Protein AF-A0A7S2RRR4-F1 (afdb_monomer_lite)

Secondary structure (DSSP, 8-state):
--------------------------EEEEEEEEP--SS--EEEE-SSPPPHHHHHHSSS-SSSEES-EEEEEEEEEEHHHH-TT--HHHHSEEEEES---S--HHHHTTTTSHHHHHHHHHHHHHHHHHHHT-SEEEEEEEEEE-GGG--TTT-SEE---BS--B-S--HHHHHHHHHHHHHT-TTTGGGTTSSEEEEEEEEEE-SSSPP-SSEEEEE-GGGS-TTTTEEEEEEEETTEEEEEEEEBGGGTTT--EEE-TT--TTEEEEEEEEES-TT-S-----EEEE--TT--TTSPPP-EEEEEEEEEETT-SS-----TTTS-HHHHHHHSS-----TT--HHHHHTSS-HHHHHHHHHHHH--TTSTT-TT------SSHHHHHHHHHHHHHHHHTGGGS-HHHHHHHHHHS--SSHHHHHHHHHHHHTT--SSSS--TTS-HHHHHHHHHHHHH-HHHHHHHHHHTS--

Organism: NCBI:txid96639

Sequence (476 aa):
MTCRHLNRTEKGLEMTQDKTKNDSRDLLAELAYNVQDMTRPWSYVLSTPRSESEKAAHPIHKVDHGGSMKTVKTRIHDARQSLPCAKLDECGFELSQGWKPSLTHEEYYKLHEPKLVGKLYEEVREYMKTKLGATDVIVFNHQVRNEARADTAGGAVAGYATSQPHTDSTTLSTDQMYLSLLEGNSEYARYKGKGRYMYVHMWKNISDIPIQNNHLAVLDDRTTVKPDDYIEKDLFMDGYHLVLYGLNYRHHKLHKWYYYPAMKNDEMLLFKQVDSDHTKESRTCFHVSVPDNEATDDTPPRESIEIRCIALFPDAELDTVPTKEIACGELMNKNRGMPESIDGVSVLSALGRTISSLFERARYFLTDPSWLPGGLLLFKDYGENDQAISNYVSTLIQGVEAFEKYPANGQAYILGSLYSPDEDTRNENLAKLLVKDDGKTLNLHDKSDEFKQKVAQACCDSMEYRAAVSKHVFTS

InterPro domains:
  IPR044053 Hydroxylase/desaturase AsaB-like [NF041278] (31-313)
  IPR044053 Hydroxylase/desaturase AsaB-like [PTHR34598] (19-314)

Foldseek 3Di:
DDDDDDDDDDDDDDPPPPPPPPPFDKFWFKAKFFAPPVDAWEAEQELDDDDCVRLVPAPPRVDRTDGDIDIDTDIAHACVPPPVPDDCLQFQKDKDFQDFAPDALVVLQVCLDPVSVVSVQVSVFVVCCVVVVFPTKDFQFKAKEWQVPADSRQGSYHYFFARWWWFQADQLLVLLVVVVVLVLDPVNVVLPQFAKKFKKKKKFFSDQFFDAWQFKKKKRLLQDDPPVQWRWHWYHYDLDIGIITTGHPPRSVSIHIYTHGRGGRRMIMMGTCAILDPVGSHGHMIIHGGTGPPDDPPRHTTIMMMIIMMGGDRPHPDRRRDDCVRSVPVVVCVPVPDVDPPPQCRSCNRSVSSCPSLLVVLLCLLQPCVVPPPCLFFEAALDQDPVSLVVLLVSVLVSLLCLVVGDSSSLSCLCRVLDDPDLLSSLLVSLLSNLCHPCRTHNSVVPDPVSSVSSSVVLSVDPSNSVSCCPRRVDD

Structure (mmCIF, N/CA/C/O backbone):
data_AF-A0A7S2RRR4-F1
#
_entry.id   AF-A0A7S2RRR4-F1
#
loop_
_atom_site.group_PDB
_atom_site.id
_atom_site.type_symbol
_atom_site.label_atom_id
_atom_site.label_alt_id
_atom_site.label_comp_id
_atom_site.label_asym_id
_atom_site.label_entity_id
_atom_site.label_seq_id
_atom_site.pdbx_PDB_ins_code
_atom_site.Cartn_x
_atom_site.Cartn_y
_atom_site.Cartn_z
_atom_site.occupancy
_atom_site.B_iso_or_equiv
_atom_site.auth_seq_id
_atom_site.auth_comp_id
_atom_site.auth_asym_id
_atom_site.auth_atom_id
_atom_site.pdbx_PDB_model_num
ATOM 1 N N . MET A 1 1 ? -35.841 -1.454 -68.307 1.00 33.81 1 MET A N 1
ATOM 2 C CA . MET A 1 1 ? -35.546 -0.185 -69.010 1.00 33.81 1 MET A CA 1
ATOM 3 C C . MET A 1 1 ? -35.067 0.812 -67.961 1.00 33.81 1 MET A C 1
ATOM 5 O O . MET A 1 1 ? -35.844 1.183 -67.101 1.00 33.81 1 MET A O 1
ATOM 9 N N . THR A 1 2 ? -33.755 0.891 -67.741 1.00 32.25 2 THR A N 1
ATOM 10 C CA . THR A 1 2 ? -32.833 1.929 -68.267 1.00 32.25 2 THR A CA 1
ATOM 11 C C . THR A 1 2 ? -32.936 3.295 -67.576 1.00 32.25 2 THR A C 1
ATOM 13 O O . THR A 1 2 ? -33.803 4.106 -67.871 1.00 32.25 2 THR A O 1
ATOM 16 N N . CYS A 1 3 ? -31.964 3.482 -66.680 1.00 27.81 3 CYS A N 1
ATOM 17 C CA . CYS A 1 3 ? -31.257 4.674 -66.199 1.00 27.81 3 CYS A CA 1
ATOM 18 C C . CYS A 1 3 ? -31.404 6.013 -66.971 1.00 27.81 3 CYS A C 1
ATOM 20 O O . CYS A 1 3 ? -31.248 6.038 -68.191 1.00 27.81 3 CYS A O 1
ATOM 22 N N . ARG A 1 4 ? -31.525 7.128 -66.220 1.00 29.14 4 ARG A N 1
ATOM 23 C CA . ARG A 1 4 ? -30.990 8.491 -66.496 1.00 29.14 4 ARG A CA 1
ATOM 24 C C . ARG A 1 4 ? -30.701 9.172 -65.134 1.00 29.14 4 ARG A C 1
ATOM 26 O O . ARG A 1 4 ? -31.622 9.305 -64.344 1.00 29.14 4 ARG A O 1
ATOM 33 N N . HIS A 1 5 ? -29.449 9.310 -64.682 1.00 30.09 5 HIS A N 1
ATOM 34 C CA . HIS A 1 5 ? -28.492 10.422 -64.892 1.00 30.09 5 HIS A CA 1
ATOM 35 C C . HIS A 1 5 ? -28.915 11.800 -64.327 1.00 30.09 5 HIS A C 1
ATOM 37 O O . HIS A 1 5 ? -29.706 12.483 -64.968 1.00 30.09 5 HIS A O 1
ATOM 43 N N . LEU A 1 6 ? -28.332 12.232 -63.186 1.00 30.62 6 LEU A N 1
ATOM 44 C CA . LEU A 1 6 ? -27.299 13.300 -63.083 1.00 30.62 6 LEU A CA 1
ATOM 45 C C . LEU A 1 6 ? -27.155 13.923 -61.667 1.00 30.62 6 LEU A C 1
ATOM 47 O O . LEU A 1 6 ? -28.083 14.524 -61.140 1.00 30.62 6 LEU A O 1
ATOM 51 N N . ASN A 1 7 ? -25.928 13.814 -61.138 1.00 29.48 7 ASN A N 1
ATOM 52 C CA . ASN A 1 7 ? -25.114 14.751 -60.338 1.00 29.48 7 ASN A CA 1
ATOM 53 C C . ASN A 1 7 ? -25.719 15.629 -59.223 1.00 29.48 7 ASN A C 1
ATOM 55 O O . ASN A 1 7 ? -26.418 16.602 -59.502 1.00 29.48 7 ASN A O 1
ATOM 59 N N . ARG A 1 8 ? -25.167 15.480 -58.001 1.00 28.70 8 ARG A N 1
ATOM 60 C CA . ARG A 1 8 ? -24.669 16.631 -57.216 1.00 28.70 8 ARG A CA 1
ATOM 61 C C . ARG A 1 8 ? -23.679 16.248 -56.097 1.00 28.70 8 ARG A C 1
ATOM 63 O O . ARG A 1 8 ? -24.056 15.637 -55.109 1.00 28.70 8 ARG A O 1
ATOM 70 N N . THR A 1 9 ? -22.443 16.717 -56.291 1.00 28.83 9 THR A N 1
ATOM 71 C CA . THR A 1 9 ? -21.492 17.283 -55.309 1.00 28.83 9 THR A CA 1
ATOM 72 C C . THR A 1 9 ? -21.079 16.471 -54.080 1.00 28.83 9 THR A C 1
ATOM 74 O O . THR A 1 9 ? -21.775 16.432 -53.069 1.00 28.83 9 THR A O 1
ATOM 77 N N . GLU A 1 10 ? -19.833 15.996 -54.149 1.00 36.81 10 GLU A N 1
ATOM 78 C CA . GLU A 1 10 ? -18.929 15.774 -53.023 1.00 36.81 10 GLU A CA 1
ATOM 79 C C . GLU A 1 10 ? -18.815 17.033 -52.144 1.00 36.81 10 GLU A C 1
ATOM 81 O O . GLU A 1 10 ? -18.468 18.120 -52.612 1.00 36.81 10 GLU A O 1
ATOM 86 N N . LYS A 1 11 ? -19.066 16.869 -50.846 1.00 33.31 11 LYS A N 1
ATOM 87 C CA . LYS A 1 11 ? -18.430 17.650 -49.784 1.00 33.31 11 LYS A CA 1
ATOM 88 C C . LYS A 1 11 ? -18.025 16.662 -48.701 1.00 33.31 11 LYS A C 1
ATOM 90 O O . LYS A 1 11 ? -18.864 15.917 -48.203 1.00 33.31 11 LYS A O 1
ATOM 95 N N . GLY A 1 12 ? -16.724 16.632 -48.430 1.00 38.66 12 GLY A N 1
ATOM 96 C CA . GLY A 1 12 ? -16.088 15.702 -47.514 1.00 38.66 12 GLY A CA 1
ATOM 97 C C . GLY A 1 12 ? -16.698 15.738 -46.119 1.00 38.66 12 GLY A C 1
ATOM 98 O O . GLY A 1 12 ? -16.901 16.803 -45.540 1.00 38.66 12 GLY A O 1
ATOM 99 N N . LEU A 1 13 ? -16.937 14.546 -45.583 1.00 29.50 13 LEU A N 1
ATOM 100 C CA . LEU A 1 13 ? -16.729 14.296 -44.170 1.00 29.50 13 LEU A CA 1
ATOM 101 C C . LEU A 1 13 ? -15.364 13.620 -44.067 1.00 29.50 13 LEU A C 1
ATOM 103 O O . LEU A 1 13 ? -15.201 12.473 -44.486 1.00 29.50 13 LEU A O 1
ATOM 107 N N . GLU A 1 14 ? -14.385 14.347 -43.536 1.00 31.62 14 GLU A N 1
ATOM 108 C CA . GLU A 1 14 ? -13.239 13.723 -42.888 1.00 31.62 14 GLU A CA 1
ATOM 109 C C . GLU A 1 14 ? -13.789 12.764 -41.833 1.00 31.62 14 GLU A C 1
ATOM 111 O O . GLU A 1 14 ? -14.398 13.179 -40.846 1.00 31.62 14 GLU A O 1
ATOM 116 N N . MET A 1 15 ? -13.607 11.464 -42.058 1.00 29.95 15 MET A N 1
ATOM 117 C CA . MET A 1 15 ? -13.696 10.507 -40.970 1.00 29.95 15 MET A CA 1
ATOM 118 C C . MET A 1 15 ? -12.499 10.774 -40.066 1.00 29.95 15 MET A C 1
ATOM 120 O O . MET A 1 15 ? -11.388 10.316 -40.334 1.00 29.95 15 MET A O 1
ATOM 124 N N . THR A 1 16 ? -12.723 11.541 -39.004 1.00 32.69 16 THR A N 1
ATOM 125 C CA . THR A 1 16 ? -11.856 11.529 -37.833 1.00 32.69 16 THR A CA 1
ATOM 126 C C . THR A 1 16 ? -11.742 10.078 -37.386 1.00 32.69 16 THR A C 1
ATOM 128 O O . THR A 1 16 ? -12.714 9.496 -36.904 1.00 32.69 16 THR A O 1
ATOM 131 N N . GLN A 1 17 ? -10.577 9.472 -37.619 1.00 31.19 17 GLN A N 1
ATOM 132 C CA . GLN A 1 17 ? -10.227 8.194 -37.022 1.00 31.19 17 GLN A CA 1
ATOM 133 C C . GLN A 1 17 ? -10.345 8.356 -35.510 1.00 31.19 17 GLN A C 1
ATOM 135 O O . GLN A 1 17 ? -9.578 9.089 -34.886 1.00 31.19 17 GLN A O 1
ATOM 140 N N . ASP A 1 18 ? -11.349 7.695 -34.953 1.00 32.62 18 ASP A N 1
ATOM 141 C CA . ASP A 1 18 ? -11.510 7.496 -33.528 1.00 32.62 18 ASP A CA 1
ATOM 142 C C . ASP A 1 18 ? -10.239 6.805 -33.005 1.00 32.62 18 ASP A C 1
ATOM 144 O O . ASP A 1 18 ? -9.976 5.636 -33.291 1.00 32.62 18 ASP A O 1
ATOM 148 N N . LYS A 1 19 ? -9.388 7.564 -32.305 1.00 33.88 19 LYS A N 1
ATOM 149 C CA . LYS A 1 19 ? -8.138 7.083 -31.696 1.00 33.88 19 LYS A CA 1
ATOM 150 C C . LYS A 1 19 ? -8.386 6.279 -30.411 1.00 33.88 19 LYS A C 1
ATOM 152 O O . LYS A 1 19 ? -7.465 6.091 -29.625 1.00 33.88 19 LYS A O 1
ATOM 157 N N . THR A 1 20 ? -9.588 5.754 -30.183 1.00 37.56 20 THR A N 1
ATOM 158 C CA . THR A 1 20 ? -9.849 4.780 -29.113 1.00 37.56 20 THR A CA 1
ATOM 159 C C . THR A 1 20 ? -9.532 3.358 -29.579 1.00 37.56 20 THR A C 1
ATOM 161 O O . THR A 1 20 ? -10.348 2.439 -29.519 1.00 37.56 20 THR A O 1
ATOM 164 N N . LYS A 1 21 ? -8.300 3.138 -30.049 1.00 39.56 21 LYS A N 1
ATOM 165 C CA . LYS A 1 21 ? -7.807 1.781 -30.270 1.00 39.56 21 LYS A CA 1
ATOM 166 C C . LYS A 1 21 ? -7.536 1.182 -28.892 1.00 39.56 21 LYS A C 1
ATOM 168 O O . LYS A 1 21 ? -6.507 1.437 -28.278 1.00 39.56 21 LYS A O 1
ATOM 173 N N . ASN A 1 22 ? -8.519 0.447 -28.381 1.00 46.09 22 ASN A N 1
ATOM 174 C CA . ASN A 1 22 ? -8.389 -0.438 -27.231 1.00 46.09 22 ASN A CA 1
ATOM 175 C C . ASN A 1 22 ? -7.439 -1.586 -27.629 1.00 46.09 22 ASN A C 1
ATOM 177 O O . ASN A 1 22 ? -7.891 -2.701 -27.888 1.00 46.09 22 ASN A O 1
ATOM 181 N N . ASP A 1 23 ? -6.141 -1.291 -27.786 1.00 52.25 23 ASP A N 1
ATOM 182 C CA . ASP A 1 23 ? -5.082 -2.282 -28.016 1.00 52.25 23 ASP A CA 1
ATOM 183 C C . ASP A 1 23 ? -4.835 -3.012 -26.692 1.00 52.25 23 ASP A C 1
ATOM 185 O O . ASP A 1 23 ? -3.869 -2.801 -25.967 1.00 52.25 23 ASP A O 1
ATOM 189 N N . SER A 1 24 ? -5.802 -3.854 -26.349 1.00 67.31 24 SER A N 1
ATOM 190 C CA . SER A 1 24 ? -5.681 -4.837 -25.292 1.00 67.31 24 SER A CA 1
ATOM 191 C C . SER A 1 24 ? -4.565 -5.813 -25.660 1.00 67.31 24 SER A C 1
ATOM 193 O O . SER A 1 24 ? -4.640 -6.511 -26.678 1.00 67.31 24 SER A O 1
ATOM 195 N N . ARG A 1 25 ? -3.498 -5.817 -24.860 1.00 89.88 25 ARG A N 1
ATOM 196 C CA . ARG A 1 25 ? -2.335 -6.688 -25.037 1.00 89.88 25 ARG A CA 1
ATOM 197 C C . ARG A 1 25 ? -1.664 -6.972 -23.705 1.00 89.88 25 ARG A C 1
ATOM 199 O O . ARG A 1 25 ? -1.812 -6.225 -22.751 1.00 89.88 25 ARG A O 1
ATOM 206 N N . ASP A 1 26 ? -0.872 -8.033 -23.661 1.00 94.75 26 ASP A N 1
ATOM 207 C CA . ASP A 1 26 ? 0.035 -8.243 -22.537 1.00 94.75 26 ASP A CA 1
ATOM 208 C C . ASP A 1 26 ? 1.206 -7.244 -22.597 1.00 94.75 26 ASP A C 1
ATOM 210 O O . ASP A 1 26 ? 1.688 -6.882 -23.679 1.00 94.75 26 ASP A O 1
ATOM 214 N N . LEU A 1 27 ? 1.729 -6.865 -21.431 1.00 95.25 27 LEU A N 1
ATOM 215 C CA . LEU A 1 27 ? 3.007 -6.163 -21.304 1.00 95.25 27 LEU A CA 1
ATOM 216 C C . LEU A 1 27 ? 4.145 -7.160 -21.057 1.00 95.25 27 LEU A C 1
ATOM 218 O O . LEU A 1 27 ? 3.944 -8.279 -20.576 1.00 95.25 27 LEU A O 1
ATOM 222 N N . LEU A 1 28 ? 5.369 -6.729 -21.350 1.00 95.19 28 LEU A N 1
ATOM 223 C CA . LEU A 1 28 ? 6.594 -7.412 -20.941 1.00 95.19 28 LEU A CA 1
ATOM 224 C C . LEU A 1 28 ? 7.393 -6.468 -20.052 1.00 95.19 28 LEU A C 1
ATOM 226 O O . LEU A 1 28 ? 7.872 -5.453 -20.535 1.00 95.19 28 LEU A O 1
ATOM 230 N N . ALA A 1 29 ? 7.553 -6.812 -18.781 1.00 94.94 29 ALA A N 1
ATOM 231 C CA . ALA A 1 29 ? 8.203 -5.964 -17.790 1.00 94.94 29 ALA A CA 1
ATOM 232 C C . ALA A 1 29 ? 9.398 -6.667 -17.154 1.00 94.94 29 ALA A C 1
ATOM 234 O O . ALA A 1 29 ? 9.391 -7.885 -16.978 1.00 94.94 29 ALA A O 1
ATOM 235 N N . GLU A 1 30 ? 10.415 -5.909 -16.767 1.00 96.38 30 GLU A N 1
ATOM 236 C CA . GLU A 1 30 ? 11.508 -6.426 -15.950 1.00 96.38 30 GLU A CA 1
ATOM 237 C C . GLU A 1 30 ? 11.153 -6.283 -14.468 1.00 96.38 30 GLU A C 1
ATOM 239 O O . GLU A 1 30 ? 11.014 -5.176 -13.956 1.00 96.38 30 GLU A O 1
ATOM 244 N N . LEU A 1 31 ? 10.977 -7.418 -13.786 1.00 97.50 31 LEU A N 1
ATOM 245 C CA . LEU A 1 31 ? 10.672 -7.468 -12.357 1.00 97.50 31 LEU A CA 1
ATOM 246 C C . LEU A 1 31 ? 11.884 -7.998 -11.589 1.00 97.50 31 LEU A C 1
ATOM 248 O O . LEU A 1 31 ? 12.401 -9.071 -11.903 1.00 97.50 31 LEU A O 1
ATOM 252 N N . ALA A 1 32 ? 12.326 -7.259 -10.578 1.00 96.94 32 ALA A N 1
ATOM 253 C CA . ALA A 1 32 ? 13.413 -7.600 -9.673 1.00 96.94 32 ALA A CA 1
ATOM 254 C C . ALA A 1 32 ? 12.868 -8.364 -8.459 1.00 96.94 32 ALA A C 1
ATOM 256 O O . ALA A 1 32 ? 12.326 -7.778 -7.525 1.00 96.94 32 ALA A O 1
ATOM 257 N N . TYR A 1 33 ? 13.017 -9.685 -8.487 1.00 97.50 33 TYR A N 1
ATOM 258 C CA . TYR A 1 33 ? 12.625 -10.583 -7.404 1.00 97.50 33 TYR A CA 1
ATOM 259 C C . TYR A 1 33 ? 13.718 -10.682 -6.348 1.00 97.50 33 TYR A C 1
ATOM 261 O O . TYR A 1 33 ? 14.900 -10.730 -6.686 1.00 97.50 33 TYR A O 1
ATOM 269 N N . ASN A 1 34 ? 13.339 -10.810 -5.081 1.00 96.31 34 ASN A N 1
ATOM 270 C CA . ASN A 1 34 ? 14.274 -11.085 -3.999 1.00 96.31 34 ASN A CA 1
ATOM 271 C C . ASN A 1 34 ? 14.790 -12.528 -4.078 1.00 96.31 34 ASN A C 1
ATOM 273 O O . ASN A 1 34 ? 14.064 -13.459 -4.422 1.00 96.31 34 ASN A O 1
ATOM 277 N N . VAL A 1 35 ? 16.060 -12.732 -3.749 1.00 94.88 35 VAL A N 1
ATOM 278 C CA . VAL A 1 35 ? 16.649 -14.062 -3.585 1.00 94.88 35 VAL A CA 1
ATOM 279 C C . VAL A 1 35 ? 16.698 -14.358 -2.096 1.00 94.88 35 VAL A C 1
ATOM 281 O O . VAL A 1 35 ? 17.278 -13.586 -1.342 1.00 94.88 35 VAL A O 1
ATOM 284 N N . GLN A 1 36 ? 16.110 -15.481 -1.681 1.00 90.25 36 GLN A N 1
ATOM 285 C CA . GLN A 1 36 ? 16.262 -15.963 -0.312 1.00 90.25 36 GLN A CA 1
ATOM 286 C C . GLN A 1 36 ? 17.706 -16.444 -0.105 1.00 90.25 36 GLN A C 1
ATOM 288 O O . GLN A 1 36 ? 18.057 -17.556 -0.504 1.00 90.25 36 GLN A O 1
ATOM 293 N N . ASP A 1 37 ? 18.538 -15.590 0.483 1.00 86.31 37 ASP A N 1
ATOM 294 C CA . ASP A 1 37 ? 19.941 -15.850 0.820 1.00 86.31 37 ASP A CA 1
ATOM 295 C C . ASP A 1 37 ? 20.168 -15.949 2.340 1.00 86.31 37 ASP A C 1
ATOM 297 O O . ASP A 1 37 ? 21.306 -15.895 2.804 1.00 86.31 37 ASP A O 1
ATOM 301 N N . MET A 1 38 ? 19.084 -16.134 3.107 1.00 82.44 38 MET A N 1
ATOM 302 C CA . MET A 1 38 ? 19.047 -16.152 4.575 1.00 82.44 38 MET A CA 1
ATOM 303 C C . MET A 1 38 ? 19.399 -14.810 5.228 1.00 82.44 38 MET A C 1
ATOM 305 O O . MET A 1 38 ? 19.459 -14.731 6.455 1.00 82.44 38 MET A O 1
ATOM 309 N N . THR A 1 39 ? 19.598 -13.755 4.436 1.00 83.00 39 THR A N 1
ATOM 310 C CA . THR A 1 39 ? 19.648 -12.380 4.926 1.00 83.00 39 THR A CA 1
ATOM 311 C C . THR A 1 39 ? 18.276 -11.733 4.790 1.00 83.00 39 THR A C 1
ATOM 313 O O . THR A 1 39 ? 17.426 -12.179 4.016 1.00 83.00 39 THR A O 1
ATOM 316 N N . ARG A 1 40 ? 18.041 -10.678 5.568 1.00 85.50 40 ARG A N 1
ATOM 317 C CA . ARG A 1 40 ? 16.829 -9.871 5.470 1.00 85.50 40 ARG A CA 1
ATOM 318 C C . ARG A 1 40 ? 17.137 -8.642 4.613 1.00 85.50 40 ARG A C 1
ATOM 320 O O . ARG A 1 40 ? 17.968 -7.841 5.034 1.00 85.50 40 ARG A O 1
ATOM 327 N N . PRO A 1 41 ? 16.547 -8.496 3.412 1.00 90.75 41 PRO A N 1
ATOM 328 C CA . PRO A 1 41 ? 16.732 -7.306 2.591 1.00 90.75 41 PRO A CA 1
ATOM 329 C C . PRO A 1 41 ? 16.315 -6.035 3.330 1.00 90.75 41 PRO A C 1
ATOM 331 O O . PRO A 1 41 ? 15.388 -6.063 4.137 1.00 90.75 41 PRO A O 1
ATOM 334 N N . TRP A 1 42 ? 16.940 -4.908 2.996 1.00 90.44 42 TRP A N 1
ATOM 335 C CA . TRP A 1 42 ? 16.619 -3.616 3.601 1.00 90.44 42 TRP A CA 1
ATOM 336 C C . TRP A 1 42 ? 16.620 -2.481 2.579 1.00 90.44 42 TRP A C 1
ATOM 338 O O . TRP A 1 42 ? 17.196 -2.572 1.490 1.00 90.44 42 TRP A O 1
ATOM 348 N N . SER A 1 43 ? 15.950 -1.386 2.914 1.00 87.56 43 SER A N 1
ATOM 349 C CA . SER A 1 43 ? 15.964 -0.147 2.142 1.00 87.56 43 SER A CA 1
ATOM 350 C C . SER A 1 43 ? 15.796 1.059 3.057 1.00 87.56 43 SER A C 1
ATOM 352 O O . SER A 1 43 ? 14.842 1.105 3.820 1.00 87.56 43 SER A O 1
ATOM 354 N N . TYR A 1 44 ? 16.689 2.037 2.942 1.00 81.69 44 TYR A N 1
ATOM 355 C CA . TYR A 1 44 ? 16.554 3.366 3.531 1.00 81.69 44 TYR A CA 1
ATOM 356 C C . TYR A 1 44 ? 15.993 4.309 2.463 1.00 81.69 44 TYR A C 1
ATOM 358 O O . TYR A 1 44 ? 16.632 4.551 1.443 1.00 81.69 44 TYR A O 1
ATOM 366 N N . VAL A 1 45 ? 14.782 4.811 2.684 1.00 78.38 45 VAL A N 1
ATOM 367 C CA . VAL A 1 45 ? 14.085 5.790 1.841 1.00 78.38 45 VAL A CA 1
ATOM 368 C C . VAL A 1 45 ? 13.825 7.020 2.707 1.00 78.38 45 VAL A C 1
ATOM 370 O O . VAL A 1 45 ? 12.734 7.221 3.239 1.00 78.38 45 VAL A O 1
ATOM 373 N N . LEU A 1 46 ? 14.890 7.786 2.922 1.00 71.62 46 LEU A N 1
ATOM 374 C CA . LEU A 1 46 ? 14.922 8.964 3.787 1.00 71.62 46 LEU A CA 1
ATOM 375 C C . LEU A 1 46 ? 14.829 10.240 2.945 1.00 71.62 46 LEU A C 1
ATOM 377 O O . LEU A 1 46 ? 15.341 10.272 1.825 1.00 71.62 46 LEU A O 1
ATOM 381 N N . SER A 1 47 ? 14.240 11.304 3.494 1.00 68.06 47 SER A N 1
ATOM 382 C CA . SER A 1 47 ? 14.254 12.640 2.873 1.00 68.06 47 SER A CA 1
ATOM 383 C C . SER A 1 47 ? 15.673 13.175 2.720 1.00 68.06 47 SER A C 1
ATOM 385 O O . SER A 1 47 ? 15.987 13.828 1.727 1.00 68.06 47 SER A O 1
ATOM 387 N N . THR A 1 48 ? 16.543 12.857 3.681 1.00 74.94 48 THR A N 1
ATOM 388 C CA . THR A 1 48 ? 17.978 13.124 3.607 1.00 74.94 48 THR A CA 1
ATOM 389 C C . THR A 1 48 ? 18.727 11.793 3.569 1.00 74.94 48 THR A C 1
ATOM 391 O O . THR A 1 48 ? 18.667 11.040 4.543 1.00 74.94 48 THR A O 1
ATOM 394 N N . PRO A 1 49 ? 19.434 11.469 2.470 1.00 79.25 49 PRO A N 1
ATOM 395 C CA . PRO A 1 49 ? 20.250 10.263 2.400 1.00 79.25 49 PRO A CA 1
ATOM 396 C C . PRO A 1 49 ? 21.273 10.209 3.535 1.00 79.25 49 PRO A C 1
ATOM 398 O O . PRO A 1 49 ? 21.852 11.234 3.901 1.00 79.25 49 PRO A O 1
ATOM 401 N N . ARG A 1 50 ? 21.543 9.005 4.052 1.00 83.56 50 ARG A N 1
ATOM 402 C CA . ARG A 1 50 ? 22.575 8.816 5.079 1.00 83.56 50 ARG A CA 1
ATOM 403 C C . ARG A 1 50 ? 23.931 9.274 4.543 1.00 83.56 50 ARG A C 1
ATOM 405 O O . ARG A 1 50 ? 24.310 8.956 3.412 1.00 83.56 50 ARG A O 1
ATOM 412 N N . SER A 1 51 ? 24.683 9.980 5.372 1.00 88.81 51 SER A N 1
ATOM 413 C CA . SER A 1 51 ? 26.080 10.316 5.125 1.00 88.81 51 SER A CA 1
ATOM 414 C C . SER A 1 51 ? 26.946 9.057 5.042 1.00 88.81 51 SER A C 1
ATOM 416 O O . SER A 1 51 ? 26.636 8.007 5.613 1.00 88.81 51 SER A O 1
ATOM 418 N N . GLU A 1 52 ? 28.093 9.164 4.374 1.00 93.06 52 GLU A N 1
ATOM 419 C CA . GLU A 1 52 ? 29.052 8.055 4.300 1.00 93.06 52 GLU A CA 1
ATOM 420 C C . GLU A 1 52 ? 29.585 7.655 5.684 1.00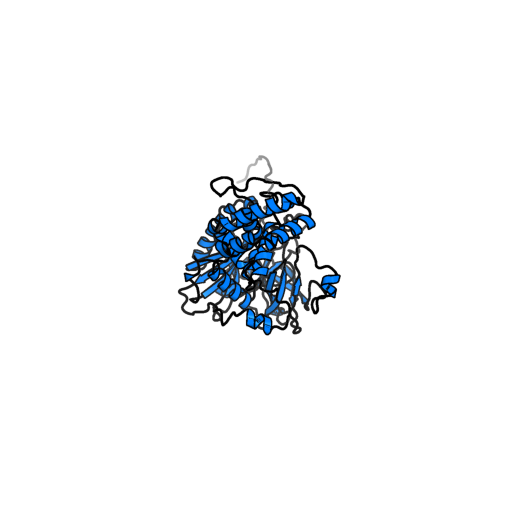 93.06 52 GLU A C 1
ATOM 422 O O . GLU A 1 52 ? 29.834 6.477 5.929 1.00 93.06 52 GLU A O 1
ATOM 427 N N . SER A 1 53 ? 29.690 8.600 6.625 1.00 89.31 53 SER A N 1
ATOM 428 C CA . SER A 1 53 ? 30.033 8.304 8.020 1.00 89.31 53 SER A CA 1
ATOM 429 C C . SER A 1 53 ? 28.967 7.469 8.727 1.00 89.31 53 SER A C 1
ATOM 431 O O . SER A 1 53 ? 29.319 6.521 9.426 1.00 89.31 53 SER A O 1
ATOM 433 N N . GLU A 1 54 ? 27.679 7.768 8.528 1.00 85.25 54 GLU A N 1
ATOM 434 C CA . GLU A 1 54 ? 26.579 6.991 9.118 1.00 85.25 54 GLU A CA 1
ATOM 435 C C . GLU A 1 54 ? 26.547 5.568 8.549 1.00 85.25 54 GLU A C 1
ATOM 437 O O . GLU A 1 54 ? 26.481 4.594 9.302 1.00 85.25 54 GLU A O 1
ATOM 442 N N . LYS A 1 55 ? 26.691 5.429 7.224 1.00 88.94 55 LYS A N 1
ATOM 443 C CA . LYS A 1 55 ? 26.788 4.123 6.553 1.00 88.94 55 LYS A CA 1
ATOM 444 C C . LYS A 1 55 ? 27.996 3.322 7.039 1.00 88.94 55 LYS A C 1
ATOM 446 O O . LYS A 1 55 ? 27.873 2.136 7.343 1.00 88.94 55 LYS A O 1
ATOM 451 N N . ALA A 1 56 ? 29.164 3.957 7.141 1.00 88.12 56 ALA A N 1
ATOM 452 C CA . ALA A 1 56 ? 30.389 3.310 7.598 1.00 88.12 56 ALA A CA 1
ATOM 453 C C . ALA A 1 56 ? 30.316 2.893 9.075 1.00 88.12 56 ALA A C 1
ATOM 455 O O . ALA A 1 56 ? 30.850 1.838 9.425 1.00 88.12 56 ALA A O 1
ATOM 456 N N . ALA A 1 57 ? 29.638 3.671 9.923 1.00 85.12 57 ALA A N 1
ATOM 457 C CA . ALA A 1 57 ? 29.452 3.369 11.340 1.00 85.12 57 ALA A CA 1
ATOM 458 C C . ALA A 1 57 ? 28.440 2.236 11.584 1.00 85.12 57 ALA A C 1
ATOM 460 O O . ALA A 1 57 ? 28.628 1.440 12.503 1.00 85.12 57 ALA A O 1
ATOM 461 N N . HIS A 1 58 ? 27.404 2.106 10.748 1.00 83.81 58 HIS A N 1
ATOM 462 C CA . HIS A 1 58 ? 26.351 1.108 10.946 1.00 83.81 58 HIS A CA 1
ATOM 463 C C . HIS A 1 58 ? 26.896 -0.337 10.844 1.00 83.81 58 HIS A C 1
ATOM 465 O O . HIS A 1 58 ? 27.574 -0.656 9.868 1.00 83.81 58 HIS A O 1
ATOM 471 N N . PRO A 1 59 ? 26.602 -1.266 11.776 1.00 80.50 59 PRO A N 1
ATOM 472 C CA . PRO A 1 59 ? 27.251 -2.585 11.833 1.00 80.50 59 PRO A CA 1
ATOM 473 C C . PRO A 1 59 ? 26.987 -3.480 10.610 1.00 80.50 59 PRO A C 1
ATOM 475 O O . PRO A 1 59 ? 27.897 -4.176 10.165 1.00 80.50 59 PRO A O 1
ATOM 478 N N . ILE A 1 60 ? 25.768 -3.439 10.053 1.00 82.88 60 ILE A N 1
ATOM 479 C CA . ILE A 1 60 ? 25.318 -4.326 8.958 1.00 82.88 60 ILE A CA 1
ATOM 480 C C . ILE A 1 60 ? 25.061 -3.549 7.649 1.00 82.88 60 ILE A C 1
ATOM 482 O O . ILE A 1 60 ? 25.686 -3.806 6.625 1.00 82.88 60 ILE A O 1
ATOM 486 N N . HIS A 1 61 ? 24.172 -2.555 7.681 1.00 88.38 61 HIS A N 1
ATOM 487 C CA . HIS A 1 61 ? 23.731 -1.734 6.549 1.00 88.38 61 HIS A CA 1
ATOM 488 C C . HIS A 1 61 ? 24.742 -0.668 6.099 1.00 88.38 61 HIS A C 1
ATOM 490 O O . HIS A 1 61 ? 24.504 0.534 6.238 1.00 88.38 61 HIS A O 1
ATOM 496 N N . LYS A 1 62 ? 25.849 -1.112 5.494 1.00 88.50 62 LYS A N 1
ATOM 497 C CA . LYS A 1 62 ? 26.881 -0.240 4.896 1.00 88.50 62 LYS A CA 1
ATOM 498 C C . LYS A 1 62 ? 26.429 0.508 3.632 1.00 88.50 62 LYS A C 1
ATOM 500 O O . LYS A 1 62 ? 27.157 1.346 3.118 1.00 88.50 62 LYS A O 1
ATOM 505 N N . VAL A 1 63 ? 25.242 0.192 3.123 1.00 90.75 63 VAL A N 1
ATOM 506 C CA . VAL A 1 63 ? 24.593 0.820 1.964 1.00 90.75 63 VAL A CA 1
ATOM 507 C C . VAL A 1 63 ? 23.109 1.013 2.260 1.00 90.75 63 VAL A C 1
ATOM 509 O O . VAL A 1 63 ? 22.562 0.334 3.135 1.00 90.75 63 VAL A O 1
ATOM 512 N N . ASP A 1 64 ? 22.456 1.937 1.553 1.00 88.88 64 ASP A N 1
ATOM 513 C CA . ASP A 1 64 ? 21.035 2.263 1.766 1.00 88.88 64 ASP A CA 1
ATOM 514 C C . ASP A 1 64 ? 20.087 1.169 1.286 1.00 88.88 64 ASP A C 1
ATOM 516 O O . ASP A 1 64 ? 19.005 1.020 1.837 1.00 88.88 64 ASP A O 1
ATOM 520 N N . HIS A 1 65 ? 20.503 0.343 0.332 1.00 89.81 65 HIS A N 1
ATOM 521 C CA . HIS A 1 65 ? 19.700 -0.773 -0.151 1.00 89.81 65 HIS A CA 1
ATOM 522 C C . HIS A 1 65 ? 20.535 -2.042 -0.148 1.00 89.81 65 HIS A C 1
ATOM 524 O O . HIS A 1 65 ? 21.637 -2.062 -0.698 1.00 89.81 65 HIS A O 1
ATOM 530 N N . GLY A 1 66 ? 20.002 -3.097 0.456 1.00 89.81 66 GLY A N 1
ATOM 531 C CA . GLY A 1 66 ? 20.661 -4.392 0.521 1.00 89.81 66 GLY A CA 1
ATOM 532 C C . GLY A 1 66 ? 19.695 -5.553 0.368 1.00 89.81 66 GLY A C 1
ATOM 533 O O . GLY A 1 66 ? 18.473 -5.393 0.398 1.00 89.81 66 GLY A O 1
ATOM 534 N N . GLY A 1 67 ? 20.277 -6.733 0.193 1.00 90.56 67 GLY A N 1
ATOM 535 C CA . GLY A 1 67 ? 19.579 -7.956 -0.177 1.00 90.56 67 GLY A CA 1
ATOM 536 C C . GLY A 1 67 ? 19.827 -8.336 -1.634 1.00 90.56 67 GLY A C 1
ATOM 537 O O . GLY A 1 67 ? 19.953 -7.489 -2.522 1.00 90.56 67 GLY A O 1
ATOM 538 N N . SER A 1 68 ? 19.908 -9.639 -1.877 1.00 93.75 68 SER A N 1
ATOM 539 C CA . SER A 1 68 ? 20.126 -10.184 -3.212 1.00 93.75 68 SER A CA 1
ATOM 540 C C . SER A 1 68 ? 18.842 -10.137 -4.043 1.00 93.75 68 SER A C 1
ATOM 542 O O . SER A 1 68 ? 17.757 -10.470 -3.561 1.00 93.75 68 SER A O 1
ATOM 544 N N . MET A 1 69 ? 18.960 -9.763 -5.318 1.00 95.31 69 MET A N 1
ATOM 545 C CA . MET A 1 69 ? 17.838 -9.731 -6.258 1.00 95.31 69 MET A CA 1
ATOM 546 C C . MET A 1 69 ? 18.192 -10.381 -7.596 1.00 95.31 69 MET A C 1
ATOM 548 O O . MET A 1 69 ? 19.354 -10.420 -8.005 1.00 95.31 69 MET A O 1
ATOM 552 N N . LYS A 1 70 ? 17.170 -10.869 -8.302 1.00 97.06 70 LYS A N 1
ATOM 553 C CA . LYS A 1 70 ? 17.248 -11.299 -9.698 1.00 97.06 70 LYS A CA 1
ATOM 554 C C . LYS A 1 70 ? 16.145 -10.664 -10.523 1.00 97.06 70 LYS A C 1
ATOM 556 O O . LYS A 1 70 ? 14.963 -10.859 -10.253 1.00 97.06 70 LYS A O 1
ATOM 561 N N . THR A 1 71 ? 16.553 -9.970 -11.576 1.00 97.75 71 THR A N 1
ATOM 562 C CA . THR A 1 71 ? 15.637 -9.405 -12.563 1.00 97.75 71 THR A CA 1
ATOM 563 C C . THR A 1 71 ? 15.220 -10.465 -13.572 1.00 97.75 71 THR A C 1
ATOM 565 O O . THR A 1 71 ? 16.064 -11.157 -14.146 1.00 97.75 71 THR A O 1
ATOM 568 N N . VAL A 1 72 ? 13.916 -10.587 -13.803 1.00 97.06 72 VAL A N 1
ATOM 569 C CA . VAL A 1 72 ? 13.338 -11.471 -14.816 1.00 97.06 72 VAL A CA 1
ATOM 570 C C . VAL A 1 72 ? 12.367 -10.709 -15.703 1.00 97.06 72 VAL A C 1
ATOM 572 O O . VAL A 1 72 ? 11.562 -9.904 -15.233 1.00 97.06 72 VAL A O 1
ATOM 575 N N . LYS A 1 73 ? 12.415 -11.004 -17.004 1.00 96.94 73 LYS A N 1
ATOM 576 C CA . LYS A 1 73 ? 11.396 -10.550 -17.951 1.00 96.94 73 LYS A CA 1
ATOM 577 C C . LYS A 1 73 ? 10.112 -11.326 -17.692 1.00 96.94 73 LYS A C 1
ATOM 579 O O . LYS A 1 73 ? 10.076 -12.544 -17.857 1.00 96.94 73 LYS A O 1
ATOM 584 N N . THR A 1 74 ? 9.079 -10.609 -17.283 1.00 96.88 74 THR A N 1
ATOM 585 C CA . THR A 1 74 ? 7.790 -11.142 -16.854 1.00 96.88 74 THR A CA 1
ATOM 586 C C . THR A 1 74 ? 6.700 -10.632 -17.779 1.00 96.88 74 THR A C 1
ATOM 588 O O . THR A 1 74 ? 6.655 -9.452 -18.121 1.00 96.88 74 THR A O 1
ATOM 591 N N . ARG A 1 75 ? 5.813 -11.535 -18.187 1.00 97.44 75 ARG A N 1
ATOM 592 C CA . ARG A 1 75 ? 4.593 -11.187 -18.909 1.00 97.44 75 ARG A CA 1
ATOM 593 C C . ARG A 1 75 ? 3.554 -10.688 -17.910 1.00 97.44 75 ARG A C 1
ATOM 595 O O . ARG A 1 75 ? 3.284 -11.380 -16.933 1.00 97.44 75 ARG A O 1
ATOM 602 N N . ILE A 1 76 ? 2.985 -9.518 -18.169 1.00 97.94 76 ILE A N 1
ATOM 603 C CA . ILE A 1 76 ? 1.900 -8.939 -17.375 1.00 97.94 76 ILE A CA 1
ATOM 604 C C . ILE A 1 76 ? 0.642 -8.988 -18.235 1.00 97.94 76 ILE A C 1
ATOM 606 O O . ILE A 1 76 ? 0.600 -8.381 -19.303 1.00 97.94 76 ILE A O 1
ATOM 610 N N . HIS A 1 77 ? -0.350 -9.751 -17.801 1.00 97.94 77 HIS A N 1
ATOM 611 C CA . HIS A 1 77 ? -1.535 -10.043 -18.591 1.00 97.94 77 HIS A CA 1
ATOM 612 C C . HIS A 1 77 ? -2.571 -8.925 -18.517 1.00 97.94 77 HIS A C 1
ATOM 614 O O . HIS A 1 77 ? -2.819 -8.378 -17.441 1.00 97.94 77 HIS A O 1
ATOM 620 N N . ASP A 1 78 ? -3.239 -8.636 -19.634 1.00 97.38 78 ASP A N 1
ATOM 621 C CA . ASP A 1 78 ? -4.433 -7.789 -19.596 1.00 97.38 78 ASP A CA 1
ATOM 622 C C . ASP A 1 78 ? -5.569 -8.531 -18.876 1.00 97.38 78 ASP A C 1
ATOM 624 O O . ASP A 1 78 ? -6.150 -9.496 -19.392 1.00 97.38 78 ASP A O 1
ATOM 628 N N . ALA A 1 79 ? -5.902 -8.069 -17.673 1.00 97.19 79 ALA A N 1
ATOM 629 C CA . ALA A 1 79 ? -6.939 -8.648 -16.832 1.00 97.19 79 ALA A CA 1
ATOM 630 C C . ALA A 1 79 ? -8.336 -8.547 -17.456 1.00 97.19 79 ALA A C 1
ATOM 632 O O . ALA A 1 79 ? -9.160 -9.433 -17.239 1.00 97.19 79 ALA A O 1
ATOM 633 N N . ARG A 1 80 ? -8.611 -7.516 -18.268 1.00 94.75 80 ARG A N 1
ATOM 634 C CA . ARG A 1 80 ? -9.923 -7.331 -18.909 1.00 94.75 80 ARG A CA 1
ATOM 635 C C . ARG A 1 80 ? -10.253 -8.470 -19.872 1.00 94.75 80 ARG A C 1
ATOM 637 O O . ARG A 1 80 ? -11.429 -8.766 -20.059 1.00 94.75 80 ARG A O 1
ATOM 644 N N . GLN A 1 81 ? -9.242 -9.107 -20.464 1.00 93.50 81 GLN A N 1
ATOM 645 C CA . GLN A 1 81 ? -9.419 -10.265 -21.345 1.00 93.50 81 GLN A CA 1
ATOM 646 C C . GLN A 1 81 ? -9.154 -11.596 -20.644 1.00 93.50 81 GLN A C 1
ATOM 648 O O . GLN A 1 81 ? -9.918 -12.546 -20.802 1.00 93.50 81 GLN A O 1
ATOM 653 N N . SER A 1 82 ? -8.052 -11.679 -19.899 1.00 94.06 82 SER A N 1
ATOM 654 C CA . SER A 1 82 ? -7.541 -12.949 -19.371 1.00 94.06 82 SER A CA 1
ATOM 655 C C . SER A 1 82 ? -8.155 -13.350 -18.028 1.00 94.06 82 SER A C 1
ATOM 657 O O . SER A 1 82 ? -8.176 -14.538 -17.703 1.00 94.06 82 SER A O 1
ATOM 659 N N . LEU A 1 83 ? -8.678 -12.386 -17.261 1.00 92.50 83 LEU A N 1
ATOM 660 C CA . LEU A 1 83 ? -9.309 -12.615 -15.962 1.00 92.50 83 LEU A CA 1
ATOM 661 C C . LEU A 1 83 ? -10.476 -11.629 -15.711 1.00 92.50 83 LEU A C 1
ATOM 663 O O . LEU A 1 83 ? -10.482 -10.911 -14.709 1.00 92.50 83 LEU A O 1
ATOM 667 N N . PRO A 1 84 ? -11.496 -11.588 -16.595 1.00 87.88 84 PRO A N 1
ATOM 668 C CA . PRO A 1 84 ? -12.545 -10.558 -16.577 1.00 87.88 84 PRO A CA 1
ATOM 669 C C . PRO A 1 84 ? -13.427 -10.576 -15.320 1.00 87.88 84 PRO A C 1
ATOM 671 O O . PRO A 1 84 ? -14.167 -9.629 -15.066 1.00 87.88 84 PRO A O 1
ATOM 674 N N . CYS A 1 85 ? -13.383 -11.657 -14.539 1.00 90.75 85 CYS A N 1
ATOM 675 C CA . CYS A 1 85 ? -14.164 -11.836 -13.318 1.00 90.75 85 CYS A CA 1
ATOM 676 C C . CYS A 1 85 ? -13.274 -12.073 -12.092 1.00 90.75 85 CYS A C 1
ATOM 678 O O . CYS A 1 85 ? -13.640 -12.865 -11.230 1.00 90.75 85 CYS A O 1
ATOM 680 N N . ALA A 1 86 ? -12.113 -11.414 -12.013 1.00 95.88 86 ALA A N 1
ATOM 681 C CA . ALA A 1 86 ? -11.276 -11.425 -10.813 1.00 95.88 86 ALA A CA 1
ATOM 682 C C . ALA A 1 86 ? -12.085 -11.020 -9.566 1.00 95.88 86 ALA A C 1
ATOM 684 O O . ALA A 1 86 ? -12.821 -10.027 -9.591 1.00 95.88 86 ALA A O 1
ATOM 685 N N . LYS A 1 87 ? -11.954 -11.795 -8.486 1.00 96.38 87 LYS A N 1
ATOM 686 C CA . LYS A 1 87 ? -12.633 -11.563 -7.207 1.00 96.38 87 LYS A CA 1
ATOM 687 C C . LYS A 1 87 ? -11.625 -11.447 -6.081 1.00 96.38 87 LYS A C 1
ATOM 689 O O . LYS A 1 87 ? -10.706 -12.260 -5.973 1.00 96.38 87 LYS A O 1
ATOM 694 N N . LEU A 1 88 ? -11.870 -10.479 -5.199 1.00 96.50 88 LEU A N 1
ATOM 695 C CA . LEU A 1 88 ? -10.966 -10.137 -4.107 1.00 96.50 88 LEU A CA 1
ATOM 696 C C . LEU A 1 88 ? -10.658 -11.347 -3.213 1.00 96.50 88 LEU A C 1
ATOM 698 O O . LEU A 1 88 ? -9.499 -11.580 -2.881 1.00 96.50 88 LEU A O 1
ATOM 702 N N . ASP A 1 89 ? -11.673 -12.141 -2.866 1.00 94.75 89 ASP A N 1
ATOM 703 C CA . ASP A 1 89 ? -11.516 -13.332 -2.020 1.00 94.75 89 ASP A CA 1
ATOM 704 C C . ASP A 1 89 ? -10.914 -14.546 -2.741 1.00 94.75 89 ASP A C 1
ATOM 706 O O . ASP A 1 89 ? -10.405 -15.445 -2.076 1.00 94.75 89 ASP A O 1
ATOM 710 N N . GLU A 1 90 ? -10.924 -14.569 -4.076 1.00 95.31 90 GLU A N 1
ATOM 711 C CA . GLU A 1 90 ? -10.393 -15.689 -4.857 1.00 95.31 90 GLU A CA 1
ATOM 712 C C . GLU A 1 90 ? -8.928 -15.485 -5.225 1.00 95.31 90 GLU A C 1
ATOM 714 O O . GLU A 1 90 ? -8.123 -16.377 -4.995 1.00 95.31 90 GLU A O 1
ATOM 719 N N . CYS A 1 91 ? -8.564 -14.333 -5.800 1.00 96.50 91 CYS A N 1
ATOM 720 C CA . CYS A 1 91 ? -7.217 -14.075 -6.332 1.00 96.50 91 CYS A CA 1
ATOM 721 C C . CYS A 1 91 ? -6.473 -12.929 -5.636 1.00 96.50 91 CYS A C 1
ATOM 723 O O . CYS A 1 91 ? -5.357 -12.595 -6.030 1.00 96.50 91 CYS A O 1
ATOM 725 N N . GLY A 1 92 ? -7.080 -12.317 -4.616 1.00 97.25 92 GLY A N 1
ATOM 726 C CA . GLY A 1 92 ? -6.475 -11.238 -3.835 1.00 97.25 92 GLY A CA 1
ATOM 727 C C . GLY A 1 92 ? -6.716 -9.835 -4.394 1.00 97.25 92 GLY A C 1
ATOM 728 O O . GLY A 1 92 ? -6.302 -8.871 -3.750 1.00 97.25 92 GLY A O 1
ATOM 729 N N . PHE A 1 93 ? -7.407 -9.695 -5.535 1.00 98.38 93 PHE A N 1
ATOM 730 C CA . PHE A 1 93 ? -7.758 -8.402 -6.130 1.00 98.38 93 PHE A CA 1
ATOM 731 C C . PHE A 1 93 ? -9.076 -8.424 -6.923 1.00 98.38 93 PHE A C 1
ATOM 733 O O . PHE A 1 93 ? -9.533 -9.472 -7.373 1.00 98.38 93 PHE A O 1
ATOM 740 N N . GLU A 1 94 ? -9.686 -7.255 -7.117 1.00 97.69 94 GLU A N 1
ATOM 741 C CA . GLU A 1 94 ? -10.908 -7.063 -7.907 1.00 97.69 94 GLU A CA 1
ATOM 742 C C . GLU A 1 94 ? -10.958 -5.654 -8.508 1.00 97.69 94 GLU A C 1
ATOM 744 O O . GLU A 1 94 ? -10.689 -4.669 -7.819 1.00 97.69 94 GLU A O 1
ATOM 749 N N . LEU A 1 95 ? -11.370 -5.543 -9.774 1.00 97.56 95 LEU A N 1
ATOM 750 C CA . LEU A 1 95 ? -11.733 -4.257 -10.367 1.00 97.56 95 LEU A CA 1
ATOM 751 C C . LEU A 1 95 ? -13.200 -3.940 -10.065 1.00 97.56 95 LEU A C 1
ATOM 753 O O . LEU A 1 95 ? -14.101 -4.697 -10.423 1.00 97.56 95 LEU A O 1
ATOM 757 N N . SER A 1 96 ? -13.442 -2.791 -9.446 1.00 95.00 96 SER A N 1
ATOM 758 C CA . SER A 1 96 ? -14.777 -2.258 -9.193 1.00 95.00 96 SER A CA 1
ATOM 759 C C . SER A 1 96 ? -15.012 -1.001 -10.029 1.00 95.00 96 SER A C 1
ATOM 761 O O . SER A 1 96 ? -14.081 -0.246 -10.307 1.00 95.00 96 SER A O 1
ATOM 763 N N . GLN A 1 97 ? -16.259 -0.757 -10.426 1.00 92.88 97 GLN A N 1
ATOM 764 C CA . GLN A 1 97 ? -16.647 0.386 -11.257 1.00 92.88 97 GLN A CA 1
ATOM 765 C C . GLN A 1 97 ? -17.813 1.153 -10.629 1.00 92.88 97 GLN A C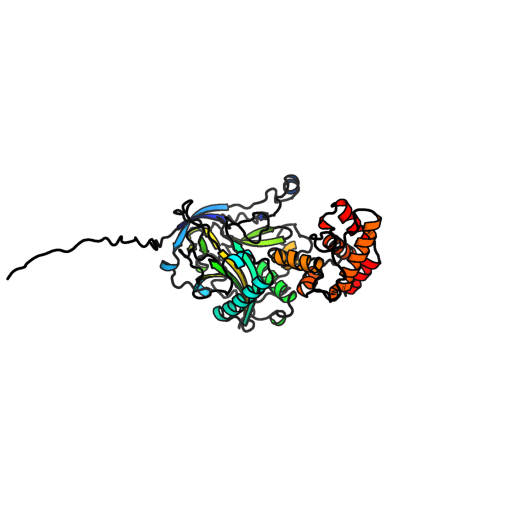 1
ATOM 767 O O . GLN A 1 97 ? -18.582 0.605 -9.839 1.00 92.88 97 GLN A O 1
ATOM 772 N N . GLY A 1 98 ? -17.956 2.423 -11.008 1.00 88.31 98 GLY A N 1
ATOM 773 C CA . GLY A 1 98 ? -19.118 3.248 -10.673 1.00 88.31 98 GLY A CA 1
ATOM 774 C C . GLY A 1 98 ? -18.993 4.052 -9.379 1.00 88.31 98 GLY A C 1
ATOM 775 O O . GLY A 1 98 ? -19.924 4.775 -9.034 1.00 88.31 98 GLY A O 1
ATOM 776 N N . TRP A 1 99 ? -17.854 3.985 -8.683 1.00 91.50 99 TRP A N 1
ATOM 777 C CA . TRP A 1 99 ? -17.578 4.875 -7.555 1.00 91.50 99 TRP A CA 1
ATOM 778 C C . TRP A 1 99 ? -16.777 6.095 -8.010 1.00 91.50 99 TRP A C 1
ATOM 780 O O . TRP A 1 99 ? -15.634 5.982 -8.476 1.00 91.50 99 TRP A O 1
ATOM 790 N N . LYS A 1 100 ? -17.396 7.265 -7.849 1.00 90.25 100 LYS A N 1
ATOM 791 C CA . LYS A 1 100 ? -16.797 8.579 -8.069 1.00 90.25 100 LYS A CA 1
ATOM 792 C C . LYS A 1 100 ? -16.946 9.396 -6.787 1.00 90.25 100 LYS A C 1
ATOM 794 O O . LYS A 1 100 ? -18.079 9.747 -6.456 1.00 90.25 100 LYS A O 1
ATOM 799 N N . PRO A 1 101 ? -15.852 9.672 -6.064 1.00 90.25 101 PRO A N 1
ATOM 800 C CA . PRO A 1 101 ? -15.920 10.547 -4.908 1.00 90.25 101 PRO A CA 1
ATOM 801 C C . PRO A 1 101 ? -16.205 11.986 -5.341 1.00 90.25 101 PRO A C 1
ATOM 803 O O . PRO A 1 101 ? -16.026 12.361 -6.499 1.00 90.25 101 PRO A O 1
ATOM 806 N N . SER A 1 102 ? -16.640 12.803 -4.393 1.00 93.81 102 SER A N 1
ATOM 807 C CA . SER A 1 102 ? -17.062 14.183 -4.632 1.00 93.81 102 SER A CA 1
ATOM 808 C C . SER A 1 102 ? -15.908 15.181 -4.799 1.00 93.81 102 SER A C 1
ATOM 810 O O . SER A 1 102 ? -16.163 16.378 -4.946 1.00 93.81 102 SER A O 1
ATOM 812 N N . LEU A 1 103 ? -14.658 14.720 -4.705 1.00 94.12 103 LEU A N 1
ATOM 813 C CA . LEU A 1 103 ? -13.471 15.545 -4.903 1.00 94.12 103 LEU A CA 1
ATOM 814 C C . LEU A 1 103 ? -13.256 15.806 -6.396 1.00 94.12 103 LEU A C 1
ATOM 816 O O . LEU A 1 103 ? -13.392 14.916 -7.235 1.00 94.12 103 LEU A O 1
ATOM 820 N N . THR A 1 104 ? -12.873 17.034 -6.715 1.00 94.94 104 THR A N 1
ATOM 821 C CA . THR A 1 104 ? -12.360 17.424 -8.029 1.00 94.94 104 THR A CA 1
ATOM 822 C C . THR A 1 104 ? -10.920 16.939 -8.222 1.00 94.94 104 THR A C 1
ATOM 824 O O . THR A 1 104 ? -10.214 16.631 -7.261 1.00 94.94 104 THR A O 1
ATOM 827 N N . HIS A 1 105 ? -10.455 16.907 -9.475 1.00 93.62 105 HIS A N 1
ATOM 828 C CA . HIS A 1 105 ? -9.094 16.475 -9.823 1.00 93.62 105 HIS A CA 1
ATOM 829 C C . HIS A 1 105 ? -8.004 17.237 -9.045 1.00 93.62 105 HIS A C 1
ATOM 831 O O . HIS A 1 105 ? -7.133 16.614 -8.443 1.00 93.62 105 HIS A O 1
ATOM 837 N N . GLU A 1 106 ? -8.089 18.567 -8.959 1.00 92.50 106 GLU A N 1
ATOM 838 C CA . GLU A 1 106 ? -7.089 19.380 -8.245 1.00 92.50 106 GLU A CA 1
ATOM 839 C C . GLU A 1 106 ? -7.190 19.283 -6.711 1.00 92.50 106 GLU A C 1
ATOM 841 O O . GLU A 1 106 ? -6.208 19.523 -6.009 1.00 92.50 106 GLU A O 1
ATOM 846 N N . GLU A 1 107 ? -8.342 18.893 -6.156 1.00 92.56 107 GLU A N 1
ATOM 847 C CA . GLU A 1 107 ? -8.479 18.666 -4.709 1.00 92.56 107 GLU A CA 1
ATOM 848 C C . GLU A 1 107 ? -7.700 17.433 -4.234 1.00 92.56 107 GLU A C 1
ATOM 850 O O . GLU A 1 107 ? -7.236 17.419 -3.094 1.00 92.56 107 GLU A O 1
ATOM 855 N N . TYR A 1 108 ? -7.461 16.437 -5.097 1.00 91.44 108 TYR A N 1
ATOM 856 C CA . TYR A 1 108 ? -6.588 15.306 -4.758 1.00 91.44 108 TYR A CA 1
ATOM 857 C C . TYR A 1 108 ? -5.160 15.748 -4.428 1.00 91.44 108 TYR A C 1
ATOM 859 O O . TYR A 1 108 ? -4.540 15.223 -3.505 1.00 91.44 108 TYR A O 1
ATOM 867 N N . TYR A 1 109 ? -4.649 16.762 -5.123 1.00 88.69 109 TYR A N 1
ATOM 868 C CA . TYR A 1 109 ? -3.323 17.329 -4.866 1.00 88.69 109 TYR A CA 1
ATOM 869 C C . TYR A 1 109 ? -3.265 18.195 -3.599 1.00 88.69 109 TYR A C 1
ATOM 871 O O . TYR A 1 109 ? -2.186 18.593 -3.160 1.00 88.69 109 TYR A O 1
ATOM 879 N N . LYS A 1 110 ? -4.418 18.447 -2.972 1.00 83.19 110 LYS A N 1
ATOM 880 C CA . LYS A 1 110 ? -4.565 19.231 -1.744 1.00 83.19 110 LYS A CA 1
ATOM 881 C C . LYS A 1 110 ? -4.963 18.380 -0.544 1.00 83.19 110 LYS A C 1
ATOM 883 O O . LYS A 1 110 ? -5.385 18.912 0.474 1.00 83.19 110 LYS A O 1
ATOM 888 N N . LEU A 1 111 ? -4.770 17.062 -0.598 1.00 75.12 111 LEU A N 1
ATOM 889 C CA . LEU A 1 111 ? -5.071 16.148 0.512 1.00 75.12 111 LEU A CA 1
ATOM 890 C C . LEU A 1 111 ? -4.132 16.274 1.736 1.00 75.12 111 LEU A C 1
ATOM 892 O O . LEU A 1 111 ? -4.123 15.423 2.620 1.00 75.12 111 LEU A O 1
ATOM 896 N N . HIS A 1 112 ? -3.390 17.375 1.851 1.00 73.19 112 HIS A N 1
ATOM 897 C CA . HIS A 1 112 ? -2.868 17.854 3.132 1.00 73.19 112 HIS A CA 1
ATOM 898 C C . HIS A 1 112 ? -3.942 18.628 3.929 1.00 73.19 112 HIS A C 1
ATOM 900 O O . HIS A 1 112 ? -3.879 18.692 5.159 1.00 73.19 112 HIS A O 1
ATOM 906 N N . GLU A 1 113 ? -4.971 19.158 3.256 1.00 73.06 113 GLU A N 1
ATOM 907 C CA . GLU A 1 113 ? -6.082 19.894 3.858 1.00 73.06 113 GLU A CA 1
ATOM 908 C C . GLU A 1 113 ? -7.030 18.962 4.641 1.00 73.06 113 GLU A C 1
ATOM 910 O O . GLU A 1 113 ? -7.626 18.039 4.071 1.00 73.06 113 GLU A O 1
ATOM 915 N N . PRO A 1 114 ? -7.268 19.210 5.945 1.00 72.69 114 PRO A N 1
ATOM 916 C CA . PRO A 1 114 ? -8.043 18.294 6.780 1.00 72.69 114 PRO A CA 1
ATOM 917 C C . PRO A 1 114 ? -9.480 18.051 6.331 1.00 72.69 114 PRO A C 1
ATOM 919 O O . PRO A 1 114 ? -9.980 16.931 6.444 1.00 72.69 114 PRO A O 1
ATOM 922 N N . LYS A 1 115 ? -10.134 19.090 5.806 1.00 77.88 115 LYS A N 1
ATOM 923 C CA . LYS A 1 115 ? -11.524 19.012 5.347 1.00 77.88 115 LYS A CA 1
ATOM 924 C C . LYS A 1 115 ? -11.667 18.087 4.139 1.00 77.88 115 LYS A C 1
ATOM 926 O O . LYS A 1 115 ? -12.589 17.278 4.117 1.00 77.88 115 LYS A O 1
ATOM 931 N N . LEU A 1 116 ? -10.745 18.171 3.176 1.00 79.75 116 LEU A N 1
ATOM 932 C CA . LEU A 1 116 ? -10.758 17.330 1.976 1.00 79.75 116 LEU A CA 1
ATOM 933 C C . LEU A 1 116 ? -10.478 15.865 2.319 1.00 79.75 116 LEU A C 1
ATOM 935 O O . LEU A 1 116 ? -11.198 14.981 1.861 1.00 79.75 116 LEU A O 1
ATOM 939 N N . VAL A 1 117 ? -9.496 15.614 3.189 1.00 83.06 117 VAL A N 1
ATOM 940 C CA . VAL A 1 117 ? -9.184 14.257 3.663 1.00 83.06 117 VAL A CA 1
ATOM 941 C C . VAL A 1 117 ? -10.359 13.646 4.417 1.00 83.06 117 VAL A C 1
ATOM 943 O O . VAL A 1 117 ? -10.730 12.517 4.127 1.00 83.06 117 VAL A O 1
ATOM 946 N N . GLY A 1 118 ? -10.957 14.377 5.366 1.00 81.31 118 GLY A N 1
ATOM 947 C CA . GLY A 1 118 ? -12.100 13.877 6.136 1.00 81.31 118 GLY A CA 1
ATOM 948 C C . GLY A 1 118 ? -13.291 13.533 5.243 1.00 81.31 118 GLY A C 1
ATOM 949 O O . GLY A 1 118 ? -13.878 12.466 5.387 1.00 81.31 118 GLY A O 1
ATOM 950 N N . LYS A 1 119 ? -13.584 14.395 4.261 1.00 88.00 119 LYS A N 1
ATOM 951 C CA . LYS A 1 119 ? -14.622 14.162 3.251 1.00 88.00 119 LYS A CA 1
ATOM 952 C C . LYS A 1 119 ? -14.346 12.896 2.430 1.00 88.00 119 LYS A C 1
ATOM 954 O O . LYS A 1 119 ? -15.210 12.032 2.334 1.00 88.00 119 LYS A O 1
ATOM 959 N N . LEU A 1 120 ? -13.131 12.759 1.891 1.00 91.12 120 LEU A N 1
ATOM 960 C CA . LEU A 1 120 ? -12.728 11.586 1.111 1.00 91.12 120 LEU A CA 1
ATOM 961 C C . LEU A 1 120 ? -12.789 10.301 1.945 1.00 91.12 120 LEU A C 1
ATOM 963 O O . LEU A 1 120 ? -13.278 9.284 1.466 1.00 91.12 120 LEU A O 1
ATOM 967 N N . TYR A 1 121 ? -12.291 10.333 3.181 1.00 92.75 121 TYR A N 1
ATOM 968 C CA . TYR A 1 121 ? -12.234 9.155 4.045 1.00 92.75 121 TYR A CA 1
ATOM 969 C C . TYR A 1 121 ? -13.628 8.665 4.430 1.00 92.75 121 TYR A C 1
ATOM 971 O O . TYR A 1 121 ? -13.844 7.458 4.438 1.00 92.75 121 TYR A O 1
ATOM 979 N N . GLU A 1 122 ? -14.575 9.570 4.676 1.00 92.00 122 GLU A N 1
ATOM 980 C CA . GLU A 1 122 ? -15.969 9.203 4.937 1.00 92.00 122 GLU A CA 1
ATOM 981 C C . GLU A 1 122 ? -16.616 8.540 3.709 1.00 92.00 122 GLU A C 1
ATOM 983 O O . GLU A 1 122 ? -17.218 7.473 3.811 1.00 92.00 122 GLU A O 1
ATOM 988 N N . GLU A 1 123 ? -16.421 9.108 2.515 1.00 96.38 123 GLU A N 1
ATOM 989 C CA . GLU A 1 123 ? -16.948 8.525 1.274 1.00 96.38 123 GLU A CA 1
ATOM 990 C C . GLU A 1 123 ? -16.347 7.144 0.969 1.00 96.38 123 GLU A C 1
ATOM 992 O O . GLU A 1 123 ? -17.053 6.242 0.510 1.00 96.38 123 GLU A O 1
ATOM 997 N N . VAL A 1 124 ? -15.050 6.964 1.240 1.00 95.94 124 VAL A N 1
ATOM 998 C CA . VAL A 1 124 ? -14.361 5.671 1.108 1.00 95.94 124 VAL A CA 1
ATOM 999 C C . VAL A 1 124 ? -14.885 4.676 2.135 1.00 95.94 124 VAL A C 1
ATOM 1001 O O . VAL A 1 124 ? -15.160 3.533 1.777 1.00 95.94 124 VAL A O 1
ATOM 1004 N N . ARG A 1 125 ? -15.045 5.093 3.394 1.00 95.31 125 ARG A N 1
ATOM 1005 C CA . ARG A 1 125 ? -15.551 4.252 4.483 1.00 95.31 125 ARG A CA 1
ATOM 1006 C C . ARG A 1 125 ? -16.911 3.663 4.131 1.00 95.31 125 ARG A C 1
ATOM 1008 O O . ARG A 1 125 ? -17.069 2.443 4.165 1.00 95.31 125 ARG A O 1
ATOM 1015 N N . GLU A 1 126 ? -17.862 4.499 3.726 1.00 96.75 126 GLU A N 1
ATOM 1016 C CA . GLU A 1 126 ? -19.219 4.054 3.393 1.00 96.75 126 GLU A CA 1
ATOM 1017 C C . GLU A 1 126 ? -19.258 3.156 2.151 1.00 96.75 126 GLU A C 1
ATOM 1019 O O . GLU A 1 126 ? -19.946 2.125 2.133 1.00 96.75 126 GLU A O 1
ATOM 1024 N N . TYR A 1 127 ? -18.460 3.486 1.130 1.00 96.62 127 TYR A N 1
ATOM 1025 C CA . TYR A 1 127 ? -18.331 2.631 -0.043 1.00 96.62 127 TYR A CA 1
ATOM 1026 C C . TYR A 1 127 ? -17.753 1.257 0.314 1.00 96.62 127 TYR A C 1
ATOM 1028 O O . TYR A 1 127 ? -18.321 0.230 -0.060 1.00 96.62 127 TYR A O 1
ATOM 1036 N N . MET A 1 128 ? -16.644 1.225 1.055 1.00 97.19 128 MET A N 1
ATOM 1037 C CA . MET A 1 128 ? -15.928 -0.005 1.393 1.00 97.19 128 MET A CA 1
ATOM 1038 C C . MET A 1 128 ? -16.730 -0.895 2.345 1.00 97.19 128 MET A C 1
ATOM 1040 O O . MET A 1 128 ? -16.728 -2.111 2.157 1.00 97.19 128 MET A O 1
ATOM 1044 N N . LYS A 1 129 ? -17.484 -0.320 3.295 1.00 97.50 129 LYS A N 1
ATOM 1045 C CA . LYS A 1 129 ? -18.440 -1.066 4.135 1.00 97.50 129 LYS A CA 1
ATOM 1046 C C . LYS A 1 129 ? -19.436 -1.836 3.275 1.00 97.50 129 LYS A C 1
ATOM 1048 O O . LYS A 1 129 ? -19.561 -3.051 3.405 1.00 97.50 129 LYS A O 1
ATOM 1053 N N . THR A 1 130 ? -20.075 -1.142 2.333 1.00 96.56 130 THR A N 1
ATOM 1054 C CA . THR A 1 130 ? -21.059 -1.748 1.426 1.00 96.56 130 THR A CA 1
ATOM 1055 C C . THR A 1 130 ? -20.414 -2.775 0.496 1.00 96.56 130 THR A C 1
ATOM 1057 O O . THR A 1 130 ? -20.928 -3.879 0.337 1.00 96.56 130 THR A O 1
ATOM 1060 N N . LYS A 1 131 ? -19.273 -2.430 -0.113 1.00 96.25 131 LYS A N 1
ATOM 1061 C CA . LYS A 1 131 ? -18.592 -3.267 -1.108 1.00 96.25 131 LYS A CA 1
ATOM 1062 C C . LYS A 1 131 ? -18.063 -4.572 -0.516 1.00 96.25 131 LYS A C 1
ATOM 1064 O O . LYS A 1 131 ? -18.098 -5.591 -1.200 1.00 96.25 131 LYS A O 1
ATOM 1069 N N . LEU A 1 132 ? -17.557 -4.530 0.714 1.00 96.50 132 LEU A N 1
ATOM 1070 C CA . LEU A 1 132 ? -16.934 -5.676 1.375 1.00 96.50 132 LEU A CA 1
ATOM 1071 C C . LEU A 1 132 ? -17.880 -6.412 2.330 1.00 96.50 132 LEU A C 1
ATOM 1073 O O . LEU A 1 132 ? -17.517 -7.472 2.828 1.00 96.50 132 LEU A O 1
ATOM 1077 N N . GLY A 1 133 ? -19.060 -5.854 2.618 1.00 96.81 133 GLY A N 1
ATOM 1078 C CA . GLY A 1 133 ? -19.934 -6.360 3.678 1.00 96.81 133 GLY A CA 1
ATOM 1079 C C . GLY A 1 133 ? -19.310 -6.221 5.071 1.00 96.81 133 GLY A C 1
ATOM 1080 O O . GLY A 1 133 ? -19.576 -7.038 5.947 1.00 96.81 133 GLY A O 1
ATOM 1081 N N . ALA A 1 134 ? -18.439 -5.227 5.260 1.00 97.12 134 ALA A N 1
ATOM 1082 C CA . ALA A 1 134 ? -17.794 -4.967 6.541 1.00 97.12 134 ALA A CA 1
ATOM 1083 C C . ALA A 1 134 ? -18.731 -4.180 7.461 1.00 97.12 134 ALA A C 1
ATOM 1085 O O . ALA A 1 134 ? -19.440 -3.277 7.011 1.00 97.12 134 ALA A O 1
ATOM 1086 N N . THR A 1 135 ? -18.692 -4.478 8.760 1.00 96.06 135 THR A N 1
ATOM 1087 C CA . THR A 1 135 ? -19.438 -3.712 9.770 1.00 96.06 135 THR A CA 1
ATOM 1088 C C . THR A 1 135 ? -18.925 -2.278 9.830 1.00 96.06 135 THR A C 1
ATOM 1090 O O . THR A 1 135 ? -19.700 -1.333 9.983 1.00 96.06 135 THR A O 1
ATOM 1093 N N . ASP A 1 136 ? -17.612 -2.112 9.682 1.00 94.75 136 ASP A N 1
ATOM 1094 C CA . ASP A 1 136 ? -16.959 -0.813 9.710 1.00 94.75 136 ASP A CA 1
ATOM 1095 C C . ASP A 1 136 ? -15.633 -0.841 8.946 1.00 94.75 136 ASP A C 1
ATOM 1097 O O . ASP A 1 136 ? -15.070 -1.908 8.688 1.00 94.75 136 ASP A O 1
ATOM 1101 N N . VAL A 1 137 ? -15.132 0.335 8.579 1.00 95.31 137 VAL A N 1
ATOM 1102 C CA . VAL A 1 137 ? -13.863 0.494 7.864 1.00 95.31 137 VAL A CA 1
ATOM 1103 C C . VAL A 1 137 ? -13.071 1.646 8.474 1.00 95.31 137 VAL A C 1
ATOM 1105 O O . VAL A 1 137 ? -13.572 2.760 8.616 1.00 95.31 137 VAL A O 1
ATOM 1108 N N . ILE A 1 138 ? -11.807 1.385 8.803 1.00 89.06 138 ILE A N 1
ATOM 1109 C CA . ILE A 1 138 ? -10.840 2.398 9.224 1.00 89.06 138 ILE A CA 1
ATOM 1110 C C . ILE A 1 138 ? -10.025 2.810 8.002 1.00 89.06 138 ILE A C 1
ATOM 1112 O O . ILE A 1 138 ? -9.218 2.027 7.503 1.00 89.06 138 ILE A O 1
ATOM 1116 N N . VAL A 1 139 ? -10.195 4.046 7.539 1.00 88.19 139 VAL A N 1
ATOM 1117 C CA . VAL A 1 139 ? -9.312 4.646 6.532 1.00 88.19 139 VAL A CA 1
ATOM 1118 C C . VAL A 1 139 ? -8.201 5.385 7.266 1.00 88.19 139 VAL A C 1
ATOM 1120 O O . VAL A 1 139 ? -8.465 6.354 7.976 1.00 88.19 139 VAL A O 1
ATOM 1123 N N . PHE A 1 140 ? -6.961 4.911 7.144 1.00 79.25 140 PHE A N 1
ATOM 1124 C CA . PHE A 1 140 ? -5.855 5.426 7.962 1.00 79.25 140 PHE A CA 1
ATOM 1125 C C . PHE A 1 140 ? -4.775 6.134 7.147 1.00 79.25 140 PHE A C 1
ATOM 1127 O O . PHE A 1 140 ? -4.052 6.968 7.689 1.00 79.25 140 PHE A O 1
ATOM 1134 N N . ASN A 1 141 ? -4.673 5.865 5.845 1.00 82.88 141 ASN A N 1
ATOM 1135 C CA . ASN A 1 141 ? -3.683 6.520 5.004 1.00 82.88 141 ASN A CA 1
ATOM 1136 C C . ASN A 1 141 ? -4.111 6.600 3.529 1.00 82.88 141 ASN A C 1
ATOM 1138 O O . ASN A 1 141 ? -4.905 5.794 3.053 1.00 82.88 141 ASN A O 1
ATOM 1142 N N . HIS A 1 142 ? -3.548 7.567 2.808 1.00 87.94 142 HIS A N 1
ATOM 1143 C CA . HIS A 1 142 ? -3.579 7.645 1.358 1.00 87.94 142 HIS A CA 1
ATOM 1144 C C . HIS A 1 142 ? -2.212 8.083 0.812 1.00 87.94 142 HIS A C 1
ATOM 1146 O O . HIS A 1 142 ? -1.410 8.684 1.527 1.00 87.94 142 HIS A O 1
ATOM 1152 N N . GLN A 1 143 ? -1.963 7.805 -0.465 1.00 86.00 143 GLN A N 1
ATOM 1153 C CA . GLN A 1 143 ? -0.807 8.296 -1.206 1.00 86.00 143 GLN A CA 1
ATOM 1154 C C . GLN A 1 143 ? -1.237 8.699 -2.614 1.00 86.00 143 GLN A C 1
ATOM 1156 O O . GLN A 1 143 ? -1.700 7.861 -3.388 1.00 86.00 143 GLN A O 1
ATOM 1161 N N . VAL A 1 144 ? -1.036 9.968 -2.966 1.00 90.44 144 VAL A N 1
ATOM 1162 C CA . VAL A 1 144 ? -1.165 10.429 -4.353 1.00 90.44 144 VAL A CA 1
ATOM 1163 C C . VAL A 1 144 ? 0.160 10.194 -5.069 1.00 90.44 144 VAL A C 1
ATOM 1165 O O . VAL A 1 144 ? 1.230 10.442 -4.506 1.00 90.44 144 VAL A O 1
ATOM 1168 N N . ARG A 1 145 ? 0.106 9.692 -6.305 1.00 91.19 145 ARG A N 1
ATOM 1169 C CA . ARG A 1 145 ? 1.280 9.468 -7.151 1.00 91.19 145 ARG A CA 1
ATOM 1170 C C . ARG A 1 145 ? 1.114 10.123 -8.515 1.00 91.19 145 ARG A C 1
ATOM 1172 O O . ARG A 1 145 ? 0.115 9.892 -9.195 1.00 91.19 145 ARG A O 1
ATOM 1179 N N . ASN A 1 146 ? 2.118 10.906 -8.895 1.00 91.62 146 ASN A N 1
ATOM 1180 C CA . ASN A 1 146 ? 2.286 11.531 -10.204 1.00 91.62 146 ASN A CA 1
ATOM 1181 C C . ASN A 1 146 ? 3.771 11.885 -10.344 1.00 91.62 146 ASN A C 1
ATOM 1183 O O . ASN A 1 146 ? 4.266 12.729 -9.607 1.00 91.62 146 ASN A O 1
ATOM 1187 N N . GLU A 1 147 ? 4.473 11.241 -11.272 1.00 87.69 147 GLU A N 1
ATOM 1188 C CA . GLU A 1 147 ? 5.920 11.425 -11.457 1.00 87.69 147 GLU A CA 1
ATOM 1189 C C . GLU A 1 147 ? 6.299 12.851 -11.885 1.00 87.69 147 GLU A C 1
ATOM 1191 O O . GLU A 1 147 ? 7.307 13.375 -11.428 1.00 87.69 147 GLU A O 1
ATOM 1196 N N . ALA A 1 148 ? 5.454 13.526 -12.670 1.00 86.94 148 ALA A N 1
ATOM 1197 C CA . ALA A 1 148 ? 5.698 14.902 -13.108 1.00 86.94 148 ALA A CA 1
ATOM 1198 C C . ALA A 1 148 ? 5.442 15.953 -12.012 1.00 86.94 148 ALA A C 1
ATOM 1200 O O . ALA A 1 148 ? 5.881 17.094 -12.139 1.00 86.94 148 ALA A O 1
ATOM 1201 N N . ARG A 1 149 ? 4.718 15.584 -10.947 1.00 84.19 149 ARG A N 1
ATOM 1202 C CA . ARG A 1 149 ? 4.442 16.435 -9.775 1.00 84.19 149 ARG A CA 1
ATOM 1203 C C . ARG A 1 149 ? 5.095 15.886 -8.498 1.00 84.19 149 ARG A C 1
ATOM 1205 O O . ARG A 1 149 ? 4.736 16.317 -7.405 1.00 84.19 149 ARG A O 1
ATOM 1212 N N . ALA A 1 150 ? 5.981 14.897 -8.620 1.00 75.69 150 ALA A N 1
ATOM 1213 C CA . ALA A 1 150 ? 6.583 14.237 -7.474 1.00 75.69 150 ALA A CA 1
ATOM 1214 C C . ALA A 1 150 ? 7.563 15.181 -6.779 1.00 75.69 150 ALA A C 1
ATOM 1216 O O . ALA A 1 150 ? 8.452 15.741 -7.418 1.00 75.69 150 ALA A O 1
ATOM 1217 N N . ASP A 1 151 ? 7.426 15.299 -5.463 1.00 64.88 151 ASP A N 1
ATOM 1218 C CA . ASP A 1 151 ? 8.447 15.911 -4.624 1.00 64.88 151 ASP A CA 1
ATOM 1219 C C . ASP A 1 151 ? 9.200 14.778 -3.922 1.00 64.88 151 ASP A C 1
ATOM 1221 O O . ASP A 1 151 ? 8.642 14.029 -3.114 1.00 64.88 151 ASP A O 1
ATOM 1225 N N . THR A 1 152 ? 10.452 14.569 -4.320 1.00 52.06 152 THR A N 1
ATOM 1226 C CA . THR A 1 152 ? 11.224 13.353 -4.027 1.00 52.06 152 THR A CA 1
ATOM 1227 C C . THR A 1 152 ? 11.632 13.206 -2.556 1.00 52.06 152 THR A C 1
ATOM 1229 O O . THR A 1 152 ? 12.239 12.198 -2.209 1.00 52.06 152 THR A O 1
ATOM 1232 N N . ALA A 1 153 ? 11.288 14.162 -1.685 1.00 38.81 153 ALA A N 1
ATOM 1233 C CA . ALA A 1 153 ? 11.768 14.225 -0.303 1.00 38.81 153 ALA A CA 1
ATOM 1234 C C . ALA A 1 153 ? 10.671 14.565 0.735 1.00 38.81 153 ALA A C 1
ATOM 1236 O O . ALA A 1 153 ? 10.886 15.386 1.622 1.00 38.81 153 ALA A O 1
ATOM 1237 N N . GLY A 1 154 ? 9.503 13.909 0.652 1.00 48.06 154 GLY A N 1
ATOM 1238 C CA . GLY A 1 154 ? 8.465 13.951 1.707 1.00 48.06 154 GLY A CA 1
ATOM 1239 C C . GLY A 1 154 ? 7.092 14.493 1.288 1.00 48.06 154 GLY A C 1
ATOM 1240 O O . GLY A 1 154 ? 6.260 14.800 2.144 1.00 48.06 154 GLY A O 1
ATOM 1241 N N . GLY A 1 155 ? 6.844 14.627 -0.016 1.00 54.88 155 GLY A N 1
ATOM 1242 C CA . GLY A 1 155 ? 5.663 15.300 -0.549 1.00 54.88 155 GLY A CA 1
ATOM 1243 C C . GLY A 1 155 ? 4.329 14.572 -0.357 1.00 54.88 155 GLY A C 1
ATOM 1244 O O . GLY A 1 155 ? 4.247 13.347 -0.265 1.00 54.88 155 GLY A O 1
ATOM 1245 N N . ALA A 1 156 ? 3.243 15.348 -0.425 1.00 62.59 156 ALA A N 1
ATOM 1246 C CA . ALA A 1 156 ? 1.880 14.831 -0.601 1.00 62.59 156 ALA A CA 1
ATOM 1247 C C . ALA A 1 156 ? 1.722 14.002 -1.898 1.00 62.59 156 ALA A C 1
ATOM 1249 O O . ALA A 1 156 ? 0.777 13.222 -2.030 1.00 62.59 156 ALA A O 1
ATOM 1250 N N . VAL A 1 157 ? 2.659 14.158 -2.845 1.00 72.81 157 VAL A N 1
ATOM 1251 C CA . VAL A 1 157 ? 2.709 13.474 -4.139 1.00 72.81 157 VAL A CA 1
ATOM 1252 C C . VAL A 1 157 ? 4.038 12.740 -4.286 1.00 72.81 157 VAL A C 1
ATOM 1254 O O . VAL A 1 157 ? 5.100 13.354 -4.218 1.00 72.81 157 VAL A O 1
ATOM 1257 N N . ALA A 1 158 ? 3.975 11.434 -4.538 1.00 77.25 158 ALA A N 1
ATOM 1258 C CA . ALA A 1 158 ? 5.147 10.581 -4.709 1.00 77.25 158 ALA A CA 1
ATOM 1259 C C . ALA A 1 158 ? 5.344 10.131 -6.168 1.00 77.25 158 ALA A C 1
ATOM 1261 O O . ALA A 1 158 ? 4.400 10.076 -6.962 1.00 77.25 158 ALA A O 1
ATOM 1262 N N . GLY A 1 159 ? 6.576 9.735 -6.500 1.00 80.88 159 GLY A N 1
ATOM 1263 C CA . GLY A 1 159 ? 6.882 9.002 -7.733 1.00 80.88 159 GLY A CA 1
ATOM 1264 C C . GLY A 1 159 ? 6.304 7.582 -7.726 1.00 80.88 159 GLY A C 1
ATOM 1265 O O . GLY A 1 159 ? 5.603 7.178 -6.794 1.00 80.88 159 GLY A O 1
ATOM 1266 N N . TYR A 1 160 ? 6.580 6.790 -8.759 1.00 84.31 160 TYR A N 1
ATOM 1267 C CA . TYR A 1 160 ? 6.083 5.413 -8.848 1.00 84.31 160 TYR A CA 1
ATOM 1268 C C . TYR A 1 160 ? 7.050 4.405 -8.218 1.00 84.31 160 TYR A C 1
ATOM 1270 O O . TYR A 1 160 ? 8.262 4.518 -8.366 1.00 84.31 160 TYR A O 1
ATOM 1278 N N . ALA A 1 161 ? 6.512 3.380 -7.554 1.00 80.88 161 ALA A N 1
ATOM 1279 C CA . ALA A 1 161 ? 7.301 2.258 -7.049 1.00 80.88 161 ALA A CA 1
ATOM 1280 C C . ALA A 1 161 ? 7.468 1.204 -8.155 1.00 80.88 161 ALA A C 1
ATOM 1282 O O . ALA A 1 161 ? 6.618 0.327 -8.334 1.00 80.88 161 ALA A O 1
ATOM 1283 N N . THR A 1 162 ? 8.521 1.345 -8.959 1.00 82.88 162 THR A N 1
ATOM 1284 C CA . THR A 1 162 ? 8.787 0.470 -10.108 1.00 82.88 162 THR A CA 1
ATOM 1285 C C . THR A 1 162 ? 9.676 -0.716 -9.738 1.00 82.88 162 THR A C 1
ATOM 1287 O O . THR A 1 162 ? 10.366 -0.728 -8.718 1.00 82.88 162 THR A O 1
ATOM 1290 N N . SER A 1 163 ? 9.696 -1.713 -10.621 1.00 80.38 163 SER A N 1
ATOM 1291 C CA . SER A 1 163 ? 10.679 -2.806 -10.684 1.00 80.38 163 SER A CA 1
ATOM 1292 C C . SER A 1 163 ? 10.650 -3.854 -9.567 1.00 80.38 163 SER A C 1
ATOM 1294 O O . SER A 1 163 ? 10.908 -5.011 -9.869 1.00 80.38 163 SER A O 1
ATOM 1296 N N . GLN A 1 164 ? 10.343 -3.526 -8.310 1.00 92.75 164 GLN A N 1
ATOM 1297 C CA . GLN A 1 164 ? 10.357 -4.489 -7.196 1.00 92.75 164 GLN A CA 1
ATOM 1298 C C . GLN A 1 164 ? 8.932 -4.844 -6.740 1.00 92.75 164 GLN A C 1
ATOM 1300 O O . GLN A 1 164 ? 8.285 -4.016 -6.092 1.00 92.75 164 GLN A O 1
ATOM 1305 N N . PRO A 1 165 ? 8.438 -6.061 -7.039 1.00 96.88 165 PRO A N 1
ATOM 1306 C CA . PRO A 1 165 ? 7.229 -6.605 -6.430 1.00 96.88 165 PRO A CA 1
ATOM 1307 C C . PRO A 1 165 ? 7.276 -6.557 -4.906 1.00 96.88 165 PRO A C 1
ATOM 1309 O O . PRO A 1 165 ? 8.216 -7.074 -4.298 1.00 96.88 165 PRO A O 1
ATOM 1312 N N . HIS A 1 166 ? 6.247 -5.978 -4.299 1.00 95.81 166 HIS A N 1
ATOM 1313 C CA . HIS A 1 166 ? 6.135 -5.897 -2.849 1.00 95.81 166 HIS A CA 1
ATOM 1314 C C . HIS A 1 166 ? 4.684 -5.975 -2.378 1.00 95.81 166 HIS A C 1
ATOM 1316 O O . HIS A 1 166 ? 3.740 -5.812 -3.151 1.00 95.81 166 HIS A O 1
ATOM 1322 N N . THR A 1 167 ? 4.531 -6.243 -1.090 1.00 94.94 167 THR A N 1
ATOM 1323 C CA . THR A 1 167 ? 3.370 -5.833 -0.301 1.00 94.94 167 THR A CA 1
ATOM 1324 C C . THR A 1 167 ? 3.752 -4.590 0.497 1.00 94.94 167 THR A C 1
ATOM 1326 O O . THR A 1 167 ? 4.927 -4.252 0.604 1.00 94.94 167 THR A O 1
ATOM 1329 N N . ASP A 1 168 ? 2.780 -3.926 1.104 1.00 87.81 168 ASP A N 1
ATOM 1330 C CA . ASP A 1 168 ? 3.020 -2.782 1.990 1.00 87.81 168 ASP A CA 1
ATOM 1331 C C . ASP A 1 168 ? 3.233 -3.185 3.446 1.00 87.81 168 ASP A C 1
ATOM 1333 O O . ASP A 1 168 ? 3.570 -2.362 4.298 1.00 87.81 168 ASP A O 1
ATOM 1337 N N . SER A 1 169 ? 2.968 -4.448 3.765 1.00 84.94 169 SER A N 1
ATOM 1338 C CA . SER A 1 169 ? 3.086 -4.954 5.119 1.00 84.94 169 SER A CA 1
ATOM 1339 C C . SER A 1 169 ? 3.214 -6.467 5.143 1.00 84.94 169 SER A C 1
ATOM 1341 O O . SER A 1 169 ? 2.836 -7.165 4.199 1.00 84.94 169 SER A O 1
ATOM 1343 N N . THR A 1 170 ? 3.739 -6.969 6.253 1.00 86.94 170 THR A N 1
ATOM 1344 C CA . THR A 1 170 ? 3.648 -8.382 6.614 1.00 86.94 170 THR A CA 1
ATOM 1345 C C . THR A 1 170 ? 2.388 -8.659 7.431 1.00 86.94 170 THR A C 1
ATOM 1347 O O . THR A 1 170 ? 1.758 -7.728 7.938 1.00 86.94 170 THR A O 1
ATOM 1350 N N . THR A 1 171 ? 2.044 -9.940 7.616 1.00 87.12 171 THR A N 1
ATOM 1351 C CA . THR A 1 171 ? 0.938 -10.335 8.516 1.00 87.12 171 THR A CA 1
ATOM 1352 C C . THR A 1 171 ? 1.136 -9.720 9.899 1.00 87.12 171 THR A C 1
ATOM 1354 O O . THR A 1 171 ? 0.275 -9.009 10.402 1.00 87.12 171 THR A O 1
ATOM 1357 N N . LEU A 1 172 ? 2.334 -9.884 10.458 1.00 83.94 172 LEU A N 1
ATOM 1358 C CA . LEU A 1 172 ? 2.633 -9.399 11.795 1.00 83.94 172 LEU A CA 1
ATOM 1359 C C . LEU A 1 172 ? 2.684 -7.869 11.895 1.00 83.94 172 LEU A C 1
ATOM 1361 O O . LEU A 1 172 ? 2.180 -7.297 12.859 1.00 83.94 172 LEU A O 1
ATOM 1365 N N . SER A 1 173 ? 3.291 -7.185 10.922 1.00 82.25 173 SER A N 1
ATOM 1366 C CA . SER A 1 173 ? 3.296 -5.717 10.915 1.00 82.25 173 SER A CA 1
ATOM 1367 C C . SER A 1 173 ? 1.883 -5.153 10.793 1.00 82.25 173 SER A C 1
ATOM 1369 O O . SER A 1 173 ? 1.578 -4.124 11.398 1.00 82.25 173 SER A O 1
ATOM 1371 N N . THR A 1 174 ? 1.002 -5.853 10.076 1.00 85.38 174 THR A N 1
ATOM 1372 C CA . THR A 1 174 ? -0.414 -5.493 10.011 1.00 85.38 174 THR A CA 1
ATOM 1373 C C . THR A 1 174 ? -1.125 -5.773 11.331 1.00 85.38 174 THR A C 1
ATOM 1375 O O . THR A 1 174 ? -1.895 -4.930 11.774 1.00 85.38 174 THR A O 1
ATOM 1378 N N . ASP A 1 175 ? -0.827 -6.876 12.018 1.00 86.75 175 ASP A N 1
ATOM 1379 C CA . ASP A 1 175 ? -1.400 -7.166 13.337 1.00 86.75 175 ASP A CA 1
ATOM 1380 C C . ASP A 1 175 ? -1.050 -6.085 14.370 1.00 86.75 175 ASP A C 1
ATOM 1382 O O . ASP A 1 175 ? -1.901 -5.622 15.133 1.00 86.75 175 ASP A O 1
ATOM 1386 N N . GLN A 1 176 ? 0.202 -5.626 14.363 1.00 80.12 176 GLN A N 1
ATOM 1387 C CA . GLN A 1 176 ? 0.654 -4.528 15.217 1.00 80.12 176 GLN A CA 1
ATOM 1388 C C . GLN A 1 176 ? -0.030 -3.210 14.854 1.00 80.12 176 GLN A C 1
ATOM 1390 O O . GLN A 1 176 ? -0.487 -2.488 15.743 1.00 80.12 176 GLN A O 1
ATOM 1395 N N . MET A 1 177 ? -0.131 -2.903 13.558 1.00 79.69 177 MET A N 1
ATOM 1396 C CA . MET A 1 177 ? -0.876 -1.749 13.058 1.00 79.69 177 MET A CA 1
ATOM 1397 C C . MET A 1 177 ? -2.338 -1.801 13.507 1.00 79.69 177 MET A C 1
ATOM 1399 O O . MET A 1 177 ? -2.846 -0.810 14.022 1.00 79.69 177 MET A O 1
ATOM 1403 N N . TYR A 1 178 ? -2.997 -2.948 13.355 1.00 84.19 178 TYR A N 1
ATOM 1404 C CA . TYR A 1 178 ? -4.384 -3.171 13.740 1.00 84.19 178 TYR A CA 1
ATOM 1405 C C . TYR A 1 178 ? -4.601 -2.876 15.226 1.00 84.19 178 TYR A C 1
ATOM 1407 O O . TYR A 1 178 ? -5.417 -2.022 15.573 1.00 84.19 178 TYR A O 1
ATOM 1415 N N . LEU A 1 179 ? -3.821 -3.515 16.105 1.00 82.12 179 LEU A N 1
ATOM 1416 C CA . LEU A 1 179 ? -3.903 -3.289 17.551 1.00 82.12 179 LEU A CA 1
ATOM 1417 C C . LEU A 1 179 ? -3.685 -1.817 17.906 1.00 82.12 179 LEU A C 1
ATOM 1419 O O . LEU A 1 179 ? -4.415 -1.258 18.723 1.00 82.12 179 LEU A O 1
ATOM 1423 N N . SER A 1 180 ? -2.712 -1.186 17.254 1.00 74.94 180 SER A N 1
ATOM 1424 C CA . SER A 1 180 ? -2.372 0.217 17.469 1.00 74.94 180 SER A CA 1
ATOM 1425 C C . SER A 1 180 ? -3.516 1.151 17.050 1.00 74.94 180 SER A C 1
ATOM 1427 O O . SER A 1 180 ? -3.898 2.036 17.813 1.00 74.94 180 SER A O 1
ATOM 1429 N N . LEU A 1 181 ? -4.124 0.926 15.881 1.00 73.94 181 LEU A N 1
ATOM 1430 C CA . LEU A 1 181 ? -5.270 1.705 15.394 1.00 73.94 181 LEU A CA 1
ATOM 1431 C C . LEU A 1 181 ? -6.482 1.608 16.330 1.00 73.94 181 LEU A C 1
ATOM 1433 O O . LEU A 1 181 ? -7.181 2.603 16.518 1.00 73.94 181 LEU A O 1
ATOM 1437 N N . LEU A 1 182 ? -6.721 0.440 16.937 1.00 77.69 182 LEU A N 1
ATOM 1438 C CA . LEU A 1 182 ? -7.811 0.262 17.899 1.00 77.69 182 LEU A CA 1
ATOM 1439 C C . LEU A 1 182 ? -7.528 0.909 19.260 1.00 77.69 182 LEU A C 1
ATOM 1441 O O . LEU A 1 182 ? -8.449 1.405 19.903 1.00 77.69 182 LEU A O 1
ATOM 1445 N N . GLU A 1 183 ? -6.276 0.898 19.721 1.00 73.62 183 GLU A N 1
ATOM 1446 C CA . GLU A 1 183 ? -5.892 1.510 21.002 1.00 73.62 183 GLU A CA 1
ATOM 1447 C C . GLU A 1 183 ? -5.871 3.036 20.933 1.00 73.62 183 GLU A C 1
ATOM 1449 O O . GLU A 1 183 ? -6.268 3.698 21.889 1.00 73.62 183 GLU A O 1
ATOM 1454 N N . GLY A 1 184 ? -5.470 3.595 19.791 1.00 63.31 184 GLY A N 1
ATOM 1455 C CA . GLY A 1 184 ? -5.435 5.038 19.565 1.00 63.31 184 GLY A CA 1
ATOM 1456 C C . GLY A 1 184 ? -6.794 5.676 19.264 1.00 63.31 184 GLY A C 1
ATOM 1457 O O . GLY A 1 184 ? -6.858 6.894 19.110 1.00 63.31 184 GLY A O 1
ATOM 1458 N N . ASN A 1 185 ? -7.874 4.894 19.145 1.00 67.00 185 ASN A N 1
ATOM 1459 C CA . ASN A 1 185 ? -9.180 5.413 18.754 1.00 67.00 185 ASN A CA 1
ATOM 1460 C C . ASN A 1 185 ? -10.333 4.755 19.531 1.00 67.00 185 ASN A C 1
ATOM 1462 O O . ASN A 1 185 ? -10.731 3.616 19.273 1.00 67.00 185 ASN A O 1
ATOM 1466 N N . SER A 1 186 ? -10.922 5.523 20.450 1.00 71.00 186 SER A N 1
ATOM 1467 C CA . SER A 1 186 ? -12.040 5.089 21.294 1.00 71.00 186 SER A CA 1
ATOM 1468 C C . SER A 1 186 ? -13.291 4.682 20.506 1.00 71.00 186 SER A C 1
ATOM 1470 O O . SER A 1 186 ? -14.059 3.854 20.993 1.00 71.00 186 SER A O 1
ATOM 1472 N N . GLU A 1 187 ? -13.482 5.189 19.283 1.00 73.56 187 GLU A N 1
ATOM 1473 C CA . GLU A 1 187 ? -14.573 4.776 18.392 1.00 73.56 187 GLU A CA 1
ATOM 1474 C C . GLU A 1 187 ? -14.447 3.294 18.012 1.00 73.56 187 GLU A C 1
ATOM 1476 O O . GLU A 1 187 ? -15.444 2.563 18.000 1.00 73.56 187 GLU A O 1
ATOM 1481 N N . TYR A 1 188 ? -13.217 2.844 17.750 1.00 77.88 188 TYR A N 1
ATOM 1482 C CA . TYR A 1 188 ? -12.916 1.501 17.257 1.00 77.88 188 TYR A CA 1
ATOM 1483 C C . TYR A 1 188 ? -12.554 0.506 18.358 1.00 77.88 188 TYR A C 1
ATOM 1485 O O . TYR A 1 188 ? -12.582 -0.700 18.115 1.00 77.88 188 TYR A O 1
ATOM 1493 N N . ALA A 1 189 ? -12.292 0.970 19.582 1.00 77.81 189 ALA A N 1
ATOM 1494 C CA . ALA A 1 189 ? -11.941 0.119 20.720 1.00 77.81 189 ALA A CA 1
ATOM 1495 C C . ALA A 1 189 ? -12.937 -1.039 20.954 1.00 77.81 189 ALA A C 1
ATOM 1497 O O . ALA A 1 189 ? -12.545 -2.114 21.407 1.00 77.81 189 ALA A O 1
ATOM 1498 N N . ARG A 1 190 ? -14.214 -0.857 20.582 1.00 81.56 190 ARG A N 1
ATOM 1499 C CA . ARG A 1 190 ? -15.268 -1.887 20.661 1.00 81.56 190 ARG A CA 1
ATOM 1500 C C . ARG A 1 190 ? -15.026 -3.127 19.789 1.00 81.56 190 ARG A C 1
ATOM 1502 O O . ARG A 1 190 ? -15.616 -4.167 20.063 1.00 81.56 190 ARG A O 1
ATOM 1509 N N . TYR A 1 191 ? -14.184 -3.025 18.761 1.00 82.69 191 TYR A N 1
ATOM 1510 C CA . TYR A 1 191 ? -13.841 -4.127 17.854 1.00 82.69 191 TYR A CA 1
ATOM 1511 C C . TYR A 1 191 ? -12.594 -4.906 18.306 1.00 82.69 191 TYR A C 1
ATOM 1513 O O . TYR A 1 191 ? -12.152 -5.838 17.636 1.00 82.69 191 TYR A O 1
ATOM 1521 N N . LYS A 1 192 ? -11.998 -4.539 19.448 1.00 78.31 192 LYS A N 1
ATOM 1522 C CA . LYS A 1 192 ? -10.804 -5.206 19.970 1.00 78.31 192 LYS A CA 1
ATOM 1523 C C . LYS A 1 192 ? -11.112 -6.643 20.398 1.00 78.31 192 LYS A C 1
ATOM 1525 O O . LYS A 1 192 ? -12.039 -6.877 21.171 1.00 78.31 192 LYS A O 1
ATOM 1530 N N . GLY A 1 193 ? -10.271 -7.577 19.948 1.00 76.94 193 GLY A N 1
ATOM 1531 C CA . GLY A 1 193 ? -10.290 -8.975 20.388 1.00 76.94 193 GLY A CA 1
ATOM 1532 C C . GLY A 1 193 ? -11.504 -9.783 19.926 1.00 76.94 193 GLY A C 1
ATOM 1533 O O . GLY A 1 193 ? -11.905 -10.681 20.657 1.00 76.94 193 GLY A O 1
ATOM 1534 N N . LYS A 1 194 ? -12.131 -9.419 18.796 1.00 82.00 194 LYS A N 1
ATOM 1535 C CA . LYS A 1 194 ? -13.211 -10.197 18.177 1.00 82.00 194 LYS A CA 1
ATOM 1536 C C . LYS A 1 194 ? -13.162 -10.155 16.649 1.00 82.00 194 LYS A C 1
ATOM 1538 O O . LYS A 1 194 ? -13.042 -9.077 16.065 1.00 82.00 194 LYS A O 1
ATOM 1543 N N . GLY A 1 195 ? -13.403 -11.304 16.025 1.00 93.50 195 GLY A N 1
ATOM 1544 C CA . GLY A 1 195 ? -13.813 -11.438 14.627 1.00 93.50 195 GLY A CA 1
ATOM 1545 C C . GLY A 1 195 ? -12.646 -11.505 13.644 1.00 93.50 195 GLY A C 1
ATOM 1546 O O . GLY A 1 195 ? -11.646 -12.170 13.886 1.00 93.50 195 GLY A O 1
ATOM 1547 N N . ARG A 1 196 ? -12.770 -10.831 12.500 1.00 95.75 196 ARG A N 1
ATOM 1548 C CA . ARG A 1 196 ? -11.763 -10.797 11.425 1.00 95.75 196 ARG A CA 1
ATOM 1549 C C . ARG A 1 196 ? -11.499 -9.357 11.009 1.00 95.75 196 ARG A C 1
ATOM 1551 O O . ARG A 1 196 ? -12.420 -8.539 10.988 1.00 95.75 196 ARG A O 1
ATOM 1558 N N . TYR A 1 197 ? -10.269 -9.055 10.614 1.00 96.06 197 TYR A N 1
ATOM 1559 C CA . TYR A 1 197 ? -9.949 -7.814 9.919 1.00 96.06 197 TYR A CA 1
ATOM 1560 C C . TYR A 1 197 ? -9.327 -8.105 8.552 1.00 96.06 197 TYR A C 1
ATOM 1562 O O . TYR A 1 197 ? -8.730 -9.157 8.321 1.00 96.06 197 TYR A O 1
ATOM 1570 N N . MET A 1 198 ? -9.453 -7.152 7.633 1.00 97.38 198 MET A N 1
ATOM 1571 C CA . MET A 1 198 ? -8.785 -7.210 6.336 1.00 97.38 198 MET A CA 1
ATOM 1572 C C . MET A 1 198 ? -8.133 -5.868 6.022 1.00 97.38 198 MET A C 1
ATOM 1574 O O . MET A 1 198 ? -8.816 -4.851 5.905 1.00 97.38 198 MET A O 1
ATOM 1578 N N . TYR A 1 199 ? -6.813 -5.875 5.860 1.00 97.38 199 TYR A N 1
ATOM 1579 C CA . TYR A 1 199 ? -6.070 -4.752 5.313 1.00 97.38 199 TYR A CA 1
ATOM 1580 C C . TYR A 1 199 ? -6.140 -4.799 3.788 1.00 97.38 199 TYR A C 1
ATOM 1582 O O . TYR A 1 199 ? -5.612 -5.707 3.145 1.00 97.38 199 TYR A O 1
ATOM 1590 N N . VAL A 1 200 ? -6.815 -3.810 3.212 1.00 98.06 200 VAL A N 1
ATOM 1591 C CA . VAL A 1 200 ? -7.107 -3.710 1.785 1.00 98.06 200 VAL A CA 1
ATOM 1592 C C . VAL A 1 200 ? -6.749 -2.322 1.273 1.00 98.06 200 VAL A C 1
ATOM 1594 O O . VAL A 1 200 ? -6.923 -1.307 1.954 1.00 98.06 200 VAL A O 1
ATOM 1597 N N . HIS A 1 201 ? -6.236 -2.281 0.054 1.00 97.81 201 HIS A N 1
ATOM 1598 C CA . HIS A 1 201 ? -5.998 -1.048 -0.673 1.00 97.81 201 HIS A CA 1
ATOM 1599 C C . HIS A 1 201 ? -7.099 -0.798 -1.680 1.00 97.81 201 HIS A C 1
ATOM 1601 O O . HIS A 1 201 ? -7.592 -1.723 -2.324 1.00 97.81 201 HIS A O 1
ATOM 1607 N N . MET A 1 202 ? -7.424 0.476 -1.845 1.00 97.56 202 MET A N 1
ATOM 1608 C CA . MET A 1 202 ? -8.138 0.991 -2.996 1.00 97.56 202 MET A CA 1
ATOM 1609 C C . MET A 1 202 ? -7.175 1.823 -3.829 1.00 97.56 202 MET A C 1
ATOM 1611 O O . MET A 1 202 ? -6.691 2.852 -3.364 1.00 97.56 202 MET A O 1
ATOM 1615 N N . TRP A 1 203 ? -6.951 1.424 -5.074 1.00 98.19 203 TRP A N 1
ATOM 1616 C CA . TRP A 1 203 ? -6.132 2.172 -6.016 1.00 98.19 203 TRP A CA 1
ATOM 1617 C C . TRP A 1 203 ? -6.953 2.658 -7.204 1.00 98.19 203 TRP A C 1
ATOM 1619 O O . TRP A 1 203 ? -7.769 1.920 -7.758 1.00 98.19 203 TRP A O 1
ATOM 1629 N N . LYS A 1 204 ? -6.776 3.922 -7.588 1.00 96.75 204 LYS A N 1
ATOM 1630 C CA . LYS A 1 204 ? -7.667 4.594 -8.535 1.00 96.75 204 LYS A CA 1
ATOM 1631 C C . LYS A 1 204 ? -6.942 5.642 -9.380 1.00 96.75 204 LYS A C 1
ATOM 1633 O O . LYS A 1 204 ? -6.048 6.326 -8.888 1.00 96.75 204 LYS A O 1
ATOM 1638 N N . ASN A 1 205 ? -7.385 5.799 -10.631 1.00 97.50 205 ASN A N 1
ATOM 1639 C CA . ASN A 1 205 ? -7.053 6.944 -11.482 1.00 97.50 205 ASN A CA 1
ATOM 1640 C C . ASN A 1 205 ? -7.797 8.202 -11.000 1.00 97.50 205 ASN A C 1
ATOM 1642 O O . ASN A 1 205 ? -9.016 8.156 -10.826 1.00 97.50 205 ASN A O 1
ATOM 1646 N N . ILE A 1 206 ? -7.085 9.312 -10.818 1.00 96.38 206 ILE A N 1
ATOM 1647 C CA . ILE A 1 206 ? -7.678 10.599 -10.406 1.00 96.38 206 ILE A CA 1
ATOM 1648 C C . ILE A 1 206 ? -7.818 11.605 -11.559 1.00 96.38 206 ILE A C 1
ATOM 1650 O O . ILE A 1 206 ? -8.425 12.654 -11.366 1.00 96.38 206 ILE A O 1
ATOM 1654 N N . SER A 1 207 ? -7.289 11.284 -12.744 1.00 95.25 207 SER A N 1
ATOM 1655 C CA . SER A 1 207 ? -7.350 12.113 -13.954 1.00 95.25 207 SER A CA 1
ATOM 1656 C C . SER A 1 207 ? -8.523 11.729 -14.852 1.00 95.25 207 SER A C 1
ATOM 1658 O O . SER A 1 207 ? -8.917 10.565 -14.914 1.00 95.25 207 SER A O 1
ATOM 1660 N N . ASP A 1 208 ? -9.050 12.681 -15.623 1.00 94.00 208 ASP A N 1
ATOM 1661 C CA . ASP A 1 208 ? -10.013 12.386 -16.696 1.00 94.00 208 ASP A CA 1
ATOM 1662 C C . ASP A 1 208 ? -9.371 11.632 -17.874 1.00 94.00 208 ASP A C 1
ATOM 1664 O O . ASP A 1 208 ? -10.069 11.011 -18.680 1.00 94.00 208 ASP A O 1
ATOM 1668 N N . ILE A 1 209 ? -8.039 11.648 -17.965 1.00 95.62 209 ILE A N 1
ATOM 1669 C CA . ILE A 1 209 ? -7.288 10.889 -18.960 1.00 95.62 209 ILE A CA 1
ATOM 1670 C C . ILE A 1 209 ? -7.115 9.446 -18.453 1.00 95.62 209 ILE A C 1
ATOM 1672 O O . ILE A 1 209 ? -6.586 9.240 -17.356 1.00 95.62 209 ILE A O 1
ATOM 1676 N N . PRO A 1 210 ? -7.536 8.418 -19.218 1.00 96.56 210 PRO A N 1
ATOM 1677 C CA . PRO A 1 210 ? -7.300 7.026 -18.847 1.00 96.56 210 PRO A CA 1
ATOM 1678 C C . PRO A 1 210 ? -5.809 6.711 -18.708 1.00 96.56 210 PRO A C 1
ATOM 1680 O O . PRO A 1 210 ? -4.986 7.244 -19.448 1.00 96.56 210 PRO A O 1
ATOM 1683 N N . ILE A 1 211 ? -5.462 5.796 -17.804 1.00 96.56 211 ILE A N 1
ATOM 1684 C CA . ILE A 1 211 ? -4.064 5.404 -17.578 1.00 96.56 211 ILE A CA 1
ATOM 1685 C C . ILE A 1 211 ? -3.500 4.691 -18.815 1.00 96.56 211 ILE A C 1
ATOM 1687 O O . ILE A 1 211 ? -4.048 3.672 -19.240 1.00 96.56 211 ILE A O 1
ATOM 1691 N N . GLN A 1 212 ? -2.385 5.205 -19.344 1.00 94.94 212 GLN A N 1
ATOM 1692 C CA . GLN A 1 212 ? -1.712 4.713 -20.560 1.00 94.94 212 GLN A CA 1
ATOM 1693 C C . GLN A 1 212 ? -0.278 4.211 -20.329 1.00 94.94 212 GLN A C 1
ATOM 1695 O O . GLN A 1 212 ? 0.296 3.582 -21.206 1.00 94.94 212 GLN A O 1
ATOM 1700 N N . ASN A 1 213 ? 0.321 4.513 -19.177 1.00 95.25 213 ASN A N 1
ATOM 1701 C CA . ASN A 1 213 ? 1.676 4.096 -18.829 1.00 95.25 213 ASN A CA 1
ATOM 1702 C C . ASN A 1 213 ? 1.784 3.913 -17.311 1.00 95.25 213 ASN A C 1
ATOM 1704 O O . ASN A 1 213 ? 0.932 4.392 -16.555 1.00 95.25 213 ASN A O 1
ATOM 1708 N N . ASN A 1 214 ? 2.851 3.249 -16.862 1.00 95.38 214 ASN A N 1
ATOM 1709 C CA . ASN A 1 214 ? 3.133 2.975 -15.460 1.00 95.38 214 ASN A CA 1
ATOM 1710 C C . ASN A 1 214 ? 1.926 2.320 -14.780 1.00 95.38 214 ASN A C 1
ATOM 1712 O O . ASN A 1 214 ? 1.456 2.779 -13.748 1.00 95.38 214 ASN A O 1
ATOM 1716 N N . HIS A 1 215 ? 1.375 1.269 -15.379 1.00 96.94 215 HIS A N 1
ATOM 1717 C CA . HIS A 1 215 ? 0.212 0.569 -14.845 1.00 96.94 215 HIS A CA 1
ATOM 1718 C C . HIS A 1 215 ? 0.516 -0.051 -13.478 1.00 96.94 215 HIS A C 1
ATOM 1720 O O . HIS A 1 215 ? 1.651 -0.433 -13.195 1.00 96.94 215 HIS A O 1
ATOM 1726 N N . LEU A 1 216 ? -0.500 -0.171 -12.618 1.00 97.94 216 LEU A N 1
ATOM 1727 C CA . LEU A 1 216 ? -0.377 -0.999 -11.422 1.00 97.94 216 LEU A CA 1
ATOM 1728 C C . LEU A 1 216 ? -0.599 -2.460 -11.825 1.00 97.94 216 LEU A C 1
ATOM 1730 O O . LEU A 1 216 ? -1.703 -2.828 -12.232 1.00 97.94 216 LEU A O 1
ATOM 1734 N N . ALA A 1 217 ? 0.456 -3.265 -11.738 1.00 98.25 217 ALA A N 1
ATOM 1735 C CA . ALA A 1 217 ? 0.371 -4.705 -11.901 1.00 98.25 217 ALA A CA 1
ATOM 1736 C C . ALA A 1 217 ? 0.156 -5.366 -10.537 1.00 98.25 217 ALA A C 1
ATOM 1738 O O . ALA A 1 217 ? 0.811 -5.000 -9.561 1.00 98.25 217 ALA A O 1
ATOM 1739 N N . VAL A 1 218 ? -0.737 -6.351 -10.489 1.00 98.62 218 VAL A N 1
ATOM 1740 C CA . VAL A 1 218 ? -1.098 -7.134 -9.301 1.00 98.62 218 VAL A CA 1
ATOM 1741 C C . VAL A 1 218 ? -0.897 -8.623 -9.565 1.00 98.62 218 VAL A C 1
ATOM 1743 O O . VAL A 1 218 ? -1.143 -9.113 -10.670 1.00 98.62 218 VAL A O 1
ATOM 1746 N N . LEU A 1 219 ? -0.414 -9.343 -8.559 1.00 98.50 219 LEU A N 1
ATOM 1747 C CA . LEU A 1 219 ? -0.179 -10.782 -8.616 1.00 98.50 219 LEU A CA 1
ATOM 1748 C C . LEU A 1 219 ? -1.437 -11.548 -8.194 1.00 98.50 219 LEU A C 1
ATOM 1750 O O . LEU A 1 219 ? -2.022 -11.253 -7.153 1.00 98.50 219 LEU A O 1
ATOM 1754 N N . ASP A 1 220 ? -1.821 -12.562 -8.972 1.00 98.19 220 ASP A N 1
ATOM 1755 C CA . ASP A 1 220 ? -2.838 -13.536 -8.562 1.00 98.19 220 ASP A CA 1
ATOM 1756 C C . ASP A 1 220 ? -2.279 -14.427 -7.458 1.00 98.19 220 ASP A C 1
ATOM 1758 O O . ASP A 1 220 ? -1.421 -15.283 -7.699 1.00 98.19 220 ASP A O 1
ATOM 1762 N N . ASP A 1 221 ? -2.776 -14.221 -6.241 1.00 97.44 221 ASP A N 1
ATOM 1763 C CA . ASP A 1 221 ? -2.246 -14.873 -5.050 1.00 97.44 221 ASP A CA 1
ATOM 1764 C C . ASP A 1 221 ? -2.401 -16.400 -5.106 1.00 97.44 221 ASP A C 1
ATOM 1766 O O . ASP A 1 221 ? -1.605 -17.125 -4.522 1.00 97.44 221 ASP A O 1
ATOM 1770 N N . ARG A 1 222 ? -3.331 -16.949 -5.896 1.00 96.75 222 ARG A N 1
ATOM 1771 C CA . ARG A 1 222 ? -3.448 -18.411 -6.092 1.00 96.75 222 ARG A CA 1
ATOM 1772 C C . ARG A 1 222 ? -2.217 -19.023 -6.760 1.00 96.75 222 ARG A C 1
ATOM 1774 O O . ARG A 1 222 ? -2.052 -20.239 -6.764 1.00 96.75 222 ARG A O 1
ATOM 1781 N N . THR A 1 223 ? -1.375 -18.189 -7.368 1.00 97.38 223 THR A N 1
ATOM 1782 C CA . THR A 1 223 ? -0.160 -18.607 -8.073 1.00 97.38 223 THR A CA 1
ATOM 1783 C C . THR A 1 223 ? 1.111 -18.487 -7.237 1.00 97.38 223 THR A C 1
ATOM 1785 O O . THR A 1 223 ? 2.184 -18.832 -7.733 1.00 97.38 223 THR A O 1
ATOM 1788 N N . THR A 1 224 ? 1.002 -18.039 -5.981 1.00 97.19 224 THR A N 1
ATOM 1789 C CA . THR A 1 224 ? 2.116 -17.997 -5.025 1.00 97.19 224 THR A CA 1
ATOM 1790 C C . THR A 1 224 ? 2.228 -19.310 -4.247 1.00 97.19 224 THR A C 1
ATOM 1792 O O . THR A 1 224 ? 1.234 -19.932 -3.863 1.00 97.19 224 THR A O 1
ATOM 1795 N N . VAL A 1 225 ? 3.460 -19.729 -3.976 1.00 96.56 225 VAL A N 1
ATOM 1796 C CA . VAL A 1 225 ? 3.816 -20.835 -3.086 1.00 96.56 225 VAL A CA 1
ATOM 1797 C C . VAL A 1 225 ? 4.039 -20.265 -1.688 1.00 96.56 225 VAL A C 1
ATOM 1799 O O . VAL A 1 225 ? 5.115 -19.776 -1.349 1.00 96.56 225 VAL A O 1
ATOM 1802 N N . LYS A 1 226 ? 2.995 -20.299 -0.861 1.00 93.00 226 LYS A N 1
ATOM 1803 C CA . LYS A 1 226 ? 3.012 -19.719 0.489 1.00 93.00 226 LYS A CA 1
ATOM 1804 C C . LYS A 1 226 ? 3.548 -20.718 1.528 1.00 93.00 226 LYS A C 1
ATOM 1806 O O . LYS A 1 226 ? 3.189 -21.892 1.453 1.00 93.00 226 LYS A O 1
ATOM 1811 N N . PRO A 1 227 ? 4.316 -20.273 2.542 1.00 91.38 227 PRO A N 1
ATOM 1812 C CA . PRO A 1 227 ? 4.887 -18.933 2.709 1.00 91.38 227 PRO A CA 1
ATOM 1813 C C . PRO A 1 227 ? 6.238 -18.750 1.985 1.00 91.38 227 PRO A C 1
ATOM 1815 O O . PRO A 1 227 ? 6.847 -17.695 2.116 1.00 91.38 227 PRO A O 1
ATOM 1818 N N . ASP A 1 228 ? 6.722 -19.752 1.245 1.00 94.56 228 ASP A N 1
ATOM 1819 C CA . ASP A 1 228 ? 8.065 -19.785 0.641 1.00 94.56 228 ASP A CA 1
ATOM 1820 C C . ASP A 1 228 ? 8.371 -18.629 -0.327 1.00 94.56 228 ASP A C 1
ATOM 1822 O O . ASP A 1 228 ? 9.542 -18.285 -0.533 1.00 94.56 228 ASP A O 1
ATOM 1826 N N . ASP A 1 229 ? 7.341 -18.025 -0.921 1.00 96.50 229 ASP A N 1
ATOM 1827 C CA . ASP A 1 229 ? 7.479 -16.859 -1.791 1.00 96.50 229 ASP A CA 1
ATOM 1828 C C . ASP A 1 229 ? 7.600 -15.527 -1.048 1.00 96.50 229 ASP A C 1
ATOM 1830 O O . ASP A 1 229 ? 7.921 -14.511 -1.667 1.00 96.50 229 ASP A O 1
ATOM 1834 N N . TYR A 1 230 ? 7.381 -15.508 0.265 1.00 94.75 230 TYR A N 1
ATOM 1835 C CA . TYR A 1 230 ? 7.343 -14.283 1.053 1.00 94.75 230 TYR A CA 1
ATOM 1836 C C . TYR A 1 230 ? 8.701 -14.051 1.711 1.00 94.75 230 TYR A C 1
ATOM 1838 O O . TYR A 1 230 ? 9.122 -14.799 2.594 1.00 94.75 230 TYR A O 1
ATOM 1846 N N . ILE A 1 231 ? 9.395 -12.993 1.292 1.00 94.25 231 ILE A N 1
ATOM 1847 C CA . ILE A 1 231 ? 10.664 -12.576 1.890 1.00 94.25 231 ILE A CA 1
ATOM 1848 C C . ILE A 1 231 ? 10.417 -11.296 2.671 1.00 94.25 231 ILE A C 1
ATOM 1850 O O . ILE A 1 231 ? 10.089 -10.269 2.091 1.00 94.25 231 ILE A O 1
ATOM 1854 N N . GLU A 1 232 ? 10.569 -11.341 3.990 1.00 91.50 232 GLU A N 1
ATOM 1855 C CA . GLU A 1 232 ? 10.493 -10.129 4.806 1.00 91.50 232 GLU A CA 1
ATOM 1856 C C . GLU A 1 232 ? 11.608 -9.156 4.416 1.00 91.50 232 GLU A C 1
ATOM 1858 O O . GLU A 1 232 ? 12.764 -9.552 4.288 1.00 91.50 232 GLU A O 1
ATOM 1863 N N . LYS A 1 233 ? 11.258 -7.885 4.244 1.00 88.19 233 LYS A N 1
ATOM 1864 C CA . LYS A 1 233 ? 12.165 -6.795 3.894 1.00 88.19 233 LYS A CA 1
ATOM 1865 C C . LYS A 1 233 ? 11.925 -5.622 4.833 1.00 88.19 233 LYS A C 1
ATOM 1867 O O . LYS A 1 233 ? 10.780 -5.257 5.100 1.00 88.19 233 LYS A O 1
ATOM 1872 N N . ASP A 1 234 ? 13.014 -5.029 5.300 1.00 85.75 234 ASP A N 1
ATOM 1873 C CA . ASP A 1 234 ? 12.988 -3.822 6.114 1.00 85.75 234 ASP A CA 1
ATOM 1874 C C . ASP A 1 234 ? 12.939 -2.573 5.240 1.00 85.75 234 ASP A C 1
ATOM 1876 O O . ASP A 1 234 ? 13.704 -2.413 4.286 1.00 85.75 234 ASP A O 1
ATOM 1880 N N . LEU A 1 235 ? 12.029 -1.671 5.580 1.00 79.94 235 LEU A N 1
ATOM 1881 C CA . LEU A 1 235 ? 11.918 -0.352 4.987 1.00 79.94 235 LEU A CA 1
ATOM 1882 C C . LEU A 1 235 ? 12.080 0.685 6.094 1.00 79.94 235 LEU A C 1
ATOM 1884 O O . LEU A 1 235 ? 11.216 0.833 6.955 1.00 79.94 235 LEU A O 1
ATOM 1888 N N . PHE A 1 236 ? 13.201 1.389 6.057 1.00 78.44 236 PHE A N 1
ATOM 1889 C CA . PHE A 1 236 ? 13.505 2.512 6.925 1.00 78.44 236 PHE A CA 1
ATOM 1890 C C . PHE A 1 236 ? 13.152 3.796 6.190 1.00 78.44 236 PHE A C 1
ATOM 1892 O O . PHE A 1 236 ? 13.619 4.041 5.081 1.00 78.44 236 PHE A O 1
ATOM 1899 N N . MET A 1 237 ? 12.322 4.614 6.807 1.00 69.12 237 MET A N 1
ATOM 1900 C CA . MET A 1 237 ? 11.925 5.933 6.333 1.00 69.12 237 MET A CA 1
ATOM 1901 C C . MET A 1 237 ? 12.119 6.923 7.479 1.00 69.12 237 MET A C 1
ATOM 1903 O O . MET A 1 237 ? 12.476 6.517 8.585 1.00 69.12 237 MET A O 1
ATOM 1907 N N . ASP A 1 238 ? 11.933 8.221 7.242 1.00 62.44 238 ASP A N 1
ATOM 1908 C CA . ASP A 1 238 ? 12.297 9.237 8.234 1.00 62.44 238 ASP A CA 1
ATOM 1909 C C . ASP A 1 238 ? 11.642 9.008 9.596 1.00 62.44 238 ASP A C 1
ATOM 1911 O O . ASP A 1 238 ? 10.454 9.232 9.812 1.00 62.44 238 ASP A O 1
ATOM 1915 N N . GLY A 1 239 ? 12.470 8.543 10.529 1.00 55.97 239 GLY A N 1
ATOM 1916 C CA . GLY A 1 239 ? 12.115 8.180 11.887 1.00 55.97 239 GLY A CA 1
ATOM 1917 C C . GLY A 1 239 ? 11.178 6.980 12.036 1.00 55.97 239 GLY A C 1
ATOM 1918 O O . GLY A 1 239 ? 10.708 6.753 13.147 1.00 55.97 239 GLY A O 1
ATOM 1919 N N . TYR A 1 240 ? 10.920 6.196 10.989 1.00 62.16 240 TYR A N 1
ATOM 1920 C CA . TYR A 1 240 ? 10.119 4.987 11.115 1.00 62.16 240 TYR A CA 1
ATOM 1921 C C . TYR A 1 240 ? 10.610 3.780 10.332 1.00 62.16 240 TYR A C 1
ATOM 1923 O O . TYR A 1 240 ? 11.354 3.881 9.364 1.00 62.16 240 TYR A O 1
ATOM 1931 N N . HIS A 1 241 ? 10.144 2.615 10.772 1.00 71.69 241 HIS A N 1
ATOM 1932 C CA . HIS A 1 241 ? 10.511 1.316 10.237 1.00 71.69 241 HIS A CA 1
ATOM 1933 C C . HIS A 1 241 ? 9.252 0.502 9.950 1.00 71.69 241 HIS A C 1
ATOM 1935 O O . HIS A 1 241 ? 8.346 0.416 10.780 1.00 71.69 241 HIS A O 1
ATOM 1941 N N . LEU A 1 242 ? 9.195 -0.072 8.754 1.00 73.44 242 LEU A N 1
ATOM 1942 C CA . LEU A 1 242 ? 8.166 -1.010 8.333 1.00 73.44 242 LEU A CA 1
ATOM 1943 C C . LEU A 1 242 ? 8.814 -2.320 7.910 1.00 73.44 242 LEU A C 1
ATOM 1945 O O . LEU A 1 242 ? 9.902 -2.340 7.333 1.00 73.44 242 LEU A O 1
ATOM 1949 N N . VAL A 1 243 ? 8.092 -3.411 8.140 1.00 81.81 243 VAL A N 1
ATOM 1950 C CA . VAL A 1 243 ? 8.413 -4.705 7.550 1.00 81.81 243 VAL A CA 1
ATOM 1951 C C . VAL A 1 243 ? 7.347 -5.020 6.525 1.00 81.81 243 VAL A C 1
ATOM 1953 O O . VAL A 1 243 ? 6.152 -5.033 6.829 1.00 81.81 243 VAL A O 1
ATOM 1956 N N . LEU A 1 244 ? 7.798 -5.303 5.316 1.00 88.75 244 LEU A N 1
ATOM 1957 C CA . LEU A 1 244 ? 6.955 -5.663 4.190 1.00 88.75 244 LEU A CA 1
ATOM 1958 C C . LEU A 1 244 ? 7.429 -6.975 3.566 1.00 88.75 244 LEU A C 1
ATOM 1960 O O . LEU A 1 244 ? 8.510 -7.458 3.908 1.00 88.75 244 LEU A O 1
ATOM 1964 N N . TYR A 1 245 ? 6.646 -7.571 2.668 1.00 94.75 245 TYR A N 1
ATOM 1965 C CA . TYR A 1 245 ? 7.116 -8.714 1.890 1.00 94.75 245 TYR A CA 1
ATOM 1966 C C . TYR A 1 245 ? 7.648 -8.259 0.533 1.00 94.75 245 TYR A C 1
ATOM 1968 O O . TYR A 1 245 ? 6.957 -7.587 -0.228 1.00 94.75 245 TYR A O 1
ATOM 1976 N N . GLY A 1 246 ? 8.871 -8.668 0.213 1.00 95.69 246 GLY A N 1
ATOM 1977 C CA . GLY A 1 246 ? 9.353 -8.833 -1.150 1.00 95.69 246 GLY A CA 1
ATOM 1978 C C . GLY A 1 246 ? 9.025 -10.233 -1.677 1.00 95.69 246 GLY A C 1
ATOM 1979 O O . GLY A 1 246 ? 8.735 -11.152 -0.905 1.00 95.69 246 GLY A O 1
ATOM 1980 N N . LEU A 1 247 ? 9.054 -10.394 -2.999 1.00 97.31 247 LEU A N 1
ATOM 1981 C CA . LEU A 1 247 ? 8.650 -11.636 -3.658 1.00 97.31 247 LEU A CA 1
ATOM 1982 C C . LEU A 1 247 ? 9.861 -12.489 -4.052 1.00 97.31 247 LEU A C 1
ATOM 1984 O O . LEU A 1 247 ? 10.782 -12.006 -4.716 1.00 97.31 247 LEU A O 1
ATOM 1988 N N . ASN A 1 248 ? 9.854 -13.767 -3.676 1.00 97.31 248 ASN A N 1
ATOM 1989 C CA . ASN A 1 248 ? 10.963 -14.687 -3.919 1.00 97.31 248 ASN A CA 1
ATOM 1990 C C . ASN A 1 248 ? 11.108 -15.067 -5.402 1.00 97.31 248 ASN A C 1
ATOM 1992 O O . ASN A 1 248 ? 10.152 -15.435 -6.083 1.00 97.31 248 ASN A O 1
ATOM 1996 N N . TYR A 1 249 ? 12.342 -15.068 -5.900 1.00 97.69 249 TYR A N 1
ATOM 1997 C CA . TYR A 1 249 ? 12.695 -15.520 -7.244 1.00 97.69 249 TYR A CA 1
ATOM 1998 C C . TYR A 1 249 ? 12.420 -17.017 -7.463 1.00 97.69 249 TYR A C 1
ATOM 2000 O O . TYR A 1 249 ? 12.214 -17.439 -8.606 1.00 97.69 249 TYR A O 1
ATOM 2008 N N . ARG A 1 250 ? 12.440 -17.839 -6.401 1.00 96.69 250 ARG A N 1
ATOM 2009 C CA . ARG A 1 250 ? 12.396 -19.311 -6.487 1.00 96.69 250 ARG A CA 1
ATOM 2010 C C . ARG A 1 250 ? 11.270 -19.828 -7.389 1.00 96.69 250 ARG A C 1
ATOM 2012 O O . ARG A 1 250 ? 11.536 -20.700 -8.217 1.00 96.69 250 ARG A O 1
ATOM 2019 N N . HIS A 1 251 ? 10.068 -19.267 -7.279 1.00 97.06 251 HIS A N 1
ATOM 2020 C CA . HIS A 1 251 ? 8.890 -19.726 -8.018 1.00 97.06 251 HIS A CA 1
ATOM 2021 C C . HIS A 1 251 ? 8.396 -18.733 -9.083 1.00 97.06 251 HIS A C 1
ATOM 2023 O O . HIS A 1 251 ? 7.281 -18.876 -9.577 1.00 97.06 251 HIS A O 1
ATOM 2029 N N . HIS A 1 252 ? 9.241 -17.795 -9.543 1.00 97.75 252 HIS A N 1
ATOM 2030 C CA . HIS A 1 252 ? 8.852 -16.727 -10.486 1.00 97.75 252 HIS A CA 1
ATOM 2031 C C . HIS A 1 252 ? 8.134 -17.193 -11.766 1.00 97.75 252 HIS A C 1
ATOM 2033 O O . HIS A 1 252 ? 7.396 -16.422 -12.369 1.00 97.75 252 HIS A O 1
ATOM 2039 N N . LYS A 1 253 ? 8.347 -18.442 -12.203 1.00 97.81 253 LYS A N 1
ATOM 2040 C CA . LYS A 1 253 ? 7.689 -19.018 -13.388 1.00 97.81 253 LYS A CA 1
ATOM 2041 C C . LYS A 1 253 ? 6.218 -19.385 -13.168 1.00 97.81 253 LYS A C 1
ATOM 2043 O O . LYS A 1 253 ? 5.517 -19.600 -14.151 1.00 97.81 253 LYS A O 1
ATOM 2048 N N . LEU A 1 254 ? 5.775 -19.519 -11.916 1.00 98.12 254 LEU A N 1
ATOM 2049 C CA . LEU A 1 254 ? 4.383 -19.814 -11.563 1.00 98.12 254 LEU A CA 1
ATOM 2050 C C . LEU A 1 254 ? 3.538 -18.540 -11.475 1.00 98.12 254 LEU A C 1
ATOM 2052 O O . LEU A 1 254 ? 2.347 -18.580 -11.776 1.00 98.12 254 LEU A O 1
ATOM 2056 N N . HIS A 1 255 ? 4.164 -17.425 -11.101 1.00 98.38 255 HIS A N 1
ATOM 2057 C CA . HIS A 1 255 ? 3.506 -16.155 -10.823 1.00 98.38 255 HIS A CA 1
ATOM 2058 C C . HIS A 1 255 ? 2.779 -15.590 -12.043 1.00 98.38 255 HIS A C 1
ATOM 2060 O O . HIS A 1 255 ? 3.393 -15.328 -13.082 1.00 98.38 255 HIS A O 1
ATOM 2066 N N . LYS A 1 256 ? 1.474 -15.342 -11.898 1.00 98.19 256 LYS A N 1
ATOM 2067 C CA . LYS A 1 256 ? 0.657 -14.694 -12.930 1.00 98.19 256 LYS A CA 1
ATOM 2068 C C . LYS A 1 256 ? 0.318 -13.268 -12.535 1.00 98.19 256 LYS A C 1
ATOM 2070 O O . LYS A 1 256 ? -0.449 -13.031 -11.604 1.00 98.19 256 LYS A O 1
ATOM 2075 N N . TRP A 1 257 ? 0.881 -12.333 -13.285 1.00 98.56 257 TRP A N 1
ATOM 2076 C CA . TRP A 1 257 ? 0.695 -10.904 -13.090 1.00 98.56 257 TRP A CA 1
ATOM 2077 C C . TRP A 1 257 ? -0.376 -10.355 -14.016 1.00 98.56 257 TRP A C 1
ATOM 2079 O O . TRP A 1 257 ? -0.445 -10.752 -15.178 1.00 98.56 257 TRP A O 1
ATOM 2089 N N . TYR A 1 258 ? -1.158 -9.408 -13.513 1.00 98.56 258 TYR A N 1
ATOM 2090 C CA . TYR A 1 258 ? -2.274 -8.807 -14.227 1.00 98.56 258 TYR A CA 1
ATOM 2091 C C . TYR A 1 258 ? -2.270 -7.291 -14.082 1.00 98.56 258 TYR A C 1
ATOM 2093 O O . TYR A 1 258 ? -1.870 -6.763 -13.048 1.00 98.56 258 TYR A O 1
ATOM 2101 N N . TYR A 1 259 ? -2.750 -6.589 -15.101 1.00 97.88 259 TYR A N 1
ATOM 2102 C CA . TYR A 1 259 ? -3.009 -5.152 -15.052 1.00 97.88 259 TYR A CA 1
ATOM 2103 C C . TYR A 1 259 ? -4.304 -4.822 -15.801 1.00 97.88 259 TYR A C 1
ATOM 2105 O O . TYR A 1 259 ? -4.819 -5.641 -16.561 1.00 97.88 259 TYR A O 1
ATOM 2113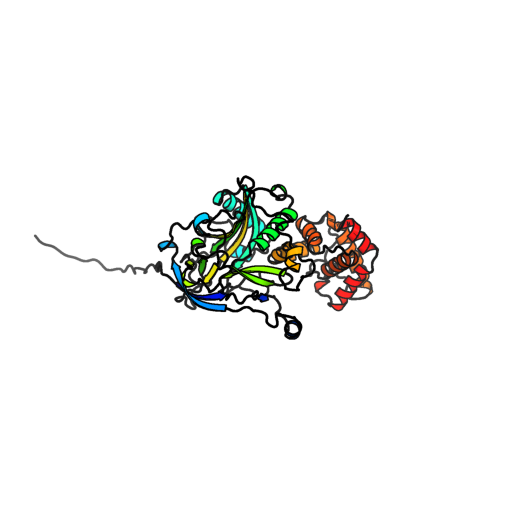 N N . TYR A 1 260 ? -4.827 -3.614 -15.592 1.00 97.19 260 TYR A N 1
ATOM 2114 C CA . TYR A 1 260 ? -6.024 -3.128 -16.277 1.00 97.19 260 TYR A CA 1
ATOM 2115 C C . TYR A 1 260 ? -5.655 -1.940 -17.183 1.00 97.19 260 TYR A C 1
ATOM 2117 O O . TYR A 1 260 ? -5.401 -0.844 -16.668 1.00 97.19 260 TYR A O 1
ATOM 2125 N N . PRO A 1 261 ? -5.599 -2.116 -18.518 1.00 95.25 261 PRO A N 1
ATOM 2126 C CA . PRO A 1 261 ? -5.295 -1.021 -19.432 1.00 95.25 261 PRO A CA 1
ATOM 2127 C C . PRO A 1 261 ? -6.426 0.008 -19.472 1.00 95.25 261 PRO A C 1
ATOM 2129 O O . PRO A 1 261 ? -7.591 -0.305 -19.186 1.00 95.25 261 PRO A O 1
ATOM 2132 N N . ALA A 1 262 ? -6.061 1.242 -19.838 1.00 95.38 262 ALA A N 1
ATOM 2133 C CA . ALA A 1 262 ? -6.970 2.376 -19.997 1.00 95.38 262 ALA A CA 1
ATOM 2134 C C . ALA A 1 262 ? -7.908 2.571 -18.794 1.00 95.38 262 ALA A C 1
ATOM 2136 O O . ALA A 1 262 ? -9.098 2.841 -18.962 1.00 95.38 262 ALA A O 1
ATOM 2137 N N . MET A 1 263 ? -7.386 2.392 -17.575 1.00 96.44 263 MET A N 1
ATOM 2138 C CA . MET A 1 263 ? -8.195 2.500 -16.365 1.00 96.44 263 MET A CA 1
ATOM 2139 C C . MET A 1 263 ? -8.694 3.940 -16.179 1.00 96.44 263 MET A C 1
ATOM 2141 O O . MET A 1 263 ? -7.905 4.890 -16.165 1.00 96.44 263 MET A O 1
ATOM 2145 N N . LYS A 1 264 ? -10.012 4.100 -16.075 1.00 95.88 264 LYS A N 1
ATOM 2146 C CA . LYS A 1 264 ? -10.708 5.392 -15.983 1.00 95.88 264 LYS A CA 1
ATOM 2147 C C . LYS A 1 264 ? -10.894 5.835 -14.532 1.00 95.88 264 LYS A C 1
ATOM 2149 O O . LYS A 1 264 ? -10.792 5.036 -13.601 1.00 95.88 264 LYS A O 1
ATOM 2154 N N . ASN A 1 265 ? -11.218 7.112 -14.331 1.00 94.69 265 ASN A N 1
ATOM 2155 C CA . ASN A 1 265 ? -11.475 7.679 -13.003 1.00 94.69 265 ASN A CA 1
ATOM 2156 C C . ASN A 1 265 ? -12.820 7.294 -12.373 1.00 94.69 265 ASN A C 1
ATOM 2158 O O . ASN A 1 265 ? -13.172 7.812 -11.319 1.00 94.69 265 ASN A O 1
ATOM 2162 N N . ASP A 1 266 ? -13.579 6.367 -12.946 1.00 94.69 266 ASP A N 1
ATOM 2163 C CA . ASP A 1 266 ? -14.747 5.721 -12.333 1.00 94.69 266 ASP A CA 1
ATOM 2164 C C . ASP A 1 266 ? -14.482 4.265 -11.939 1.00 94.69 266 ASP A C 1
ATOM 2166 O O . ASP A 1 266 ? -15.332 3.624 -11.321 1.00 94.69 266 ASP A O 1
ATOM 2170 N N . GLU A 1 267 ? -13.281 3.772 -12.228 1.00 96.19 267 GLU A N 1
ATOM 2171 C CA . GLU A 1 267 ? -12.813 2.447 -11.850 1.00 96.19 267 GLU A CA 1
ATOM 2172 C C . GLU A 1 267 ? -11.935 2.539 -10.594 1.00 96.19 267 GLU A C 1
ATOM 2174 O O . GLU A 1 267 ? -11.310 3.571 -10.322 1.00 96.19 267 GLU A O 1
ATOM 2179 N N . MET A 1 268 ? -11.895 1.469 -9.806 1.00 96.31 268 MET A N 1
ATOM 2180 C CA . MET A 1 268 ? -10.917 1.272 -8.737 1.00 96.31 268 MET A CA 1
ATOM 2181 C C . MET A 1 268 ? -10.457 -0.182 -8.734 1.00 96.31 268 MET A C 1
ATOM 2183 O O . MET A 1 268 ? -11.259 -1.093 -8.938 1.00 96.31 268 MET A O 1
ATOM 2187 N N . LEU A 1 269 ? -9.186 -0.394 -8.435 1.00 98.25 269 LEU A N 1
ATOM 2188 C CA . LEU A 1 269 ? -8.623 -1.703 -8.168 1.00 98.25 269 LEU A CA 1
ATOM 2189 C C . LEU A 1 269 ? -8.536 -1.895 -6.654 1.00 98.25 269 LEU A C 1
ATOM 2191 O O . LEU A 1 269 ? -7.856 -1.136 -5.967 1.00 98.25 269 LEU A O 1
ATOM 2195 N N . LEU A 1 270 ? -9.244 -2.897 -6.144 1.00 98.44 270 LEU A N 1
ATOM 2196 C CA . LEU A 1 270 ? -9.132 -3.354 -4.765 1.00 98.44 270 LEU A CA 1
ATOM 2197 C C . LEU A 1 270 ? -8.138 -4.504 -4.701 1.00 98.44 270 LEU A C 1
ATOM 2199 O O . LEU A 1 270 ? -8.222 -5.407 -5.529 1.00 98.44 270 LEU A O 1
ATOM 2203 N N . PHE A 1 271 ? -7.234 -4.505 -3.726 1.00 98.56 271 PHE A N 1
ATOM 2204 C CA . PHE A 1 271 ? -6.309 -5.621 -3.514 1.00 98.56 271 PHE A CA 1
ATOM 2205 C C . PHE A 1 271 ? -5.902 -5.748 -2.048 1.00 98.56 271 PHE A C 1
ATOM 2207 O O . PHE A 1 271 ? -5.768 -4.756 -1.328 1.00 98.56 271 PHE A O 1
ATOM 2214 N N . LYS A 1 272 ? -5.760 -6.990 -1.581 1.00 98.06 272 LYS A N 1
ATOM 2215 C CA . LYS A 1 272 ? -5.458 -7.288 -0.177 1.00 98.06 272 LYS A CA 1
ATOM 2216 C C . LYS A 1 272 ? -3.978 -7.081 0.116 1.00 98.06 272 LYS A C 1
ATOM 2218 O O . LYS A 1 272 ? -3.121 -7.488 -0.659 1.00 98.06 272 LYS A O 1
ATOM 2223 N N . GLN A 1 273 ? -3.682 -6.540 1.287 1.00 95.62 273 GLN A N 1
ATOM 2224 C CA . GLN A 1 273 ? -2.351 -6.613 1.880 1.00 95.62 273 GLN A CA 1
ATOM 2225 C C . GLN A 1 273 ? -2.273 -7.783 2.854 1.00 95.62 273 GLN A C 1
ATOM 2227 O O . GLN A 1 273 ? -1.380 -8.624 2.741 1.00 95.62 273 GLN A O 1
ATOM 2232 N N . VAL A 1 274 ? -3.242 -7.867 3.766 1.00 95.25 274 VAL A N 1
ATOM 2233 C CA . VAL A 1 274 ? -3.369 -8.947 4.746 1.00 95.25 274 VAL A CA 1
ATOM 2234 C C . VAL A 1 274 ? -4.842 -9.194 5.033 1.00 95.25 274 VAL A C 1
ATOM 2236 O O . VAL A 1 274 ? -5.648 -8.272 5.125 1.00 95.25 274 VAL A O 1
ATOM 2239 N N . ASP A 1 275 ? -5.175 -10.456 5.232 1.00 96.19 275 ASP A N 1
ATOM 2240 C CA . ASP A 1 275 ? -6.454 -10.916 5.744 1.00 96.19 275 ASP A CA 1
ATOM 2241 C C . ASP A 1 275 ? -6.173 -11.718 7.010 1.00 96.19 275 ASP A C 1
ATOM 2243 O O . ASP A 1 275 ? -5.371 -12.657 6.956 1.00 96.19 275 ASP A O 1
ATOM 2247 N N . SER A 1 276 ? -6.761 -11.352 8.147 1.00 95.06 276 SER A N 1
ATOM 2248 C CA . SER A 1 276 ? -6.455 -12.031 9.410 1.00 95.06 276 SER A CA 1
ATOM 2249 C C . SER A 1 276 ? -6.928 -13.484 9.409 1.00 95.06 276 SER A C 1
ATOM 2251 O O . SER A 1 276 ? -6.372 -14.313 10.120 1.00 95.06 276 SER A O 1
ATOM 2253 N N . ASP A 1 277 ? -7.886 -13.837 8.550 1.00 94.19 277 ASP A N 1
ATOM 2254 C CA . ASP A 1 277 ? -8.387 -15.200 8.443 1.00 94.19 277 ASP A CA 1
ATOM 2255 C C . ASP A 1 277 ? -7.451 -16.102 7.624 1.00 94.19 277 ASP A C 1
ATOM 2257 O O . ASP A 1 277 ? -7.464 -16.123 6.391 1.00 94.19 277 ASP A O 1
ATOM 2261 N N . HIS A 1 278 ? -6.643 -16.891 8.338 1.00 90.00 278 HIS A N 1
ATOM 2262 C CA . HIS A 1 278 ? -5.708 -17.865 7.770 1.00 90.00 278 HIS A CA 1
ATOM 2263 C C . HIS A 1 278 ? -6.382 -19.030 7.025 1.00 90.00 278 HIS A C 1
ATOM 2265 O O . HIS A 1 278 ? -5.679 -19.776 6.345 1.00 90.00 278 HIS A O 1
ATOM 2271 N N . THR A 1 279 ? -7.705 -19.197 7.127 1.00 90.94 279 THR A N 1
ATOM 2272 C CA . THR A 1 279 ? -8.444 -20.216 6.362 1.00 90.94 279 THR A CA 1
ATOM 2273 C C . THR A 1 279 ? -8.741 -19.778 4.926 1.00 90.94 279 THR A C 1
ATOM 2275 O O . THR A 1 279 ? -9.110 -20.608 4.096 1.00 90.94 279 THR A O 1
ATOM 2278 N N . LYS A 1 280 ? -8.567 -18.488 4.605 1.00 90.94 280 LYS A N 1
ATOM 2279 C CA . LYS A 1 280 ? -8.750 -17.952 3.251 1.00 90.94 280 LYS A CA 1
ATOM 2280 C C . LYS A 1 280 ? -7.551 -18.273 2.361 1.00 90.94 280 LYS A C 1
ATOM 2282 O O . LYS A 1 280 ? -6.403 -18.156 2.784 1.00 90.94 280 LYS A O 1
ATOM 2287 N N . GLU A 1 281 ? -7.828 -18.619 1.105 1.00 86.62 281 GLU A N 1
ATOM 2288 C CA . GLU A 1 281 ? -6.798 -18.981 0.121 1.00 86.62 281 GLU A CA 1
ATOM 2289 C C . GLU A 1 281 ? -5.954 -17.777 -0.319 1.00 86.62 281 GLU A C 1
ATOM 2291 O O . GLU A 1 281 ? -4.725 -17.873 -0.377 1.00 86.62 281 GLU A O 1
ATOM 2296 N N . SER A 1 282 ? -6.617 -16.644 -0.588 1.00 93.69 282 SER A N 1
ATOM 2297 C CA . SER A 1 282 ? -5.984 -15.410 -1.057 1.00 93.69 282 SER A CA 1
ATOM 2298 C C . SER A 1 282 ? -6.073 -14.308 -0.009 1.00 93.69 282 SER A C 1
ATOM 2300 O O . SER A 1 282 ? -7.150 -13.766 0.274 1.00 93.69 282 SER A O 1
ATOM 2302 N N . ARG A 1 283 ? -4.920 -13.986 0.580 1.00 94.88 283 ARG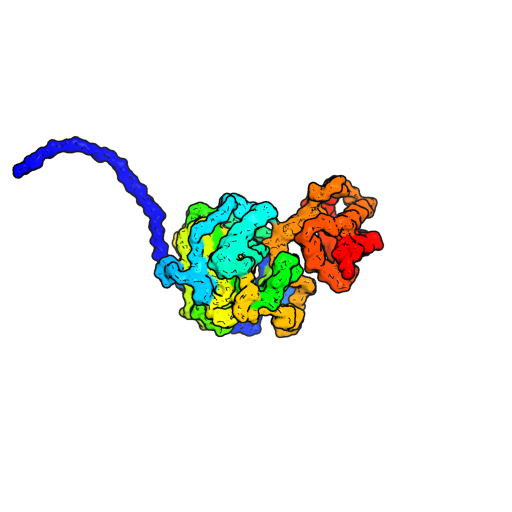 A N 1
ATOM 2303 C CA . ARG A 1 283 ? -4.806 -13.099 1.755 1.00 94.88 283 ARG A CA 1
ATOM 2304 C C . ARG A 1 283 ? -3.904 -11.898 1.516 1.00 94.88 283 ARG A C 1
ATOM 2306 O O . ARG A 1 283 ? -3.991 -10.922 2.255 1.00 94.88 283 ARG A O 1
ATOM 2313 N N . THR A 1 284 ? -3.072 -11.959 0.484 1.00 94.75 284 THR A N 1
ATOM 2314 C CA . THR A 1 284 ? -2.045 -10.962 0.198 1.00 94.75 284 THR A CA 1
ATOM 2315 C C . THR A 1 284 ? -1.915 -10.796 -1.309 1.00 94.75 284 THR A C 1
ATOM 2317 O O . THR A 1 284 ? -2.027 -11.762 -2.048 1.00 94.75 284 THR A O 1
ATOM 2320 N N . CYS A 1 285 ? -1.670 -9.582 -1.787 1.00 97.50 285 CYS A N 1
ATOM 2321 C CA . CYS A 1 285 ? -1.500 -9.302 -3.204 1.00 97.50 285 CYS A CA 1
ATOM 2322 C C . CYS A 1 285 ? -0.238 -8.462 -3.416 1.00 97.50 285 CYS A C 1
ATOM 2324 O O . CYS A 1 285 ? -0.177 -7.277 -3.068 1.00 97.50 285 CYS A O 1
ATOM 2326 N N . PHE A 1 286 ? 0.788 -9.097 -3.986 1.00 98.31 286 PHE A N 1
ATOM 2327 C CA . PHE A 1 286 ? 1.981 -8.381 -4.424 1.00 98.31 286 PHE A CA 1
ATOM 2328 C C . PHE A 1 286 ? 1.627 -7.464 -5.585 1.00 98.31 286 PHE A C 1
ATOM 2330 O O . PHE A 1 286 ? 0.869 -7.838 -6.481 1.00 98.31 286 PHE A O 1
ATOM 2337 N N . HIS A 1 287 ? 2.216 -6.279 -5.582 1.00 98.50 287 HIS A N 1
ATOM 2338 C CA . HIS A 1 287 ? 1.965 -5.269 -6.591 1.00 98.50 287 HIS A CA 1
ATOM 2339 C C . HIS A 1 287 ? 3.254 -4.540 -6.972 1.00 98.50 287 HIS A C 1
ATOM 2341 O O . HIS A 1 287 ? 4.258 -4.573 -6.256 1.00 98.50 287 HIS A O 1
ATOM 2347 N N . VAL A 1 288 ? 3.249 -3.943 -8.163 1.00 97.56 288 VAL A N 1
ATOM 2348 C CA . VAL A 1 288 ? 4.387 -3.195 -8.709 1.00 97.56 288 VAL A CA 1
ATOM 2349 C C . VAL A 1 288 ? 3.921 -2.260 -9.822 1.00 97.56 288 VAL A C 1
ATOM 2351 O O . VAL A 1 288 ? 3.009 -2.585 -10.583 1.00 97.56 288 VAL A O 1
ATOM 2354 N N . SER A 1 289 ? 4.545 -1.087 -9.937 1.00 96.69 289 SER A N 1
ATOM 2355 C CA . SER A 1 289 ? 4.331 -0.203 -11.084 1.00 96.69 289 SER A CA 1
ATOM 2356 C C . SER A 1 289 ? 5.115 -0.717 -12.293 1.00 96.69 289 SER A C 1
ATOM 2358 O O . SER A 1 289 ? 6.332 -0.891 -12.214 1.00 96.69 289 SER A O 1
ATOM 2360 N N . VAL A 1 290 ? 4.425 -0.936 -13.411 1.00 95.62 290 VAL A N 1
ATOM 2361 C CA . VAL A 1 290 ? 4.992 -1.474 -14.652 1.00 95.62 290 VAL A CA 1
ATOM 2362 C C . VAL A 1 290 ? 4.886 -0.438 -15.771 1.00 95.62 290 VAL A C 1
ATOM 2364 O O . VAL A 1 290 ? 3.764 -0.059 -16.120 1.00 95.62 290 VAL A O 1
ATOM 2367 N N . PRO A 1 291 ? 6.009 0.020 -16.352 1.00 94.19 291 PRO A N 1
ATOM 2368 C CA . PRO A 1 291 ? 5.965 0.885 -17.522 1.00 94.19 291 PRO A CA 1
ATOM 2369 C C . PRO A 1 291 ? 5.389 0.132 -18.724 1.00 94.19 291 PRO A C 1
ATOM 2371 O O . PRO A 1 291 ? 5.582 -1.076 -18.878 1.00 94.19 291 PRO A O 1
ATOM 2374 N N . ASP A 1 292 ? 4.680 0.856 -19.580 1.00 93.25 292 ASP A N 1
ATOM 2375 C CA . ASP A 1 292 ? 4.247 0.345 -20.868 1.00 93.25 292 ASP A CA 1
ATOM 2376 C C . ASP A 1 292 ? 5.392 0.504 -21.885 1.00 93.25 292 ASP A C 1
ATOM 2378 O O . ASP A 1 292 ? 5.940 1.590 -22.061 1.00 93.25 292 ASP A O 1
ATOM 2382 N N . ASN A 1 293 ? 5.753 -0.588 -22.564 1.00 90.00 293 ASN A N 1
ATOM 2383 C CA . ASN A 1 293 ? 6.826 -0.617 -23.562 1.00 90.00 293 ASN A CA 1
ATOM 2384 C C . ASN A 1 293 ? 6.545 0.222 -24.820 1.00 90.00 293 ASN A C 1
ATOM 2386 O O . ASN A 1 293 ? 7.470 0.460 -25.591 1.00 90.00 293 ASN A O 1
ATOM 2390 N N . GLU A 1 294 ? 5.294 0.617 -25.063 1.00 90.06 294 GLU A N 1
ATOM 2391 C CA . GLU A 1 294 ? 4.916 1.498 -26.179 1.00 90.06 294 GLU A CA 1
ATOM 2392 C C . GLU A 1 294 ? 4.685 2.947 -25.735 1.00 90.06 294 GLU A C 1
ATOM 2394 O O . GLU A 1 294 ? 4.342 3.788 -26.567 1.00 90.06 294 GLU A O 1
ATOM 2399 N N . ALA A 1 295 ? 4.880 3.261 -24.449 1.00 91.25 295 ALA A N 1
ATOM 2400 C CA . ALA A 1 295 ? 4.799 4.634 -23.983 1.00 91.25 295 ALA A CA 1
ATOM 2401 C C . ALA A 1 295 ? 5.874 5.500 -24.655 1.00 91.25 295 ALA A C 1
ATOM 2403 O O . ALA A 1 295 ? 7.044 5.129 -24.754 1.00 91.25 295 ALA A O 1
ATOM 2404 N N . THR A 1 296 ? 5.454 6.676 -25.104 1.00 92.56 296 THR A N 1
ATOM 2405 C CA . THR A 1 296 ? 6.299 7.713 -25.703 1.00 92.56 296 THR A CA 1
ATOM 2406 C C . THR A 1 296 ? 6.450 8.898 -24.751 1.00 92.56 296 THR A C 1
ATOM 2408 O O . THR A 1 296 ? 5.715 9.001 -23.769 1.00 92.56 296 THR A O 1
ATOM 2411 N N . ASP A 1 297 ? 7.332 9.842 -25.078 1.00 89.25 297 ASP A N 1
ATOM 2412 C CA . ASP A 1 297 ? 7.481 11.100 -24.326 1.00 89.25 297 ASP A CA 1
ATOM 2413 C C . ASP A 1 297 ? 6.185 11.939 -24.294 1.00 89.25 297 ASP A C 1
ATOM 2415 O O . ASP A 1 297 ? 5.971 12.719 -23.369 1.00 89.25 297 ASP A O 1
ATOM 2419 N N . ASP A 1 298 ? 5.292 11.744 -25.272 1.00 92.06 298 ASP A N 1
ATOM 2420 C CA . ASP A 1 298 ? 3.971 12.386 -25.328 1.00 92.06 298 ASP A CA 1
ATOM 2421 C C . ASP A 1 298 ? 2.915 11.665 -24.468 1.00 92.06 298 ASP A C 1
ATOM 2423 O O . ASP A 1 298 ? 1.788 12.148 -24.322 1.00 92.06 298 ASP A O 1
ATOM 2427 N N . THR A 1 299 ? 3.235 10.485 -23.927 1.00 93.81 299 THR A N 1
ATOM 2428 C CA . THR A 1 299 ? 2.298 9.716 -23.105 1.00 93.81 299 THR A CA 1
ATOM 2429 C C . THR A 1 299 ? 2.159 10.386 -21.739 1.00 93.81 299 THR A C 1
ATOM 2431 O O . THR A 1 299 ? 3.154 10.529 -21.025 1.00 93.81 299 THR A O 1
ATOM 2434 N N . PRO A 1 300 ? 0.943 10.795 -21.335 1.00 93.62 300 PRO A N 1
ATOM 2435 C CA . PRO A 1 300 ? 0.764 11.554 -20.110 1.00 93.62 300 PRO A CA 1
ATOM 2436 C C . PRO A 1 300 ? 1.167 10.725 -18.881 1.00 93.62 300 PRO A C 1
ATOM 2438 O O . PRO A 1 300 ? 0.906 9.514 -18.831 1.00 93.62 300 PRO A O 1
ATOM 2441 N N . PRO A 1 301 ? 1.774 11.359 -17.861 1.00 93.94 301 PRO A N 1
ATOM 2442 C CA . PRO A 1 301 ? 2.090 10.680 -16.617 1.00 93.94 301 PRO A CA 1
ATOM 2443 C C . PRO A 1 301 ? 0.801 10.201 -15.947 1.00 93.94 301 PRO A C 1
ATOM 2445 O O . PRO A 1 301 ? -0.210 10.900 -15.913 1.00 93.94 301 PRO A O 1
ATOM 2448 N N . ARG A 1 302 ? 0.845 8.997 -15.378 1.00 95.81 302 ARG A N 1
ATOM 2449 C CA . ARG A 1 302 ? -0.253 8.454 -14.582 1.00 95.81 302 ARG A CA 1
ATOM 2450 C C . ARG A 1 302 ? -0.509 9.309 -13.342 1.00 95.81 302 ARG A C 1
ATOM 2452 O O . ARG A 1 302 ? 0.363 9.473 -12.493 1.00 95.81 302 ARG A O 1
ATOM 2459 N N . GLU A 1 303 ? -1.756 9.706 -13.150 1.00 96.44 303 GLU A N 1
ATOM 2460 C CA . GLU A 1 303 ? -2.205 10.351 -11.919 1.00 96.44 303 GLU A CA 1
ATOM 2461 C C . GLU A 1 303 ? -3.064 9.361 -11.136 1.00 96.44 303 GLU A C 1
ATOM 2463 O O . GLU A 1 303 ? -4.119 8.926 -11.597 1.00 96.44 303 GLU A O 1
ATOM 2468 N N . SER A 1 304 ? -2.609 8.963 -9.952 1.00 96.94 304 SER A N 1
ATOM 2469 C CA . SER A 1 304 ? -3.314 7.948 -9.166 1.00 96.94 304 SER A CA 1
ATOM 2470 C C . SER A 1 304 ? -3.327 8.263 -7.683 1.00 96.94 304 SER A C 1
ATOM 2472 O O . SER A 1 304 ? -2.472 8.992 -7.181 1.00 96.94 304 SER A O 1
ATOM 2474 N N . ILE A 1 305 ? -4.292 7.677 -6.986 1.00 95.88 305 ILE A N 1
ATOM 2475 C CA . ILE A 1 305 ? -4.348 7.644 -5.531 1.00 95.88 305 ILE A CA 1
ATOM 2476 C C . ILE A 1 305 ? -4.469 6.202 -5.058 1.00 95.88 305 ILE A C 1
ATOM 2478 O O . ILE A 1 305 ? -5.221 5.408 -5.624 1.00 95.88 305 ILE A O 1
ATOM 2482 N N . GLU A 1 306 ? -3.738 5.889 -4.000 1.00 95.31 306 GLU A N 1
ATOM 2483 C CA . GLU A 1 306 ? -3.901 4.679 -3.210 1.00 95.31 306 GLU A CA 1
ATOM 2484 C C . GLU A 1 306 ? -4.456 5.053 -1.841 1.00 95.31 306 GLU A C 1
ATOM 2486 O O . GLU A 1 306 ? -3.973 5.999 -1.225 1.00 95.31 306 GLU A O 1
ATOM 2491 N N . ILE A 1 307 ? -5.471 4.338 -1.365 1.00 94.50 307 ILE A N 1
ATOM 2492 C CA . ILE A 1 307 ? -6.110 4.562 -0.068 1.00 94.50 307 ILE A CA 1
ATOM 2493 C C . ILE A 1 307 ? -6.092 3.255 0.718 1.00 94.50 307 ILE A C 1
ATOM 2495 O O . ILE A 1 307 ? -6.555 2.215 0.247 1.00 94.50 307 ILE A O 1
ATOM 2499 N N . ARG A 1 308 ? -5.541 3.317 1.927 1.00 94.50 308 ARG A N 1
ATOM 2500 C CA . ARG A 1 308 ? -5.260 2.183 2.804 1.00 94.50 308 ARG A CA 1
ATOM 2501 C C . ARG A 1 308 ? -6.350 2.061 3.861 1.00 94.50 308 ARG A C 1
ATOM 2503 O O . ARG A 1 308 ? -6.601 3.005 4.616 1.00 94.50 308 ARG A O 1
ATOM 2510 N N . CYS A 1 309 ? -6.991 0.895 3.899 1.00 94.12 309 CYS A N 1
ATOM 2511 C CA . CYS A 1 309 ? -8.170 0.647 4.719 1.00 94.12 309 CYS A CA 1
ATOM 2512 C C . CYS A 1 309 ? -8.024 -0.635 5.546 1.00 94.12 309 CYS A C 1
ATOM 2514 O O . CYS A 1 309 ? -7.572 -1.653 5.028 1.00 94.12 309 CYS A O 1
ATOM 2516 N N . ILE A 1 310 ? -8.489 -0.619 6.795 1.00 95.12 310 ILE A N 1
ATOM 2517 C CA . ILE A 1 310 ? -8.777 -1.830 7.573 1.00 95.12 310 ILE A CA 1
ATOM 2518 C C . ILE A 1 310 ? -10.291 -2.034 7.584 1.00 95.12 310 ILE A C 1
ATOM 2520 O O . ILE A 1 310 ? -11.015 -1.237 8.173 1.00 95.12 310 ILE A O 1
ATOM 2524 N N . ALA A 1 311 ? -10.772 -3.097 6.950 1.00 97.25 311 ALA A N 1
ATOM 2525 C CA . ALA A 1 311 ? -12.159 -3.536 7.054 1.00 97.25 311 ALA A CA 1
ATOM 2526 C C . ALA A 1 311 ? -12.345 -4.434 8.285 1.00 97.25 311 ALA A C 1
ATOM 2528 O O . ALA A 1 311 ? -11.516 -5.310 8.536 1.00 97.25 311 ALA A O 1
ATOM 2529 N N . LEU A 1 312 ? -13.422 -4.211 9.040 1.00 96.25 312 LEU A N 1
ATOM 2530 C CA . LEU A 1 312 ? -13.709 -4.866 10.317 1.00 96.25 312 LEU A CA 1
ATOM 2531 C C . LEU A 1 312 ? -14.951 -5.759 10.216 1.00 96.25 312 LEU A C 1
ATOM 2533 O O . LEU A 1 312 ? -16.024 -5.306 9.808 1.00 96.25 312 LEU A O 1
ATOM 2537 N N . PHE A 1 313 ? -14.809 -7.012 10.648 1.00 96.56 313 PHE A N 1
ATOM 2538 C CA . PHE A 1 313 ? -15.851 -8.040 10.644 1.00 96.56 313 PHE A CA 1
ATOM 2539 C C . PHE A 1 313 ? -15.976 -8.667 12.048 1.00 96.56 313 PHE A C 1
ATOM 2541 O O . PHE A 1 313 ? -15.545 -9.804 12.254 1.00 96.56 313 PHE A O 1
ATOM 2548 N N . PRO A 1 314 ? -16.522 -7.942 13.043 1.00 94.50 314 PRO A N 1
ATOM 2549 C CA . PRO A 1 314 ? -16.643 -8.424 14.424 1.00 94.50 314 PRO A CA 1
ATOM 2550 C C . PRO A 1 314 ? -17.547 -9.654 14.578 1.00 94.50 314 PRO A C 1
ATOM 2552 O O . PRO A 1 314 ? -17.366 -10.414 15.524 1.00 94.50 314 PRO A O 1
ATOM 2555 N N . ASP A 1 315 ? -18.489 -9.852 13.653 1.00 92.88 315 ASP A N 1
ATOM 2556 C CA . ASP A 1 315 ? -19.436 -10.974 13.653 1.00 92.88 315 ASP A CA 1
ATOM 2557 C C . ASP A 1 315 ? -18.933 -12.178 12.831 1.00 92.88 315 ASP A C 1
ATOM 2559 O O . ASP A 1 315 ? -19.693 -13.106 12.553 1.00 92.88 315 ASP A O 1
ATOM 2563 N N . ALA A 1 316 ? -17.665 -12.166 12.396 1.00 92.62 316 ALA A N 1
ATOM 2564 C CA . ALA A 1 316 ? -17.066 -13.311 11.718 1.00 92.62 316 ALA A CA 1
ATOM 2565 C C . ALA A 1 316 ? -17.054 -14.542 12.642 1.00 92.62 316 ALA A C 1
ATOM 2567 O O . ALA A 1 316 ? -16.707 -14.436 13.816 1.00 92.62 316 ALA A O 1
ATOM 2568 N N . GLU A 1 317 ? -17.403 -15.715 12.099 1.00 87.75 317 GLU A N 1
ATOM 2569 C CA . GLU A 1 317 ? -17.512 -16.957 12.882 1.00 87.75 317 GLU A CA 1
ATOM 2570 C C . GLU A 1 317 ? -16.190 -17.369 13.542 1.00 87.75 317 GLU A C 1
ATOM 2572 O O . GLU A 1 317 ? -16.184 -17.873 14.666 1.00 87.75 317 GLU A O 1
ATOM 2577 N N . LEU A 1 318 ? -15.074 -17.164 12.838 1.00 88.31 318 LEU A N 1
ATOM 2578 C CA . LEU A 1 318 ? -13.738 -17.450 13.339 1.00 88.31 318 LEU A CA 1
ATOM 2579 C C . LEU A 1 318 ? -13.093 -16.167 13.863 1.00 88.31 318 LEU A C 1
ATOM 2581 O O . LEU A 1 318 ? -12.915 -15.199 13.118 1.00 88.31 318 LEU A O 1
ATOM 2585 N N . ASP A 1 319 ? -12.690 -16.202 15.130 1.00 90.44 319 ASP A N 1
ATOM 2586 C CA . ASP A 1 319 ? -11.916 -15.131 15.740 1.00 90.44 319 ASP A CA 1
ATOM 2587 C C . ASP A 1 319 ? -10.445 -15.250 15.329 1.00 90.44 319 ASP A C 1
ATOM 2589 O O . ASP A 1 319 ? -9.752 -16.210 15.670 1.00 90.44 319 ASP A O 1
ATOM 2593 N N . THR A 1 320 ? -9.997 -14.296 14.523 1.00 92.50 320 THR A N 1
ATOM 2594 C CA . THR A 1 320 ? -8.668 -14.268 13.908 1.00 92.50 320 THR A CA 1
ATOM 2595 C C . THR A 1 320 ? -7.942 -12.949 14.125 1.00 92.50 320 THR A C 1
ATOM 2597 O O . THR A 1 320 ? -6.845 -12.767 13.600 1.00 92.50 320 THR A O 1
ATOM 2600 N N . VAL A 1 321 ? -8.515 -12.019 14.896 1.00 90.88 321 VAL A N 1
ATOM 2601 C CA . VAL A 1 321 ? -7.802 -10.789 15.245 1.00 90.88 321 VAL A CA 1
ATOM 2602 C C . VAL A 1 321 ? -6.646 -11.087 16.214 1.00 90.88 321 VAL A C 1
ATOM 2604 O O . VAL A 1 321 ? -6.759 -11.958 17.079 1.00 90.88 321 VAL A O 1
ATOM 2607 N N . PRO A 1 322 ? -5.521 -10.366 16.110 1.00 87.19 322 PRO A N 1
ATOM 2608 C CA . PRO A 1 322 ? -4.368 -10.575 16.972 1.00 87.19 322 PRO A CA 1
ATOM 2609 C C . PRO A 1 322 ? -4.651 -10.131 18.407 1.00 87.19 322 PRO A C 1
ATOM 2611 O O . PRO A 1 322 ? -5.454 -9.231 18.666 1.00 87.19 322 PRO A O 1
ATOM 2614 N N . THR A 1 323 ? -3.895 -10.702 19.342 1.00 83.00 323 THR A N 1
ATOM 2615 C CA . THR A 1 323 ? -3.782 -10.214 20.721 1.00 83.00 323 THR A CA 1
ATOM 2616 C C . THR A 1 323 ? -2.382 -9.653 20.973 1.00 83.00 323 THR A C 1
ATOM 2618 O O . THR A 1 323 ? -1.458 -9.883 20.185 1.00 83.00 323 THR A O 1
ATOM 2621 N N . LYS A 1 324 ? -2.189 -8.926 22.084 1.00 75.00 324 LYS A N 1
ATOM 2622 C CA . LYS A 1 324 ? -0.861 -8.399 22.453 1.00 75.00 324 LYS A CA 1
ATOM 2623 C C . LYS A 1 324 ? 0.164 -9.511 22.663 1.00 75.00 324 LYS A C 1
ATOM 2625 O O . LYS A 1 324 ? 1.340 -9.308 22.390 1.00 75.00 324 LYS A O 1
ATOM 2630 N N . GLU A 1 325 ? -0.280 -10.674 23.126 1.00 73.94 325 GLU A N 1
ATOM 2631 C CA . GLU A 1 325 ? 0.561 -11.838 23.393 1.00 73.94 325 GLU A CA 1
ATOM 2632 C C . GLU A 1 325 ? 1.073 -12.471 22.092 1.00 73.94 325 GLU A C 1
ATOM 2634 O O . GLU A 1 325 ? 2.233 -12.869 22.022 1.00 73.94 325 GLU A O 1
ATOM 2639 N N . ILE A 1 326 ? 0.232 -12.526 21.051 1.00 71.06 326 ILE A N 1
ATOM 2640 C CA . ILE A 1 326 ? 0.565 -13.147 19.757 1.00 71.06 326 ILE A CA 1
ATOM 2641 C C . ILE A 1 326 ? 1.341 -12.175 18.854 1.00 71.06 326 ILE A C 1
ATOM 2643 O O . ILE A 1 326 ? 2.265 -12.588 18.157 1.00 71.06 326 ILE A O 1
ATOM 2647 N N . ALA A 1 327 ? 1.023 -10.877 18.906 1.00 63.94 327 ALA A N 1
ATOM 2648 C CA . ALA A 1 327 ? 1.663 -9.832 18.100 1.00 63.94 327 ALA A CA 1
ATOM 2649 C C . ALA A 1 327 ? 2.731 -9.021 18.870 1.00 63.94 327 ALA A C 1
ATOM 2651 O O . ALA A 1 327 ? 3.036 -7.879 18.509 1.00 63.94 327 ALA A O 1
ATOM 2652 N N . CYS A 1 328 ? 3.294 -9.586 19.947 1.00 57.94 328 CYS A N 1
ATOM 2653 C CA . CYS A 1 328 ? 4.192 -8.891 20.873 1.00 57.94 328 CYS A CA 1
ATOM 2654 C C . CYS A 1 328 ? 5.458 -8.355 20.174 1.00 57.94 328 CYS A C 1
ATOM 2656 O O . CYS A 1 328 ? 6.412 -9.094 19.917 1.00 57.94 328 CYS A O 1
ATOM 2658 N N . GLY A 1 329 ? 5.494 -7.046 19.902 1.00 53.44 329 GLY A N 1
ATOM 2659 C CA . GLY A 1 329 ? 6.631 -6.387 19.247 1.00 53.44 329 GLY A CA 1
ATOM 2660 C C . GLY A 1 329 ? 7.949 -6.484 20.024 1.00 53.44 329 GLY A C 1
ATOM 2661 O O . GLY A 1 329 ? 9.016 -6.552 19.418 1.00 53.44 329 GLY A O 1
ATOM 2662 N N . GLU A 1 330 ? 7.894 -6.588 21.354 1.00 48.16 330 GLU A N 1
ATOM 2663 C CA . GLU A 1 330 ? 9.085 -6.675 22.211 1.00 48.16 330 GLU A CA 1
ATOM 2664 C C . GLU A 1 330 ? 9.834 -8.013 22.078 1.00 48.16 330 GLU A C 1
ATOM 2666 O O . GLU A 1 330 ? 11.066 -8.040 22.031 1.00 48.16 330 GLU A O 1
ATOM 2671 N N . LEU A 1 331 ? 9.112 -9.137 21.979 1.00 48.16 331 LEU A N 1
ATOM 2672 C CA . LEU A 1 331 ? 9.716 -10.465 21.784 1.00 48.16 331 LEU A CA 1
ATOM 2673 C C . LEU A 1 331 ? 10.322 -10.616 20.382 1.00 48.16 331 LEU A C 1
ATOM 2675 O O . LEU A 1 331 ? 11.318 -11.314 20.187 1.00 48.16 331 LEU A O 1
ATOM 2679 N N . MET A 1 332 ? 9.738 -9.924 19.411 1.00 50.31 332 MET A N 1
ATOM 2680 C CA . MET A 1 332 ? 10.134 -9.943 18.007 1.00 50.31 332 MET A CA 1
ATOM 2681 C C . MET A 1 332 ? 11.444 -9.193 17.755 1.00 50.31 332 MET A C 1
ATOM 2683 O O . MET A 1 332 ? 12.323 -9.721 17.068 1.00 50.31 332 MET A O 1
ATOM 2687 N N . ASN A 1 333 ? 11.609 -8.017 18.371 1.00 48.41 333 ASN A N 1
ATOM 2688 C CA . ASN A 1 333 ? 12.852 -7.242 18.312 1.00 48.41 333 ASN A CA 1
ATOM 2689 C C . ASN A 1 333 ? 14.028 -7.993 18.961 1.00 48.41 333 ASN A C 1
ATOM 2691 O O . ASN A 1 333 ? 15.161 -7.881 18.503 1.00 48.41 333 ASN A O 1
ATOM 2695 N N . LYS A 1 334 ? 13.766 -8.831 19.977 1.00 44.53 334 LYS A N 1
ATOM 2696 C CA . LYS A 1 334 ? 14.789 -9.685 20.606 1.00 44.53 334 LYS A CA 1
ATOM 2697 C C . LYS A 1 334 ? 15.219 -10.886 19.752 1.00 44.53 334 LYS A C 1
ATOM 2699 O O . LYS A 1 334 ? 16.389 -11.252 19.793 1.00 44.53 334 LYS A O 1
ATOM 2704 N N . ASN A 1 335 ? 14.310 -11.505 18.992 1.00 40.38 335 ASN A N 1
ATOM 2705 C CA . ASN A 1 335 ? 14.565 -12.799 18.334 1.00 40.38 335 ASN A CA 1
ATOM 2706 C C . ASN A 1 335 ? 14.917 -12.727 16.837 1.00 40.38 335 ASN A C 1
ATOM 2708 O O . ASN A 1 335 ? 15.341 -13.737 16.279 1.00 40.38 335 ASN A O 1
ATOM 2712 N N . ARG A 1 336 ? 14.763 -11.576 16.164 1.00 45.34 336 ARG A N 1
ATOM 2713 C CA . ARG A 1 336 ? 15.011 -11.451 14.710 1.00 45.34 336 ARG A CA 1
ATOM 2714 C C . ARG A 1 336 ? 16.378 -10.882 14.304 1.00 45.34 336 ARG A C 1
ATOM 2716 O O . ARG A 1 336 ? 16.588 -10.611 13.128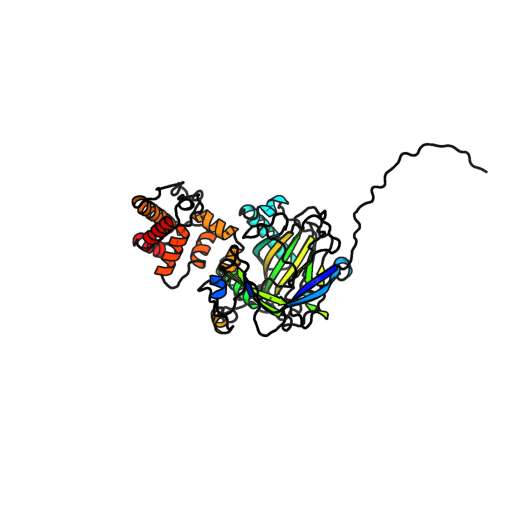 1.00 45.34 336 ARG A O 1
ATOM 2723 N N . GLY A 1 337 ? 17.327 -10.762 15.235 1.00 37.06 337 GLY A N 1
ATOM 2724 C CA . GLY A 1 337 ? 18.748 -10.599 14.894 1.00 37.06 337 GLY A CA 1
ATOM 2725 C C . GLY A 1 337 ? 19.146 -9.280 14.219 1.00 37.06 337 GLY A C 1
ATOM 2726 O O . GLY A 1 337 ? 20.206 -9.228 13.600 1.00 37.06 337 GLY A O 1
ATOM 2727 N N . MET A 1 338 ? 18.356 -8.213 14.357 1.00 37.09 338 MET A N 1
ATOM 2728 C CA . MET A 1 338 ? 18.772 -6.857 13.995 1.00 37.09 338 MET A CA 1
ATOM 2729 C C . MET A 1 338 ? 18.716 -5.945 15.232 1.00 37.09 338 MET A C 1
ATOM 2731 O O . MET A 1 338 ? 17.652 -5.832 15.834 1.00 37.09 338 MET A O 1
ATOM 2735 N N . PRO A 1 339 ? 19.840 -5.323 15.638 1.00 30.14 339 PRO A N 1
ATOM 2736 C CA . PRO A 1 339 ? 19.959 -4.566 16.887 1.00 30.14 339 PRO A CA 1
ATOM 2737 C C . PRO A 1 339 ? 19.402 -3.137 16.820 1.00 30.14 339 PRO A C 1
ATOM 2739 O O . PRO A 1 339 ? 19.589 -2.383 17.768 1.00 30.14 339 PRO A O 1
ATOM 2742 N N . GLU A 1 340 ? 18.733 -2.735 15.739 1.00 40.12 340 GLU A N 1
ATOM 2743 C CA . GLU A 1 340 ? 18.061 -1.436 15.706 1.00 40.12 340 GLU A CA 1
ATOM 2744 C C . GLU A 1 340 ? 16.686 -1.568 16.372 1.00 40.12 340 GLU A C 1
ATOM 2746 O O . GLU A 1 340 ? 15.651 -1.670 15.715 1.00 40.12 340 GLU A O 1
ATOM 2751 N N . SER A 1 341 ? 16.664 -1.543 17.708 1.00 32.47 341 SER A N 1
ATOM 2752 C CA . SER A 1 341 ? 15.569 -0.835 18.355 1.00 32.47 341 SER A CA 1
ATOM 2753 C C . SER A 1 341 ? 15.714 0.620 17.927 1.00 32.47 341 SER A C 1
ATOM 2755 O O . SER A 1 341 ? 16.608 1.333 18.372 1.00 32.47 341 SER A O 1
ATOM 2757 N N . ILE A 1 342 ? 14.840 1.086 17.037 1.00 30.92 342 ILE A N 1
ATOM 2758 C CA . ILE A 1 342 ? 14.445 2.485 17.144 1.00 30.92 342 ILE A CA 1
ATOM 2759 C C . ILE A 1 342 ? 13.749 2.539 18.500 1.00 30.92 342 ILE A C 1
ATOM 2761 O O . ILE A 1 342 ? 12.615 2.071 18.627 1.00 30.92 342 ILE A O 1
ATOM 2765 N N . ASP A 1 343 ? 14.487 2.948 19.529 1.00 28.55 343 ASP A N 1
ATOM 2766 C CA . ASP A 1 343 ? 14.014 2.975 20.906 1.00 28.55 343 ASP A CA 1
ATOM 2767 C C . ASP A 1 343 ? 12.606 3.588 20.953 1.00 28.55 343 ASP A C 1
ATOM 2769 O O . ASP A 1 343 ? 12.394 4.752 20.622 1.00 28.55 343 ASP A O 1
ATOM 2773 N N . GLY A 1 344 ? 11.616 2.760 21.300 1.00 32.62 344 GLY A N 1
ATOM 2774 C CA . GLY A 1 344 ? 10.269 3.203 21.666 1.00 32.62 344 GLY A CA 1
ATOM 2775 C C . GLY A 1 344 ? 9.318 3.660 20.551 1.00 32.62 344 GLY A C 1
ATOM 2776 O O . GLY A 1 344 ? 8.230 4.137 20.864 1.00 32.62 344 GLY A O 1
ATOM 2777 N N . VAL A 1 345 ? 9.636 3.504 19.266 1.00 30.77 345 VAL A N 1
ATOM 2778 C CA . VAL A 1 345 ? 8.777 4.008 18.173 1.00 30.77 345 VAL A CA 1
ATOM 2779 C C . VAL A 1 345 ? 7.765 2.931 17.746 1.00 30.77 345 VAL A C 1
ATOM 2781 O O . VAL A 1 345 ? 8.029 2.083 16.900 1.00 30.77 345 VAL A O 1
ATOM 2784 N N . SER A 1 346 ? 6.580 2.950 18.372 1.00 32.66 346 SER A N 1
ATOM 2785 C CA . SER A 1 346 ? 5.411 2.122 18.014 1.00 32.66 346 SER A CA 1
ATOM 2786 C C . SER A 1 346 ? 5.059 2.242 16.521 1.00 32.66 346 SER A C 1
ATOM 2788 O O . SER A 1 346 ? 5.187 3.320 15.942 1.00 32.66 346 SER A O 1
ATOM 2790 N N . VAL A 1 347 ? 4.523 1.183 15.901 1.00 33.16 347 VAL A N 1
ATOM 2791 C CA . VAL A 1 347 ? 4.001 1.171 14.513 1.00 33.16 347 VAL A CA 1
ATOM 2792 C C . VAL A 1 347 ? 3.027 2.338 14.232 1.00 33.16 347 VAL A C 1
ATOM 2794 O O . VAL A 1 347 ? 2.931 2.819 13.103 1.00 33.16 347 VAL A O 1
ATOM 2797 N N . LEU A 1 348 ? 2.376 2.888 15.266 1.00 33.50 348 LEU A N 1
ATOM 2798 C CA . LEU A 1 348 ? 1.564 4.113 15.199 1.00 33.50 348 LEU A CA 1
ATOM 2799 C C . LEU A 1 348 ? 2.369 5.382 14.886 1.00 33.50 348 LEU A C 1
ATOM 2801 O O . LEU A 1 348 ? 1.898 6.239 14.151 1.00 33.50 348 LEU A O 1
ATOM 2805 N N . SER A 1 349 ? 3.593 5.504 15.390 1.00 32.72 349 SER A N 1
ATOM 2806 C CA . SER A 1 349 ? 4.505 6.601 15.036 1.00 32.72 349 SER A CA 1
ATOM 2807 C C . SER A 1 349 ? 5.163 6.397 13.662 1.00 32.72 349 SER A C 1
ATOM 2809 O O . SER A 1 349 ? 5.729 7.337 13.101 1.00 32.72 349 SER A O 1
ATOM 2811 N N . ALA A 1 350 ? 5.051 5.191 13.090 1.00 32.47 350 ALA A N 1
ATOM 2812 C CA . ALA A 1 350 ? 5.512 4.850 11.746 1.00 32.47 350 ALA A CA 1
ATOM 2813 C C . ALA A 1 350 ? 4.475 5.154 10.663 1.00 32.47 350 ALA A C 1
ATOM 2815 O O . ALA A 1 350 ? 4.728 5.923 9.739 1.00 32.47 350 ALA A O 1
ATOM 2816 N N . LEU A 1 351 ? 3.254 4.658 10.841 1.00 33.06 351 LEU A N 1
ATOM 2817 C CA . LEU A 1 351 ? 2.110 5.010 9.993 1.00 33.06 351 LEU A CA 1
ATOM 2818 C C . LEU A 1 351 ? 1.593 6.422 10.287 1.00 33.06 351 LEU A C 1
ATOM 2820 O O . LEU A 1 351 ? 0.923 7.023 9.455 1.00 33.06 351 LEU A O 1
ATOM 2824 N N . GLY A 1 352 ? 2.004 6.966 11.437 1.00 31.67 352 GLY A N 1
ATOM 2825 C CA . GLY A 1 352 ? 1.944 8.360 11.868 1.00 31.67 352 GLY A CA 1
ATOM 2826 C C . GLY A 1 352 ? 2.650 9.359 10.949 1.00 31.67 352 GLY A C 1
ATOM 2827 O O . GLY A 1 352 ? 2.335 10.545 10.992 1.00 31.67 352 GLY A O 1
ATOM 2828 N N . ARG A 1 353 ? 3.579 8.904 10.094 1.00 32.72 353 ARG A N 1
ATOM 2829 C CA . ARG A 1 353 ? 4.432 9.777 9.265 1.00 32.72 353 ARG A CA 1
ATOM 2830 C C . ARG A 1 353 ? 4.147 9.776 7.771 1.00 32.72 353 ARG A C 1
ATOM 2832 O O . ARG A 1 353 ? 4.546 10.715 7.096 1.00 32.72 353 ARG A O 1
ATOM 2839 N N . THR A 1 354 ? 3.308 8.868 7.271 1.00 28.98 354 THR A N 1
ATOM 2840 C CA . THR A 1 354 ? 2.535 9.131 6.032 1.00 28.98 354 THR A CA 1
ATOM 2841 C C . THR A 1 354 ? 1.402 10.131 6.275 1.00 28.98 354 THR A C 1
ATOM 2843 O O . THR A 1 354 ? 0.606 10.476 5.406 1.00 28.98 354 THR A O 1
ATOM 2846 N N . ILE A 1 355 ? 1.357 10.625 7.501 1.00 33.09 355 ILE A N 1
ATOM 2847 C CA . ILE A 1 355 ? 0.650 11.789 7.930 1.00 33.09 355 ILE A CA 1
ATOM 2848 C C . ILE A 1 355 ? 1.680 12.913 8.039 1.00 33.09 355 ILE A C 1
ATOM 2850 O O . ILE A 1 355 ? 1.881 13.518 9.087 1.00 33.09 355 ILE A O 1
ATOM 2854 N N . SER A 1 356 ? 2.285 13.255 6.900 1.00 31.19 356 SER A N 1
ATOM 2855 C CA . SER A 1 356 ? 2.769 14.622 6.688 1.00 31.19 356 SER A CA 1
ATOM 2856 C C . SER A 1 356 ? 1.674 15.607 7.131 1.00 31.19 356 SER A C 1
ATOM 2858 O O . SER A 1 356 ? 1.953 16.548 7.859 1.00 31.19 356 SER A O 1
ATOM 2860 N N . SER A 1 357 ? 0.392 15.268 6.921 1.00 33.53 357 SER A N 1
ATOM 2861 C CA . SER A 1 357 ? -0.737 16.007 7.481 1.00 33.53 357 SER A CA 1
ATOM 2862 C C . SER A 1 357 ? -1.065 15.774 8.971 1.00 33.53 357 SER A C 1
ATOM 2864 O O . SER A 1 357 ? -1.955 16.459 9.415 1.00 33.53 357 SER A O 1
ATOM 2866 N N . LEU A 1 358 ? -0.500 14.853 9.772 1.00 30.12 358 LEU A N 1
ATOM 2867 C CA . LEU A 1 358 ? -0.722 14.782 11.247 1.00 30.12 358 LEU A CA 1
ATOM 2868 C C . LEU A 1 358 ? 0.511 15.268 11.988 1.00 30.12 358 LEU A C 1
ATOM 2870 O O . LEU A 1 358 ? 0.333 15.870 13.032 1.00 30.12 358 LEU A O 1
ATOM 2874 N N . PHE A 1 359 ? 1.708 15.129 11.419 1.00 30.42 359 PHE A N 1
ATOM 2875 C CA . PHE A 1 359 ? 2.866 15.921 11.817 1.00 30.42 359 PHE A CA 1
ATOM 2876 C C . PHE A 1 359 ? 2.593 17.410 11.584 1.00 30.42 359 PHE A C 1
ATOM 2878 O O . PHE A 1 359 ? 2.672 18.174 12.537 1.00 30.42 359 PHE A O 1
ATOM 2885 N N . GLU A 1 360 ? 2.140 17.816 10.389 1.00 34.16 360 GLU A N 1
ATOM 2886 C CA . GLU A 1 360 ? 1.699 19.195 10.143 1.00 34.16 360 GLU A CA 1
ATOM 2887 C C . GLU A 1 360 ? 0.362 19.519 10.821 1.00 34.16 360 GLU A C 1
ATOM 2889 O O . GLU A 1 360 ? 0.254 20.623 11.313 1.00 34.16 360 GLU A O 1
ATOM 2894 N N . ARG A 1 361 ? -0.644 18.628 10.968 1.00 37.19 361 ARG A N 1
ATOM 2895 C CA . ARG A 1 361 ? -1.862 18.977 11.757 1.00 37.19 361 ARG A CA 1
ATOM 2896 C C . ARG A 1 361 ? -1.570 19.114 13.250 1.00 37.19 361 ARG A C 1
ATOM 2898 O O . ARG A 1 361 ? -2.094 20.034 13.854 1.00 37.19 361 ARG A O 1
ATOM 2905 N N . ALA A 1 362 ? -0.808 18.215 13.877 1.00 34.28 362 ALA A N 1
ATOM 2906 C CA . ALA A 1 362 ? -0.495 18.309 15.304 1.00 34.28 362 ALA A CA 1
ATOM 2907 C C . ALA A 1 362 ? 0.437 19.496 15.569 1.00 34.28 362 ALA A C 1
ATOM 2909 O O . ALA A 1 362 ? 0.209 20.218 16.534 1.00 34.28 362 ALA A O 1
ATOM 2910 N N . ARG A 1 363 ? 1.400 19.768 14.673 1.00 37.97 363 ARG A N 1
ATOM 2911 C CA . ARG A 1 363 ? 2.226 20.984 14.708 1.00 37.97 363 ARG A CA 1
ATOM 2912 C C . ARG A 1 363 ? 1.398 22.250 14.451 1.00 37.97 363 ARG A C 1
ATOM 2914 O O . ARG A 1 363 ? 1.488 23.161 15.253 1.00 37.97 363 ARG A O 1
ATOM 2921 N N . TYR A 1 364 ? 0.486 22.254 13.478 1.00 39.47 364 TYR A N 1
ATOM 2922 C CA . TYR A 1 364 ? -0.479 23.334 13.213 1.00 39.47 364 TYR A CA 1
ATOM 2923 C C . TYR A 1 364 ? -1.402 23.614 14.408 1.00 39.47 364 TYR A C 1
ATOM 2925 O O . TYR A 1 364 ? -1.665 24.766 14.712 1.00 39.47 364 TYR A O 1
ATOM 2933 N N . PHE A 1 365 ? -1.865 22.602 15.151 1.00 42.97 365 PHE A N 1
ATOM 2934 C CA . PHE A 1 365 ? -2.658 22.830 16.370 1.00 42.97 365 PHE A CA 1
ATOM 2935 C C . PHE A 1 365 ? -1.817 23.300 17.569 1.00 42.97 365 PHE A C 1
ATOM 2937 O O . PHE A 1 365 ? -2.360 23.946 18.464 1.00 42.97 365 PHE A O 1
ATOM 2944 N N . LEU A 1 366 ? -0.511 23.009 17.577 1.00 43.47 366 LEU A N 1
ATOM 2945 C CA . LEU A 1 366 ? 0.459 23.544 18.540 1.00 43.47 366 LEU A CA 1
ATOM 2946 C C . LEU A 1 366 ? 0.843 25.002 18.229 1.00 43.47 366 LEU A C 1
ATOM 2948 O O . LEU A 1 366 ? 1.171 25.747 19.153 1.00 43.47 366 LEU A O 1
ATOM 2952 N N . THR A 1 367 ? 0.808 25.405 16.952 1.00 41.25 367 THR A N 1
ATOM 2953 C CA . THR A 1 367 ? 1.333 26.690 16.460 1.00 41.25 367 THR A CA 1
ATOM 2954 C C . THR A 1 367 ? 0.300 27.612 15.791 1.00 41.25 367 THR A C 1
ATOM 2956 O O . THR A 1 367 ? 0.659 28.683 15.312 1.00 41.25 367 THR A O 1
ATOM 2959 N N . ASP A 1 368 ? -0.990 27.264 15.787 1.00 44.38 368 ASP A N 1
ATOM 2960 C CA . ASP A 1 368 ? -2.101 28.139 15.383 1.00 44.38 368 ASP A CA 1
ATOM 2961 C C . ASP A 1 368 ? -3.209 28.103 16.460 1.00 44.38 368 ASP A C 1
ATOM 2963 O O . ASP A 1 368 ? -4.010 27.168 16.506 1.00 44.38 368 ASP A O 1
ATOM 2967 N N . PRO A 1 369 ? -3.279 29.104 17.358 1.00 46.94 369 PRO A N 1
ATOM 2968 C CA . PRO A 1 369 ? -4.232 29.176 18.465 1.00 46.94 369 PRO A CA 1
ATOM 2969 C C . PRO A 1 369 ? -5.574 29.805 18.060 1.00 46.94 369 PRO A C 1
ATOM 2971 O O . PRO A 1 369 ? -6.355 30.181 18.935 1.00 46.94 369 PRO A O 1
ATOM 2974 N N . SER A 1 370 ? -5.869 29.948 16.762 1.00 46.72 370 SER A N 1
ATOM 2975 C CA . SER A 1 370 ? -7.123 30.546 16.268 1.00 46.72 370 SER A CA 1
ATOM 2976 C C . SER A 1 370 ? -8.398 29.830 16.746 1.00 46.72 370 SER A C 1
ATOM 2978 O O . SER A 1 370 ? -9.487 30.402 16.689 1.00 46.72 370 SER A O 1
ATOM 2980 N N . TRP A 1 371 ? -8.268 28.607 17.265 1.00 45.22 371 TRP A N 1
ATOM 2981 C CA . TRP A 1 371 ? -9.343 27.799 17.842 1.00 45.22 371 TRP A CA 1
ATOM 2982 C C . TRP A 1 371 ? -9.550 27.997 19.362 1.00 45.22 371 TRP A C 1
ATOM 2984 O O . TRP A 1 371 ? -10.562 27.538 19.893 1.00 45.22 371 TRP A O 1
ATOM 2994 N N . LEU A 1 372 ? -8.650 28.692 20.074 1.00 42.91 372 LEU A N 1
ATOM 2995 C CA . LEU A 1 372 ? -8.810 29.030 21.497 1.00 42.91 372 LEU A CA 1
ATOM 2996 C C . LEU A 1 372 ? -9.638 30.322 21.663 1.00 42.91 372 LEU A C 1
ATOM 2998 O O . LEU A 1 372 ? -9.261 31.367 21.121 1.00 42.91 372 LEU A O 1
ATOM 3002 N N . PRO A 1 373 ? -10.719 30.328 22.466 1.00 34.22 373 PRO A N 1
ATOM 3003 C CA . PRO A 1 373 ? -11.436 31.560 22.782 1.00 34.22 373 PRO A CA 1
ATOM 3004 C C . PRO A 1 373 ? -10.517 32.501 23.581 1.00 34.22 373 PRO A C 1
ATOM 3006 O O . PRO A 1 373 ? -10.184 32.207 24.727 1.00 34.22 373 PRO A O 1
ATOM 3009 N N . GLY A 1 374 ? -10.099 33.625 22.985 1.00 42.50 374 GLY A N 1
ATOM 3010 C CA . GLY A 1 374 ? -9.363 34.692 23.684 1.00 42.50 374 GLY A CA 1
ATOM 3011 C C . GLY A 1 374 ? -7.956 35.045 23.178 1.00 42.50 374 GLY A C 1
ATOM 3012 O O . GLY A 1 374 ? -7.323 35.895 23.794 1.00 42.50 374 GLY A O 1
ATOM 3013 N N . GLY A 1 375 ? -7.452 34.464 22.080 1.00 43.81 375 GLY A N 1
ATOM 3014 C CA . GLY A 1 375 ? -6.254 34.985 21.388 1.00 43.81 375 GLY A CA 1
ATOM 3015 C C . GLY A 1 375 ? -4.947 34.983 22.202 1.00 43.81 375 GLY A C 1
ATOM 3016 O O . GLY A 1 375 ? -4.107 35.861 22.021 1.00 43.81 375 GLY A O 1
ATOM 3017 N N . LEU A 1 376 ? -4.760 34.015 23.104 1.00 42.72 376 LEU A N 1
ATOM 3018 C CA . LEU A 1 376 ? -3.683 34.043 24.107 1.00 42.72 376 LEU A CA 1
ATOM 3019 C C . LEU A 1 376 ? -2.257 33.792 23.553 1.00 42.72 376 LEU A C 1
ATOM 3021 O O . LEU A 1 376 ? -1.281 34.000 24.268 1.00 42.72 376 LEU A O 1
ATOM 3025 N N . LEU A 1 377 ? -2.115 33.396 22.282 1.00 47.69 377 LEU A N 1
ATOM 3026 C CA . LEU A 1 377 ? -0.835 33.027 21.646 1.00 47.69 377 LEU A CA 1
ATOM 3027 C C . LEU A 1 377 ? -0.641 33.676 20.254 1.00 47.69 377 LEU A C 1
ATOM 3029 O O . LEU A 1 377 ? -0.061 33.083 19.353 1.00 47.69 377 LEU A O 1
ATOM 3033 N N . LEU A 1 378 ? -1.157 34.891 20.043 1.00 44.88 378 LEU A N 1
ATOM 3034 C CA . LEU A 1 378 ? -0.986 35.622 18.777 1.00 44.88 378 LEU A CA 1
ATOM 3035 C C . LEU A 1 378 ? 0.473 36.065 18.563 1.00 44.88 378 LEU A C 1
ATOM 3037 O O . LEU A 1 378 ? 0.966 36.829 19.386 1.00 44.88 378 LEU A O 1
ATOM 3041 N N . PHE A 1 379 ? 1.102 35.636 17.455 1.00 51.00 379 PHE A N 1
ATOM 3042 C CA . PHE A 1 379 ? 2.361 36.130 16.853 1.00 51.00 379 PHE A CA 1
ATOM 3043 C C . PHE A 1 379 ? 3.272 36.938 17.798 1.00 51.00 379 PHE A C 1
ATOM 3045 O O . PHE A 1 379 ? 3.359 38.165 17.692 1.00 51.00 379 PHE A O 1
ATOM 3052 N N . LYS A 1 380 ? 3.947 36.268 18.739 1.00 59.50 380 LYS A N 1
ATOM 3053 C CA . LYS A 1 380 ? 4.911 36.927 19.634 1.00 59.50 380 LYS A CA 1
ATOM 3054 C C . LYS A 1 380 ? 6.329 36.545 19.247 1.00 59.50 380 LYS A C 1
ATOM 3056 O O . LYS A 1 380 ? 6.735 35.415 19.472 1.00 59.50 380 LYS A O 1
ATOM 3061 N N . ASP A 1 381 ? 7.085 37.512 18.739 1.00 76.19 381 ASP A N 1
ATOM 3062 C CA . ASP A 1 381 ? 8.538 37.410 18.622 1.00 76.19 381 ASP A CA 1
ATOM 3063 C C . ASP A 1 381 ? 9.182 38.158 19.793 1.00 76.19 381 ASP A C 1
ATOM 3065 O O . ASP A 1 381 ? 9.053 39.378 19.913 1.00 76.19 381 ASP A O 1
ATOM 3069 N N . TYR A 1 382 ? 9.856 37.427 20.679 1.00 81.12 382 TYR A N 1
ATOM 3070 C CA . TYR A 1 382 ? 10.569 38.017 21.814 1.00 81.12 382 TYR A CA 1
ATOM 3071 C C . TYR A 1 382 ? 12.026 38.389 21.482 1.00 81.12 382 TYR A C 1
ATOM 3073 O O . TYR A 1 382 ? 12.732 38.910 22.346 1.00 81.12 382 TYR A O 1
ATOM 3081 N N . GLY A 1 383 ? 12.474 38.161 20.242 1.00 83.81 383 GLY A N 1
ATOM 3082 C CA . GLY A 1 383 ? 13.849 38.365 19.788 1.00 83.81 383 GLY A CA 1
ATOM 3083 C C . GLY A 1 383 ? 14.780 37.191 20.105 1.00 83.81 383 GLY A C 1
ATOM 3084 O O . GLY A 1 383 ? 14.340 36.130 20.542 1.00 83.81 383 GLY A O 1
ATOM 3085 N N . GLU A 1 384 ? 16.080 37.382 19.867 1.00 88.56 384 GLU A N 1
ATOM 3086 C CA . GLU A 1 384 ? 17.133 36.375 20.071 1.00 88.56 384 GLU A CA 1
ATOM 3087 C C . GLU A 1 384 ? 18.177 36.882 21.085 1.00 88.56 384 GLU A C 1
ATOM 3089 O O . GLU A 1 384 ? 19.259 37.337 20.723 1.00 88.56 384 GLU A O 1
ATOM 3094 N N . ASN A 1 385 ? 17.813 36.906 22.372 1.00 87.31 385 ASN A N 1
ATOM 3095 C CA . ASN A 1 385 ? 18.694 37.311 23.477 1.00 87.31 385 ASN A CA 1
ATOM 3096 C C . ASN A 1 385 ? 18.343 36.568 24.781 1.00 87.31 385 ASN A C 1
ATOM 3098 O O . ASN A 1 385 ? 17.286 35.946 24.876 1.00 87.31 385 ASN A O 1
ATOM 3102 N N . ASP A 1 386 ? 19.199 36.658 25.803 1.00 81.31 386 ASP A N 1
ATOM 3103 C CA . ASP A 1 386 ? 19.014 35.922 27.066 1.00 81.31 386 ASP A CA 1
ATOM 3104 C C . ASP A 1 386 ? 17.698 36.268 27.783 1.00 81.31 386 ASP A C 1
ATOM 3106 O O . ASP A 1 386 ? 17.055 35.403 28.374 1.00 81.31 386 ASP A O 1
ATOM 3110 N N . GLN A 1 387 ? 17.238 37.519 27.680 1.00 82.69 387 GLN A N 1
ATOM 3111 C CA . GLN A 1 387 ? 15.967 37.949 28.265 1.00 82.69 387 GLN A CA 1
ATOM 3112 C C . GLN A 1 387 ? 14.753 37.368 27.517 1.00 82.69 387 GLN A C 1
ATOM 3114 O O . GLN A 1 387 ? 13.698 37.151 28.122 1.00 82.69 387 GLN A O 1
ATOM 3119 N N . ALA A 1 388 ? 14.895 37.101 26.216 1.00 86.25 388 ALA A N 1
ATOM 3120 C CA . ALA A 1 388 ? 13.865 36.505 25.375 1.00 86.25 388 ALA A CA 1
ATOM 3121 C C . ALA A 1 388 ? 13.614 35.035 25.728 1.00 86.25 388 ALA A C 1
ATOM 3123 O O . ALA A 1 388 ? 12.469 34.590 25.656 1.00 86.25 388 ALA A O 1
ATOM 3124 N N . ILE A 1 389 ? 14.648 34.304 26.168 1.00 87.38 389 ILE A N 1
ATOM 3125 C CA . ILE A 1 389 ? 14.540 32.891 26.565 1.00 87.38 389 ILE A CA 1
ATOM 3126 C C . ILE A 1 389 ? 13.442 32.717 27.620 1.00 87.38 389 ILE A C 1
ATOM 3128 O O . ILE A 1 389 ? 12.521 31.929 27.420 1.00 87.38 389 ILE A O 1
ATOM 3132 N N . SER A 1 390 ? 13.465 33.514 28.691 1.00 85.81 390 SER A N 1
ATOM 3133 C CA . SER A 1 390 ? 12.460 33.439 29.762 1.00 85.81 390 SER A CA 1
ATOM 3134 C C . SER A 1 390 ? 11.036 33.731 29.274 1.00 85.81 390 SER A C 1
ATOM 3136 O O . SER A 1 390 ? 10.078 33.110 29.738 1.00 85.81 390 SER A O 1
ATOM 3138 N N . ASN A 1 391 ? 10.881 34.642 28.310 1.00 81.75 391 ASN A N 1
ATOM 3139 C CA . ASN A 1 391 ? 9.576 34.974 27.733 1.00 81.75 391 ASN A CA 1
ATOM 3140 C C . ASN A 1 391 ? 9.034 33.833 26.857 1.00 81.75 391 ASN A C 1
ATOM 3142 O O . ASN A 1 391 ? 7.841 33.519 26.925 1.00 81.75 391 ASN A O 1
ATOM 3146 N N . TYR A 1 392 ? 9.904 33.174 26.083 1.00 82.38 392 TYR A N 1
ATOM 3147 C CA . TYR A 1 392 ? 9.543 31.964 25.346 1.00 82.38 392 TYR A CA 1
ATOM 3148 C C . TYR A 1 392 ? 9.151 30.835 26.296 1.00 82.38 392 TYR A C 1
ATOM 3150 O O . TYR A 1 392 ? 8.063 30.286 26.142 1.00 82.38 392 TYR A O 1
ATOM 3158 N N . VAL A 1 393 ? 9.959 30.549 27.323 1.00 85.69 393 VAL A N 1
ATOM 3159 C CA . VAL A 1 393 ? 9.669 29.503 28.320 1.00 85.69 393 VAL A CA 1
ATOM 3160 C C . VAL A 1 393 ? 8.309 29.737 28.984 1.00 85.69 393 VAL A C 1
ATOM 3162 O O . VAL A 1 393 ? 7.473 28.837 28.998 1.00 85.69 393 VAL A O 1
ATOM 3165 N N . SER A 1 394 ? 8.029 30.960 29.448 1.00 81.12 394 SER A N 1
ATOM 3166 C CA . SER A 1 394 ? 6.732 31.306 30.052 1.00 81.12 394 SER A CA 1
ATOM 3167 C C . SER A 1 394 ? 5.549 31.080 29.103 1.00 81.12 394 SER A C 1
ATOM 3169 O O . SER A 1 394 ? 4.476 30.643 29.524 1.00 81.12 394 SER A O 1
ATOM 3171 N N . THR A 1 395 ? 5.737 31.353 27.812 1.00 76.00 395 THR A N 1
ATOM 3172 C CA . THR A 1 395 ? 4.690 31.169 26.801 1.00 76.00 395 THR A CA 1
ATOM 3173 C C . THR A 1 395 ? 4.475 29.689 26.475 1.00 76.00 395 THR A C 1
ATOM 3175 O O . THR A 1 395 ? 3.339 29.246 26.317 1.00 76.00 395 THR A O 1
ATOM 3178 N N . LEU A 1 396 ? 5.553 28.903 26.437 1.00 80.12 396 LEU A N 1
ATOM 3179 C CA . LEU A 1 396 ? 5.494 27.457 26.238 1.00 80.12 396 LEU A CA 1
ATOM 3180 C C . LEU A 1 396 ? 4.811 26.740 27.409 1.00 80.12 396 LEU A C 1
ATOM 3182 O O . LEU A 1 396 ? 4.014 25.835 27.172 1.00 80.12 396 LEU A O 1
ATOM 3186 N N . ILE A 1 397 ? 5.042 27.183 28.651 1.00 81.19 397 ILE A N 1
ATOM 3187 C CA . ILE A 1 397 ? 4.338 26.671 29.841 1.00 81.19 397 ILE A CA 1
ATOM 3188 C C . ILE A 1 397 ? 2.822 26.852 29.697 1.00 81.19 397 ILE A C 1
ATOM 3190 O O . ILE A 1 397 ? 2.076 25.900 29.904 1.00 81.19 397 ILE A O 1
ATOM 3194 N N . GLN A 1 398 ? 2.357 28.026 29.263 1.00 74.00 398 GLN A N 1
ATOM 3195 C CA . GLN A 1 398 ? 0.923 28.268 29.041 1.00 74.00 398 GLN A CA 1
ATOM 3196 C C . GLN A 1 398 ? 0.330 27.347 27.965 1.00 74.00 398 GLN A C 1
ATOM 3198 O O . GLN A 1 398 ? -0.816 26.916 28.083 1.00 74.00 398 GLN A O 1
ATOM 3203 N N . GLY A 1 399 ? 1.106 27.022 26.924 1.00 73.38 399 GLY A N 1
ATOM 3204 C CA . GLY A 1 399 ? 0.716 26.019 25.931 1.00 73.38 399 GLY A CA 1
ATOM 3205 C C . GLY A 1 399 ? 0.520 24.638 26.564 1.00 73.38 399 GLY A C 1
ATOM 3206 O O . GLY A 1 399 ? -0.511 24.003 26.362 1.00 73.38 399 GLY A O 1
ATOM 3207 N N . VAL A 1 400 ? 1.467 24.210 27.402 1.00 80.00 400 VAL A N 1
ATOM 3208 C CA . VAL A 1 400 ? 1.388 22.941 28.145 1.00 80.00 400 VAL A CA 1
ATOM 3209 C C . VAL A 1 400 ? 0.182 22.904 29.091 1.00 80.00 400 VAL A C 1
ATOM 3211 O O . VAL A 1 400 ? -0.550 21.920 29.110 1.00 80.00 400 VAL A O 1
ATOM 3214 N N . GLU A 1 401 ? -0.085 23.976 29.839 1.00 79.62 401 GLU A N 1
ATOM 3215 C CA . GLU A 1 401 ? -1.246 24.063 30.743 1.00 79.62 401 GLU A CA 1
ATOM 3216 C C . GLU A 1 401 ? -2.592 23.989 30.003 1.00 79.62 401 GLU A C 1
ATOM 3218 O O . GLU A 1 401 ? -3.606 23.575 30.567 1.00 79.62 401 GLU A O 1
ATOM 3223 N N . ALA A 1 402 ? -2.622 24.374 28.727 1.00 71.25 402 ALA A N 1
ATOM 3224 C CA . ALA A 1 402 ? -3.813 24.315 27.890 1.00 71.25 402 ALA A CA 1
ATOM 3225 C C . ALA A 1 402 ? -4.032 22.948 27.215 1.00 71.25 402 ALA A C 1
ATOM 3227 O O . ALA A 1 402 ? -5.008 22.810 26.473 1.00 71.25 402 ALA A O 1
ATOM 3228 N N . PHE A 1 403 ? -3.181 21.944 27.465 1.00 75.69 403 PHE A N 1
ATOM 3229 C CA . PHE A 1 403 ? -3.177 20.666 26.743 1.00 75.69 403 PHE A CA 1
ATOM 3230 C C . PHE A 1 403 ? -4.531 19.939 26.729 1.00 75.69 403 PHE A C 1
ATOM 3232 O O . PHE A 1 403 ? -4.955 19.430 25.693 1.00 75.69 403 PHE A O 1
ATOM 3239 N N . GLU A 1 404 ? -5.279 19.961 27.834 1.00 74.62 404 GLU A N 1
ATOM 3240 C CA . GLU A 1 404 ? -6.618 19.353 27.933 1.00 74.62 404 GLU A CA 1
ATOM 3241 C C . GLU A 1 404 ? -7.635 19.933 26.933 1.00 74.62 404 GLU A C 1
ATOM 3243 O O . GLU A 1 404 ? -8.623 19.283 26.594 1.00 74.62 404 GLU A O 1
ATOM 3248 N N . LYS A 1 405 ? -7.397 21.152 26.437 1.00 64.56 405 LYS A N 1
ATOM 3249 C CA . LYS A 1 405 ? -8.253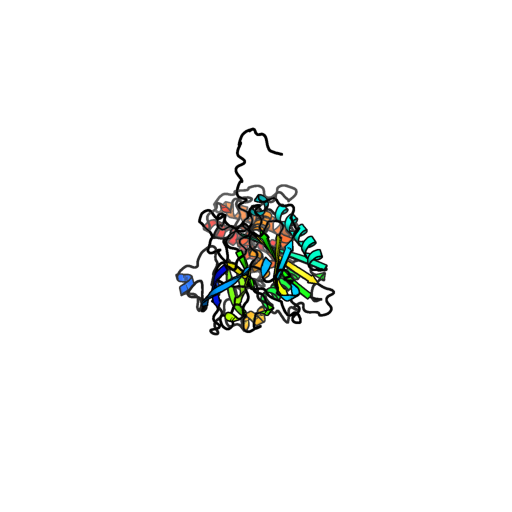 21.823 25.449 1.00 64.56 405 LYS A CA 1
ATOM 3250 C C . LYS A 1 405 ? -7.868 21.490 24.011 1.00 64.56 405 LYS A C 1
ATOM 3252 O O . LYS A 1 405 ? -8.571 21.907 23.094 1.00 64.56 405 LYS A O 1
ATOM 3257 N N . TYR A 1 406 ? -6.755 20.790 23.804 1.00 60.69 406 TYR A N 1
ATOM 3258 C CA . TYR A 1 406 ? -6.273 20.458 22.471 1.00 60.69 406 TYR A CA 1
ATOM 3259 C C . TYR A 1 406 ? -7.253 19.499 21.779 1.00 60.69 406 TYR A C 1
ATOM 3261 O O . TYR A 1 406 ? -7.901 18.686 22.441 1.00 60.69 406 TYR A O 1
ATOM 3269 N N . PRO A 1 407 ? -7.352 19.533 20.440 1.00 48.66 407 PRO A N 1
ATOM 3270 C CA . PRO A 1 407 ? -8.079 18.513 19.696 1.00 48.66 407 PRO A CA 1
ATOM 3271 C C . PRO A 1 407 ? -7.587 17.101 20.049 1.00 48.66 407 PRO A C 1
ATOM 3273 O O . PRO A 1 407 ? -6.384 16.879 20.210 1.00 48.66 407 PRO A O 1
ATOM 3276 N N . ALA A 1 408 ? -8.503 16.130 20.117 1.00 54.12 408 ALA A N 1
ATOM 3277 C CA . ALA A 1 408 ? -8.208 14.765 20.573 1.00 54.12 408 ALA A CA 1
ATOM 3278 C C . ALA A 1 408 ? -7.049 14.092 19.807 1.00 54.12 408 ALA A C 1
ATOM 3280 O O . ALA A 1 408 ? -6.246 13.364 20.383 1.00 54.12 408 ALA A O 1
ATOM 3281 N N . ASN A 1 409 ? -6.905 14.383 18.512 1.00 45.50 409 ASN A N 1
ATOM 3282 C CA . ASN A 1 409 ? -5.799 13.898 17.683 1.00 45.50 409 ASN A CA 1
ATOM 3283 C C . ASN A 1 409 ? -4.439 14.532 18.039 1.00 45.50 409 ASN A C 1
ATOM 3285 O O . ASN A 1 409 ? -3.413 13.870 17.913 1.00 45.50 409 ASN A O 1
ATOM 3289 N N . GLY A 1 410 ? -4.415 15.793 18.484 1.00 52.31 410 GLY A N 1
ATOM 3290 C CA . GLY A 1 410 ? -3.200 16.457 18.971 1.00 52.31 410 GLY A CA 1
ATOM 3291 C C . GLY A 1 410 ? -2.757 15.918 20.333 1.00 52.31 410 GLY A C 1
ATOM 3292 O O . GLY A 1 410 ? -1.568 15.681 20.544 1.00 52.31 410 GLY A O 1
ATOM 3293 N N . GLN A 1 411 ? -3.718 15.635 21.219 1.00 62.75 411 GLN A N 1
ATOM 3294 C CA . GLN A 1 411 ? -3.448 14.986 22.507 1.00 62.75 411 GLN A CA 1
ATOM 3295 C C . GLN A 1 411 ? -2.868 13.583 22.315 1.00 62.75 411 GLN A C 1
ATOM 3297 O O . GLN A 1 411 ? -1.814 13.265 22.865 1.00 62.75 411 GLN A O 1
ATOM 3302 N N . ALA A 1 412 ? -3.507 12.772 21.465 1.00 52.44 412 ALA A N 1
ATOM 3303 C CA . ALA A 1 412 ? -3.047 11.425 21.142 1.00 52.44 412 ALA A CA 1
ATOM 3304 C C . ALA A 1 412 ? -1.633 11.412 20.534 1.00 52.44 412 ALA A C 1
ATOM 3306 O O . ALA A 1 412 ? -0.852 10.511 20.831 1.00 52.44 412 ALA A O 1
ATOM 3307 N N . TYR A 1 413 ? -1.271 12.416 19.725 1.00 57.53 413 TYR A N 1
ATOM 3308 C CA . TYR A 1 413 ? 0.075 12.527 19.159 1.00 57.53 413 TYR A CA 1
ATOM 3309 C C . TYR A 1 413 ? 1.142 12.773 20.230 1.00 57.53 413 TYR A C 1
ATOM 3311 O O . TYR A 1 413 ? 2.152 12.072 20.234 1.00 57.53 413 TYR A O 1
ATOM 3319 N N . ILE A 1 414 ? 0.933 13.734 21.135 1.00 64.81 414 ILE A N 1
ATOM 3320 C CA . ILE A 1 414 ? 1.890 14.031 22.212 1.00 64.81 414 ILE A CA 1
ATOM 3321 C C . ILE A 1 414 ? 2.024 12.833 23.152 1.00 64.81 414 ILE A C 1
ATOM 3323 O O . ILE A 1 414 ? 3.140 12.406 23.448 1.00 64.81 414 ILE A O 1
ATOM 3327 N N . LEU A 1 415 ? 0.896 12.239 23.541 1.00 71.25 415 LEU A N 1
ATOM 3328 C CA . LEU A 1 415 ? 0.876 11.062 24.401 1.00 71.25 415 LEU A CA 1
ATOM 3329 C C . LEU A 1 415 ? 1.516 9.841 23.738 1.00 71.25 415 LEU A C 1
ATOM 3331 O O . LEU A 1 415 ? 2.187 9.085 24.421 1.00 71.25 415 LEU A O 1
ATOM 3335 N N . GLY A 1 416 ? 1.337 9.639 22.431 1.00 52.09 416 GLY A N 1
ATOM 3336 C CA . GLY A 1 416 ? 1.862 8.473 21.717 1.00 52.09 416 GLY A CA 1
ATOM 3337 C C . GLY A 1 416 ? 3.302 8.619 21.218 1.00 52.09 416 GLY A C 1
ATOM 3338 O O . GLY A 1 416 ? 4.027 7.631 21.159 1.00 52.09 416 GLY A O 1
ATOM 3339 N N . SER A 1 417 ? 3.726 9.832 20.854 1.00 51.94 417 SER A N 1
ATOM 3340 C CA . SER A 1 417 ? 5.033 10.085 20.219 1.00 51.94 417 SER A CA 1
ATOM 3341 C C . SER A 1 417 ? 6.121 10.473 21.211 1.00 51.94 417 SER A C 1
ATOM 3343 O O . SER A 1 417 ? 7.300 10.375 20.886 1.00 51.94 417 SER A O 1
ATOM 3345 N N . LEU A 1 418 ? 5.736 10.940 22.400 1.00 59.62 418 LEU A N 1
ATOM 3346 C CA . LEU A 1 418 ? 6.664 11.384 23.439 1.00 59.62 418 LEU A CA 1
ATOM 3347 C C . LEU A 1 418 ? 6.586 10.505 24.694 1.00 59.62 418 LEU A C 1
ATOM 3349 O O . LEU A 1 418 ? 7.170 10.860 25.717 1.00 59.62 418 LEU A O 1
ATOM 3353 N N . TYR A 1 419 ? 5.880 9.367 24.635 1.00 55.53 419 TYR A N 1
ATOM 3354 C CA . TYR A 1 419 ? 5.840 8.428 25.751 1.00 55.53 419 TYR A CA 1
ATOM 3355 C C . TYR A 1 419 ? 7.225 7.825 25.986 1.00 55.53 419 TYR A C 1
ATOM 3357 O O . TYR A 1 419 ? 7.744 7.063 25.176 1.00 55.53 419 TYR A O 1
ATOM 3365 N N . SER A 1 420 ? 7.794 8.149 27.139 1.00 65.38 420 SER A N 1
ATOM 3366 C CA . SER A 1 420 ? 8.953 7.479 27.715 1.00 65.38 420 SER A CA 1
ATOM 3367 C C . SER A 1 420 ? 8.602 7.093 29.149 1.00 65.38 420 SER A C 1
ATOM 3369 O O . SER A 1 420 ? 7.911 7.868 29.815 1.00 65.38 420 SER A O 1
ATOM 3371 N N . PRO A 1 421 ? 9.049 5.934 29.665 1.00 61.66 421 PRO A N 1
ATOM 3372 C CA . PRO A 1 421 ? 8.919 5.626 31.088 1.00 61.66 421 PRO A CA 1
ATOM 3373 C C . PRO A 1 421 ? 9.723 6.604 31.963 1.00 61.66 421 PRO A C 1
ATOM 3375 O O . PRO A 1 421 ? 9.344 6.842 33.108 1.00 61.66 421 PRO A O 1
ATOM 3378 N N . ASP A 1 422 ? 10.773 7.220 31.411 1.00 79.81 422 ASP A N 1
ATOM 3379 C CA . ASP A 1 422 ? 11.606 8.216 32.081 1.00 79.81 422 ASP A CA 1
ATOM 3380 C C . ASP A 1 422 ? 11.016 9.633 31.963 1.00 79.81 422 ASP A C 1
ATOM 3382 O O . ASP A 1 422 ? 10.765 10.135 30.865 1.00 79.81 422 ASP A O 1
ATOM 3386 N N . GLU A 1 423 ? 10.775 10.276 33.107 1.00 78.44 423 GLU A N 1
ATOM 3387 C CA . GLU A 1 423 ? 10.121 11.587 33.180 1.00 78.44 423 GLU A CA 1
ATOM 3388 C C . GLU A 1 423 ? 10.979 12.714 32.601 1.00 78.44 423 GLU A C 1
ATOM 3390 O O . GLU A 1 423 ? 10.448 13.585 31.907 1.00 78.44 423 GLU A O 1
ATOM 3395 N N . ASP A 1 424 ? 12.292 12.687 32.826 1.00 79.75 424 ASP A N 1
ATOM 3396 C CA . ASP A 1 424 ? 13.204 13.696 32.283 1.00 79.75 424 ASP A CA 1
ATOM 3397 C C . ASP A 1 424 ? 13.235 13.623 30.746 1.00 79.75 424 ASP A C 1
ATOM 3399 O O . ASP A 1 424 ? 13.095 14.646 30.073 1.00 79.75 424 ASP A O 1
ATOM 3403 N N . THR A 1 425 ? 13.262 12.414 30.181 1.00 75.56 425 THR A N 1
ATOM 3404 C CA . THR A 1 425 ? 13.177 12.181 28.733 1.00 75.56 425 THR A CA 1
ATOM 3405 C C . THR A 1 425 ? 11.853 12.683 28.140 1.00 75.56 425 THR A C 1
ATOM 3407 O O . THR A 1 425 ? 11.847 13.270 27.055 1.00 75.56 425 THR A O 1
ATOM 3410 N N . ARG A 1 426 ? 10.711 12.493 28.826 1.00 78.50 426 ARG A N 1
ATOM 3411 C CA . ARG A 1 426 ? 9.411 13.033 28.364 1.00 78.50 426 ARG A CA 1
ATOM 3412 C C . ARG A 1 426 ? 9.430 14.560 28.297 1.00 78.50 426 ARG A C 1
ATOM 3414 O O . ARG A 1 426 ? 8.992 15.136 27.299 1.00 78.50 426 ARG A O 1
ATOM 3421 N N . ASN A 1 427 ? 9.949 15.202 29.345 1.00 81.62 427 ASN A N 1
ATOM 3422 C CA . ASN A 1 427 ? 10.070 16.657 29.424 1.00 81.62 427 ASN A CA 1
ATOM 3423 C C . ASN A 1 427 ? 10.986 17.206 28.323 1.00 81.62 427 ASN A C 1
ATOM 3425 O O . ASN A 1 427 ? 10.620 18.157 27.634 1.00 81.62 427 ASN A O 1
ATOM 3429 N N . GLU A 1 428 ? 12.139 16.572 28.108 1.00 82.81 428 GLU A N 1
ATOM 3430 C CA . GLU A 1 428 ? 13.100 16.982 27.084 1.00 82.81 428 GLU A CA 1
ATOM 3431 C C . GLU A 1 428 ? 12.525 16.848 25.668 1.00 82.81 428 GLU A C 1
ATOM 3433 O O . GLU A 1 428 ? 12.643 17.760 24.844 1.00 82.81 428 GLU A O 1
ATOM 3438 N N . ASN A 1 429 ? 11.853 15.732 25.382 1.00 78.88 429 ASN A N 1
ATOM 3439 C CA . ASN A 1 429 ? 11.245 15.488 24.079 1.00 78.88 429 ASN A CA 1
ATOM 3440 C C . ASN A 1 429 ? 10.129 16.493 23.769 1.00 78.88 429 ASN A C 1
ATOM 3442 O O . ASN A 1 429 ? 10.048 16.994 22.643 1.00 78.88 429 ASN A O 1
ATOM 3446 N N . LEU A 1 430 ? 9.301 16.837 24.760 1.00 81.25 430 LEU A N 1
ATOM 3447 C CA . LEU A 1 430 ? 8.267 17.854 24.596 1.00 81.25 430 LEU A CA 1
ATOM 3448 C C . LEU A 1 430 ? 8.869 19.255 24.416 1.00 81.25 430 LEU A C 1
ATOM 3450 O O . LEU A 1 430 ? 8.438 19.981 23.522 1.00 81.25 430 LEU A O 1
ATOM 3454 N N . ALA A 1 431 ? 9.904 19.621 25.177 1.00 83.56 431 ALA A N 1
ATOM 3455 C CA . ALA A 1 431 ? 10.577 20.912 25.031 1.00 83.56 431 ALA A CA 1
ATOM 3456 C C . ALA A 1 431 ? 11.199 21.071 23.634 1.00 83.56 431 ALA A C 1
ATOM 3458 O O . ALA A 1 431 ? 10.989 22.084 22.964 1.00 83.56 431 ALA A O 1
ATOM 3459 N N . LYS A 1 432 ? 11.892 20.034 23.144 1.00 81.88 432 LYS A N 1
ATOM 3460 C CA . LYS A 1 432 ? 12.456 19.995 21.785 1.00 81.88 432 LYS A CA 1
ATOM 3461 C C . LYS A 1 432 ? 11.388 20.085 20.701 1.00 81.88 432 LYS A C 1
ATOM 3463 O O . LYS A 1 432 ? 11.636 20.687 19.658 1.00 81.88 432 LYS A O 1
ATOM 3468 N N . LEU A 1 433 ? 10.222 19.479 20.915 1.00 76.25 433 LEU A N 1
ATOM 3469 C CA . LEU A 1 433 ? 9.109 19.567 19.974 1.00 76.25 433 LEU A CA 1
ATOM 3470 C C . LEU A 1 433 ? 8.565 20.999 19.901 1.00 76.25 433 LEU A C 1
ATOM 3472 O O . LEU A 1 433 ? 8.353 21.516 18.807 1.00 76.25 433 LEU A O 1
ATOM 3476 N N . LEU A 1 434 ? 8.377 21.641 21.053 1.00 74.56 434 LEU A N 1
ATOM 3477 C CA . LEU A 1 434 ? 7.787 22.974 21.157 1.00 74.56 434 LEU A CA 1
ATOM 3478 C C . LEU A 1 434 ? 8.663 24.083 20.547 1.00 74.56 434 LEU A C 1
ATOM 3480 O O . LEU A 1 434 ? 8.128 25.040 19.994 1.00 74.56 434 LEU A O 1
ATOM 3484 N N . VAL A 1 435 ? 9.996 23.959 20.595 1.00 75.38 435 VAL A N 1
ATOM 3485 C CA . VAL A 1 435 ? 10.908 24.969 20.012 1.00 75.38 435 VAL A CA 1
ATOM 3486 C C . VAL A 1 435 ? 11.104 24.848 18.497 1.00 75.38 435 VAL A C 1
ATOM 3488 O O . VAL A 1 435 ? 11.664 25.751 17.877 1.00 75.38 435 VAL A O 1
ATOM 3491 N N . LYS A 1 436 ? 10.632 23.760 17.875 1.00 69.62 436 LYS A N 1
ATOM 3492 C CA . LYS A 1 436 ? 10.660 23.539 16.415 1.00 69.62 436 LYS A CA 1
ATOM 3493 C C . LYS A 1 436 ? 9.508 24.244 15.677 1.00 69.62 436 LYS A C 1
ATOM 3495 O O . LYS A 1 436 ? 9.104 23.766 14.622 1.00 69.62 436 LYS A O 1
ATOM 3500 N N . ASP A 1 437 ? 8.964 25.321 16.248 1.00 61.84 437 ASP A N 1
ATOM 3501 C CA . ASP A 1 437 ? 7.906 26.195 15.706 1.00 61.84 437 ASP A CA 1
ATOM 3502 C C . ASP A 1 437 ? 7.902 26.294 14.163 1.00 61.84 437 ASP A C 1
ATOM 3504 O O . ASP A 1 437 ? 8.957 26.279 13.530 1.00 61.84 437 ASP A O 1
ATOM 3508 N N . ASP A 1 438 ? 6.721 26.370 13.542 1.00 57.91 438 ASP A N 1
ATOM 3509 C CA . ASP A 1 438 ? 6.550 26.446 12.079 1.00 57.91 438 ASP A CA 1
ATOM 3510 C C . ASP A 1 438 ? 6.422 27.879 11.544 1.00 57.91 438 ASP A C 1
ATOM 3512 O O . ASP A 1 438 ? 6.237 28.068 10.343 1.00 57.91 438 ASP A O 1
ATOM 3516 N N . GLY A 1 439 ? 6.529 28.871 12.431 1.00 51.09 439 GLY A N 1
ATOM 3517 C CA . GLY A 1 439 ? 6.520 30.288 12.082 1.00 51.09 439 GLY A CA 1
ATOM 3518 C C . GLY A 1 439 ? 5.170 30.970 12.167 1.00 51.09 439 GLY A C 1
ATOM 3519 O O . GLY A 1 439 ? 4.993 32.050 11.606 1.00 51.09 439 GLY A O 1
ATOM 3520 N N . LYS A 1 440 ? 4.209 30.356 12.865 1.00 52.25 440 LYS A N 1
ATOM 3521 C CA . LYS A 1 440 ? 2.851 30.897 13.001 1.00 52.25 440 LYS A CA 1
ATOM 3522 C C . LYS A 1 440 ? 2.486 31.365 14.414 1.00 52.25 440 LYS A C 1
ATOM 3524 O O . LYS A 1 440 ? 1.539 32.139 14.543 1.00 52.25 440 LYS A O 1
ATOM 3529 N N . THR A 1 441 ? 3.248 31.007 15.456 1.00 58.69 441 THR A N 1
ATOM 3530 C CA . THR A 1 441 ? 2.983 31.452 16.846 1.00 58.69 441 THR A CA 1
ATOM 3531 C C . THR A 1 441 ? 4.093 32.267 17.482 1.00 58.69 441 THR A C 1
ATOM 3533 O O . THR A 1 441 ? 3.852 33.397 17.913 1.00 58.69 441 THR A O 1
ATOM 3536 N N . LEU A 1 442 ? 5.285 31.683 17.615 1.00 65.38 442 LEU A N 1
ATOM 3537 C CA . LEU A 1 442 ? 6.367 32.246 18.432 1.00 65.38 442 LEU A CA 1
ATOM 3538 C C . LEU A 1 442 ? 7.520 32.805 17.591 1.00 65.38 442 LEU A C 1
ATOM 3540 O O . LEU A 1 442 ? 8.467 33.357 18.138 1.00 65.38 442 LEU A O 1
ATOM 3544 N N . ASN A 1 443 ? 7.470 32.656 16.265 1.00 69.00 443 ASN A N 1
ATOM 3545 C CA . ASN A 1 443 ? 8.580 32.959 15.357 1.00 69.00 443 ASN A CA 1
ATOM 3546 C C . ASN A 1 443 ? 9.922 32.375 15.835 1.00 69.00 443 ASN A C 1
ATOM 3548 O O . ASN A 1 443 ? 10.989 32.914 15.527 1.00 69.00 443 ASN A O 1
ATOM 3552 N N . LEU A 1 444 ? 9.871 31.264 16.580 1.00 72.81 444 LEU A N 1
ATOM 3553 C CA . LEU A 1 444 ? 11.046 30.497 16.967 1.00 72.81 444 LEU A CA 1
ATOM 3554 C C . LEU A 1 444 ? 11.641 29.837 15.729 1.00 72.81 444 LEU A C 1
ATOM 3556 O O . LEU A 1 444 ? 12.849 29.672 15.687 1.00 72.81 444 LEU A O 1
ATOM 3560 N N . HIS A 1 445 ? 10.838 29.548 14.699 1.00 74.69 445 HIS A N 1
ATOM 3561 C CA . HIS A 1 445 ? 11.305 28.964 13.439 1.00 74.69 445 HIS A CA 1
ATOM 3562 C C . HIS A 1 445 ? 12.452 29.759 12.786 1.00 74.69 445 HIS A C 1
ATOM 3564 O O . HIS A 1 445 ? 13.418 29.147 12.328 1.00 74.69 445 HIS A O 1
ATOM 3570 N N . ASP A 1 446 ? 12.389 31.094 12.863 1.00 78.81 446 ASP A N 1
ATOM 3571 C CA . ASP A 1 446 ? 13.361 32.049 12.312 1.00 78.81 446 ASP A CA 1
ATOM 3572 C C . ASP A 1 446 ? 14.622 32.213 13.174 1.00 78.81 446 ASP A C 1
ATOM 3574 O O . ASP A 1 446 ? 15.562 32.898 12.774 1.00 78.81 446 ASP A O 1
ATOM 3578 N N . LYS A 1 447 ? 14.643 31.643 14.384 1.00 84.94 447 LYS A N 1
ATOM 3579 C CA . LYS A 1 447 ? 15.765 31.774 15.324 1.00 84.94 447 LYS A CA 1
ATOM 3580 C C . LYS A 1 447 ? 16.838 30.729 15.044 1.00 84.94 447 LYS A C 1
ATOM 3582 O O . LYS A 1 447 ? 16.547 29.651 14.510 1.00 84.94 447 LYS A O 1
ATOM 3587 N N . SER A 1 448 ? 18.077 31.028 15.434 1.00 86.62 448 SER A N 1
ATOM 3588 C CA . SER A 1 448 ? 19.180 30.077 15.271 1.00 86.62 448 SER A CA 1
ATOM 3589 C C . SER A 1 448 ? 18.923 28.763 16.019 1.00 86.62 448 SER A C 1
ATOM 3591 O O . SER A 1 448 ? 18.257 28.725 17.059 1.00 86.62 448 SER A O 1
ATOM 3593 N N . ASP A 1 449 ? 19.478 27.664 15.506 1.00 82.69 449 ASP A N 1
ATOM 3594 C CA . ASP A 1 449 ? 19.367 26.356 16.161 1.00 82.69 449 ASP A CA 1
ATOM 3595 C C . ASP A 1 449 ? 20.011 26.356 17.553 1.00 82.69 449 ASP A C 1
ATOM 3597 O O . ASP A 1 449 ? 19.485 25.732 18.475 1.00 82.69 449 ASP A O 1
ATOM 3601 N N . GLU A 1 450 ? 21.092 27.120 17.738 1.00 87.88 450 GLU A N 1
ATOM 3602 C CA . GLU A 1 450 ? 21.720 27.322 19.046 1.00 87.88 450 GLU A CA 1
ATOM 3603 C C . GLU A 1 450 ? 20.749 27.999 20.027 1.00 87.88 450 GLU A C 1
ATOM 3605 O O . GLU A 1 450 ? 20.622 27.580 21.179 1.00 87.88 450 GLU A O 1
ATOM 3610 N N . PHE A 1 451 ? 20.013 29.018 19.578 1.00 88.38 451 PHE A N 1
ATOM 3611 C CA . PHE A 1 451 ? 19.031 29.695 20.417 1.00 88.38 451 PHE A CA 1
ATOM 3612 C C . PHE A 1 451 ? 17.837 28.797 20.757 1.00 88.38 451 PHE A C 1
ATOM 3614 O O . PHE A 1 451 ? 17.434 28.727 21.919 1.00 88.38 451 PHE A O 1
ATOM 3621 N N . LYS A 1 452 ? 17.308 28.042 19.786 1.00 86.19 452 LYS A N 1
ATOM 3622 C CA . LYS A 1 452 ? 16.238 27.055 20.025 1.00 86.19 452 LYS A CA 1
ATOM 3623 C C . LYS A 1 452 ? 16.658 26.009 21.060 1.00 86.19 452 LYS A C 1
ATOM 3625 O O . LYS A 1 452 ? 15.865 25.666 21.935 1.00 86.19 452 LYS A O 1
ATOM 3630 N N . GLN A 1 453 ? 17.906 25.539 21.001 1.00 87.94 453 GLN A N 1
ATOM 3631 C CA . GLN A 1 453 ? 18.462 24.616 21.995 1.00 87.94 453 GLN A CA 1
ATOM 3632 C C . GLN A 1 453 ? 18.525 25.248 23.389 1.00 87.94 453 GLN A C 1
ATOM 3634 O O . GLN A 1 453 ? 18.128 24.603 24.356 1.00 87.94 453 GLN A O 1
ATOM 3639 N N . LYS A 1 454 ? 18.940 26.517 23.501 1.00 91.25 454 LYS A N 1
ATOM 3640 C CA . LYS A 1 454 ? 18.932 27.248 24.781 1.00 91.25 454 LYS A CA 1
ATOM 3641 C C . LYS A 1 454 ? 17.522 27.396 25.355 1.00 91.25 454 LYS A C 1
ATOM 3643 O O . LYS A 1 454 ? 17.342 27.210 26.554 1.00 91.25 454 LYS A O 1
ATOM 3648 N N . VAL A 1 455 ? 16.517 27.673 24.521 1.00 88.69 455 VAL A N 1
ATOM 3649 C CA . VAL A 1 455 ? 15.110 27.741 24.958 1.00 88.69 455 VAL A CA 1
ATOM 3650 C C . VAL A 1 455 ? 14.603 26.374 25.424 1.00 88.69 455 VAL A C 1
ATOM 3652 O O . VAL A 1 455 ? 13.996 26.286 26.489 1.00 88.69 455 VAL A O 1
ATOM 3655 N N . ALA A 1 456 ? 14.886 25.299 24.681 1.00 87.62 456 ALA A N 1
ATOM 3656 C CA . ALA A 1 456 ? 14.486 23.947 25.075 1.00 87.62 456 ALA A CA 1
ATOM 3657 C C . ALA A 1 456 ? 15.152 23.516 26.388 1.00 87.62 456 ALA A C 1
ATOM 3659 O O . ALA A 1 456 ? 14.481 22.968 27.263 1.00 87.62 456 ALA A O 1
ATOM 3660 N N . GLN A 1 457 ? 16.443 23.814 26.554 1.00 91.62 457 GLN A N 1
ATOM 3661 C CA . GLN A 1 457 ? 17.160 23.554 27.799 1.00 91.62 457 GLN A CA 1
ATOM 3662 C C . GLN A 1 457 ? 16.559 24.355 28.960 1.00 91.62 457 GLN A C 1
ATOM 3664 O O . GLN A 1 457 ? 16.294 23.790 30.013 1.00 91.62 457 GLN A O 1
ATOM 3669 N N . ALA A 1 458 ? 16.241 25.635 28.752 1.00 92.56 458 ALA A N 1
ATOM 3670 C CA . ALA A 1 458 ? 15.617 26.468 29.777 1.00 92.56 458 ALA A CA 1
ATOM 3671 C C . ALA A 1 458 ? 14.211 25.981 30.181 1.00 92.56 458 ALA A C 1
ATOM 3673 O O . ALA A 1 458 ? 13.841 26.088 31.350 1.00 92.56 458 ALA A O 1
ATOM 3674 N N . CYS A 1 459 ? 13.434 25.399 29.257 1.00 89.88 459 CYS A N 1
ATOM 3675 C CA . CYS A 1 459 ? 12.205 24.676 29.606 1.00 89.88 459 CYS A CA 1
ATOM 3676 C C . CYS A 1 459 ? 12.509 23.465 30.494 1.00 89.88 459 CYS A C 1
ATOM 3678 O O . CYS A 1 459 ? 11.861 23.286 31.522 1.00 89.88 459 CYS A O 1
ATOM 3680 N N . CYS A 1 460 ? 13.511 22.659 30.132 1.00 89.12 460 CYS A N 1
ATOM 3681 C CA . CYS A 1 460 ? 13.917 21.505 30.931 1.00 89.12 460 CYS A CA 1
ATOM 3682 C C . CYS A 1 460 ? 14.421 21.913 32.321 1.00 89.12 460 CYS A C 1
ATOM 3684 O O . CYS A 1 460 ? 14.212 21.168 33.269 1.00 89.12 460 CYS A O 1
ATOM 3686 N N . ASP A 1 461 ? 15.041 23.079 32.479 1.00 92.56 461 ASP A N 1
ATOM 3687 C CA . ASP A 1 461 ? 15.548 23.556 33.770 1.00 92.56 461 ASP A CA 1
ATOM 3688 C C . ASP A 1 461 ? 14.452 24.213 34.641 1.00 92.56 461 ASP A C 1
ATOM 3690 O O . ASP A 1 461 ? 14.634 24.380 35.849 1.00 92.56 461 ASP A O 1
ATOM 3694 N N . SER A 1 462 ? 13.292 24.559 34.064 1.00 94.19 462 SER A N 1
ATOM 3695 C CA . SER A 1 462 ? 12.164 25.166 34.785 1.00 94.19 462 SER A CA 1
ATOM 3696 C C . SER A 1 462 ? 11.342 24.122 35.546 1.00 94.19 462 SER A C 1
ATOM 3698 O O . SER A 1 462 ? 10.759 23.200 34.968 1.00 94.19 462 SER A O 1
ATOM 3700 N N . MET A 1 463 ? 11.224 24.310 36.865 1.00 93.50 463 MET A N 1
ATOM 3701 C CA . MET A 1 463 ? 10.350 23.488 37.711 1.00 93.50 463 MET A CA 1
ATOM 3702 C C . MET A 1 463 ? 8.873 23.664 37.344 1.00 93.50 463 MET A C 1
ATOM 3704 O O . MET A 1 463 ? 8.114 22.699 37.380 1.00 93.50 463 MET A O 1
ATOM 3708 N N . GLU A 1 464 ? 8.466 24.877 36.965 1.00 92.06 464 GLU A N 1
ATOM 3709 C CA . GLU A 1 464 ? 7.099 25.195 36.553 1.00 92.06 464 GLU A CA 1
ATOM 3710 C C . GLU A 1 464 ? 6.714 24.448 35.277 1.00 92.06 464 GLU A C 1
ATOM 3712 O O . GLU A 1 464 ? 5.628 23.876 35.204 1.00 92.06 464 GLU A O 1
ATOM 3717 N N . TYR A 1 465 ? 7.623 24.392 34.298 1.00 91.25 465 TYR A N 1
ATOM 3718 C CA . TYR A 1 465 ? 7.420 23.620 33.077 1.00 91.25 465 TYR A CA 1
ATOM 3719 C C . TYR A 1 465 ? 7.242 22.132 33.376 1.00 91.25 465 TYR A C 1
ATOM 3721 O O . TYR A 1 465 ? 6.227 21.553 32.991 1.00 91.25 465 TYR A O 1
ATOM 3729 N N . ARG A 1 466 ? 8.165 21.524 34.132 1.00 92.25 466 ARG A N 1
ATOM 3730 C CA . ARG A 1 466 ? 8.074 20.102 34.511 1.00 92.25 466 ARG A CA 1
ATOM 3731 C C . ARG A 1 466 ? 6.770 19.788 35.250 1.00 92.25 466 ARG A C 1
ATOM 3733 O O . ARG A 1 466 ? 6.098 18.804 34.941 1.00 92.25 466 ARG A O 1
ATOM 3740 N N . ALA A 1 467 ? 6.377 20.652 36.188 1.00 90.25 467 ALA A N 1
ATOM 3741 C CA . ALA A 1 467 ? 5.126 20.510 36.926 1.00 90.25 467 ALA A CA 1
ATOM 3742 C C . ALA A 1 467 ? 3.898 20.604 36.005 1.00 90.25 467 ALA A C 1
ATOM 3744 O O . ALA A 1 467 ? 2.973 19.804 36.144 1.00 90.25 467 ALA A O 1
ATOM 3745 N N . ALA A 1 468 ? 3.893 21.533 35.044 1.00 85.00 468 ALA A N 1
ATOM 3746 C CA . ALA A 1 468 ? 2.816 21.665 34.067 1.00 85.00 468 ALA A CA 1
ATOM 3747 C C . ALA A 1 468 ? 2.716 20.431 33.155 1.00 85.00 468 ALA A C 1
ATOM 3749 O O . ALA A 1 468 ? 1.615 19.931 32.932 1.00 85.00 468 ALA A O 1
ATOM 3750 N N . VAL A 1 469 ? 3.846 19.896 32.683 1.00 86.88 469 VAL A N 1
ATOM 3751 C CA . VAL A 1 469 ? 3.887 18.694 31.832 1.00 86.88 469 VAL A CA 1
ATOM 3752 C C . VAL A 1 469 ? 3.343 17.475 32.576 1.00 86.88 469 VAL A C 1
ATOM 3754 O O . VAL A 1 469 ? 2.471 16.773 32.062 1.00 86.88 469 VAL A O 1
ATOM 3757 N N . SER A 1 470 ? 3.799 17.252 33.809 1.00 87.44 470 SER A N 1
ATOM 3758 C CA . SER A 1 470 ? 3.321 16.154 34.658 1.00 87.44 470 SER A CA 1
ATOM 3759 C C . SER A 1 470 ? 1.819 16.272 34.955 1.00 87.44 470 SER A C 1
ATOM 3761 O O . SER A 1 470 ? 1.073 15.299 34.867 1.00 87.44 470 SER A O 1
ATOM 3763 N N . LYS A 1 471 ? 1.345 17.491 35.236 1.00 85.94 471 LYS A N 1
ATOM 3764 C CA . LYS A 1 471 ? -0.042 17.747 35.637 1.00 85.94 471 LYS A CA 1
ATOM 3765 C C . LYS A 1 471 ? -1.046 17.781 34.487 1.00 85.94 471 LYS A C 1
ATOM 3767 O O . LYS A 1 471 ? -2.198 17.438 34.718 1.00 85.94 471 LYS A O 1
ATOM 3772 N N . HIS A 1 472 ? -0.665 18.264 33.309 1.00 80.38 472 HIS A N 1
ATOM 3773 C CA . HIS A 1 472 ? -1.617 18.530 32.226 1.00 80.38 472 HIS A CA 1
ATOM 3774 C C . HIS A 1 472 ? -1.422 17.633 31.010 1.00 80.38 472 HIS A C 1
ATOM 3776 O O . HIS A 1 472 ? -2.374 17.458 30.259 1.00 80.38 472 HIS A O 1
ATOM 3782 N N . VAL A 1 473 ? -0.234 17.052 30.814 1.00 76.81 473 VAL A N 1
ATOM 3783 C CA . VAL A 1 473 ? 0.074 16.239 29.629 1.00 76.81 473 VAL A CA 1
ATOM 3784 C C . VAL A 1 473 ? 0.139 14.759 29.971 1.00 76.81 473 VAL A C 1
ATOM 3786 O O . VAL A 1 473 ? -0.531 13.966 29.324 1.00 76.81 473 VAL A O 1
ATOM 3789 N N . PHE A 1 474 ? 0.912 14.382 30.989 1.00 77.44 474 PHE A N 1
ATOM 3790 C CA . PHE A 1 474 ? 1.130 12.982 31.372 1.00 77.44 474 PHE A CA 1
ATOM 3791 C C . PHE A 1 474 ? 0.545 12.675 32.753 1.00 77.44 474 PHE A C 1
ATOM 3793 O O . PHE A 1 474 ? 1.241 12.144 33.621 1.00 77.44 474 PHE A O 1
ATOM 3800 N N . THR A 1 475 ? -0.727 13.028 32.959 1.00 68.06 475 THR A N 1
ATOM 3801 C CA . THR A 1 475 ? -1.453 12.661 34.180 1.00 68.06 475 THR A CA 1
ATOM 3802 C C . THR A 1 475 ? -1.427 11.147 34.380 1.00 68.06 475 THR A C 1
ATOM 3804 O O . THR A 1 475 ? -1.637 10.384 33.437 1.00 68.06 475 THR A O 1
ATOM 3807 N N . SER A 1 476 ? -1.101 10.738 35.609 1.00 43.97 476 SER A N 1
ATOM 3808 C CA . SER A 1 476 ? -0.927 9.339 36.031 1.00 43.97 476 SER A CA 1
ATOM 3809 C C . SER A 1 476 ? -2.185 8.500 35.862 1.00 43.97 476 SER A C 1
ATOM 3811 O O . SER A 1 476 ? -3.270 9.008 36.234 1.00 43.97 476 SER A O 1
#

Radius of gyration: 26.52 Å; chains: 1; bounding box: 66×59×107 Å

pLDDT: mean 78.46, std 21.13, range [27.81, 98.62]